Protein AF-A0A9Q5CSZ3-F1 (afdb_monomer_lite)

Radius of gyration: 29.14 Å; chains: 1; bounding box: 83×95×70 Å

Secondary structure (DSSP, 8-state):
----PPPPEEEEEES-SBPTT-S-BHHHHHHHHHHTTT-EEEEEETTS-----GGG-SEEEEES--TT-GGGGGGGG--SEEEEE-STHHHHHSGGG-PPPEEEEEEEEE-TTS-HHHHHHHHHHHHHTT--EEEEE----S-S-HHHHHHHHHHHHHHHHTTEEEEEEPPP--S--TTSSS-HHHHHHHHHHHHHHHHHHTT----EEEEEGGGGG-GGGHHHHTTBSEEEEE--TT-----SEEEE---SEEEEEEEHHHHHH-TT--SEEEEEEESSS-HHHHHHHHHHHHHTT--BPPGGGS-EEEESSSEEEEETTEEEETTEE---SS---HHHHHHHHHHHHHHS------HHHHHHHHHHHHHHHHHHHHHHHHHHHHHHHHHH--

Structure (mmCIF, N/CA/C/O backbone):
data_AF-A0A9Q5CSZ3-F1
#
_entry.id   AF-A0A9Q5CSZ3-F1
#
loop_
_atom_site.group_PDB
_atom_site.id
_atom_site.type_symbol
_atom_site.label_atom_id
_atom_site.label_alt_id
_atom_site.label_comp_id
_atom_site.label_asym_id
_atom_site.label_entity_id
_atom_site.label_seq_id
_atom_site.pdbx_PDB_ins_code
_atom_site.Cartn_x
_atom_site.Cartn_y
_atom_site.Cartn_z
_atom_site.occupancy
_atom_site.B_iso_or_equiv
_atom_site.auth_seq_id
_atom_site.auth_comp_id
_atom_site.auth_asym_id
_atom_site.auth_atom_id
_atom_site.pdbx_PDB_model_num
ATOM 1 N N . MET A 1 1 ? -22.416 0.449 -11.202 1.00 28.48 1 MET A N 1
ATOM 2 C CA . MET A 1 1 ? -22.279 1.864 -10.805 1.00 28.48 1 MET A CA 1
ATOM 3 C C . MET A 1 1 ? -22.873 2.005 -9.406 1.00 28.48 1 MET A C 1
ATOM 5 O O . MET A 1 1 ? -24.086 2.074 -9.280 1.00 28.48 1 MET A O 1
ATOM 9 N N . LYS A 1 2 ? -22.056 1.891 -8.348 1.00 26.39 2 LYS A N 1
ATOM 10 C CA . LYS A 1 2 ? -22.492 2.272 -6.995 1.00 26.39 2 LYS A CA 1
ATOM 11 C C . LYS A 1 2 ? -22.471 3.797 -6.967 1.00 26.39 2 LYS A C 1
ATOM 13 O O . LYS A 1 2 ? -21.432 4.376 -7.272 1.00 26.39 2 LYS A O 1
ATOM 18 N N . CYS A 1 3 ? -23.600 4.433 -6.674 1.00 25.81 3 CYS A N 1
ATOM 19 C CA . CYS A 1 3 ? -23.591 5.841 -6.302 1.00 25.81 3 CYS A CA 1
ATOM 20 C C . CYS A 1 3 ? -22.635 5.986 -5.111 1.00 25.81 3 CYS A C 1
ATOM 22 O O . CYS A 1 3 ? -22.779 5.252 -4.134 1.00 25.81 3 CYS A O 1
ATOM 24 N N . TYR A 1 4 ? -21.633 6.857 -5.229 1.00 35.22 4 TYR A N 1
ATOM 25 C CA . TYR A 1 4 ? -20.786 7.247 -4.106 1.00 35.22 4 TYR A CA 1
ATOM 26 C C . TYR A 1 4 ? -21.693 7.939 -3.084 1.00 35.22 4 TYR A C 1
ATOM 28 O O . TYR A 1 4 ? -22.022 9.111 -3.244 1.00 35.22 4 TYR A O 1
ATOM 36 N N . GLY A 1 5 ? -22.177 7.192 -2.091 1.00 46.56 5 GLY A N 1
ATOM 37 C CA . GLY A 1 5 ? -22.636 7.803 -0.851 1.00 46.56 5 GLY A CA 1
ATOM 38 C C . GLY A 1 5 ? -21.438 8.481 -0.194 1.00 46.56 5 GLY A C 1
ATOM 39 O O . GLY A 1 5 ? -20.310 8.010 -0.353 1.00 46.56 5 GLY A O 1
ATOM 40 N N . GLU A 1 6 ? -21.664 9.597 0.494 1.00 62.38 6 GLU A N 1
ATOM 41 C CA . GLU A 1 6 ? -20.639 10.162 1.369 1.00 62.38 6 GLU A CA 1
ATOM 42 C C . GLU A 1 6 ? -20.154 9.065 2.325 1.00 62.38 6 GLU A C 1
ATOM 44 O O . GLU A 1 6 ? -20.963 8.313 2.877 1.00 62.38 6 GLU A O 1
ATOM 49 N N . ASN A 1 7 ? -18.832 8.917 2.458 1.00 76.56 7 ASN A N 1
ATOM 50 C CA . ASN A 1 7 ? -18.265 7.937 3.378 1.00 76.56 7 ASN A CA 1
ATOM 51 C C . ASN A 1 7 ? -18.757 8.250 4.792 1.00 76.56 7 ASN A C 1
ATOM 53 O O . ASN A 1 7 ? -18.822 9.418 5.176 1.00 76.56 7 ASN A O 1
ATOM 57 N N . GLU A 1 8 ? -19.076 7.215 5.573 1.00 90.06 8 GLU A N 1
ATOM 58 C CA . GLU A 1 8 ? -19.448 7.418 6.971 1.00 90.06 8 GLU A CA 1
ATOM 59 C C . GLU A 1 8 ? -18.320 8.157 7.699 1.00 90.06 8 GLU A C 1
ATOM 61 O O . GLU A 1 8 ? -17.167 7.708 7.703 1.00 90.06 8 GLU A O 1
ATOM 66 N N . LYS A 1 9 ? -18.669 9.277 8.329 1.00 93.12 9 LYS A N 1
ATOM 67 C CA . LYS A 1 9 ? -17.754 10.093 9.121 1.00 93.12 9 LYS A CA 1
ATOM 68 C C . LYS A 1 9 ? -17.887 9.725 10.582 1.00 93.12 9 LYS A C 1
ATOM 70 O O . LYS A 1 9 ? -18.996 9.657 11.116 1.00 93.12 9 LYS A O 1
ATOM 75 N N . ILE A 1 10 ? -16.763 9.524 11.251 1.00 93.88 10 ILE A N 1
ATOM 76 C CA . ILE A 1 10 ? -16.740 9.233 12.683 1.00 93.88 10 ILE A CA 1
ATOM 77 C C . ILE A 1 10 ? -15.874 10.226 13.439 1.00 93.88 10 ILE A C 1
ATOM 79 O O . ILE A 1 10 ? -14.903 10.761 12.905 1.00 93.88 10 ILE A O 1
ATOM 83 N N . LEU A 1 11 ? -16.211 10.423 14.707 1.00 92.31 11 LEU A N 1
ATOM 84 C CA . LEU A 1 11 ? -15.412 11.203 15.641 1.00 92.31 11 LEU A CA 1
ATOM 85 C C . LEU A 1 11 ? -14.812 10.269 16.689 1.00 92.31 11 LEU A C 1
ATOM 87 O O . LEU A 1 11 ? -15.528 9.485 17.305 1.00 92.31 11 LEU A O 1
ATOM 91 N N . ILE A 1 12 ? -13.506 10.355 16.906 1.00 91.94 12 ILE A N 1
ATOM 92 C CA . ILE A 1 12 ? -12.801 9.695 17.999 1.00 91.94 12 ILE A CA 1
ATOM 93 C C . ILE A 1 12 ? -12.361 10.773 18.982 1.00 91.94 12 ILE A C 1
ATOM 95 O O . ILE A 1 12 ? -11.481 11.582 18.689 1.00 91.94 12 ILE A O 1
ATOM 99 N N . LEU A 1 13 ? -12.974 10.749 20.156 1.00 88.62 13 LEU A N 1
ATOM 100 C CA . LEU A 1 13 ? -12.605 11.554 21.305 1.00 88.62 13 LEU A CA 1
ATOM 101 C C . LEU A 1 13 ? -11.701 10.728 22.212 1.00 88.62 13 LEU A C 1
ATOM 103 O O . LEU A 1 13 ? -12.051 9.604 22.584 1.00 88.62 13 LEU A O 1
ATOM 107 N N . TYR A 1 14 ? -10.537 11.264 22.566 1.00 86.94 14 TYR A N 1
ATOM 108 C CA . TYR A 1 14 ? -9.587 10.555 23.420 1.00 86.94 14 TYR A CA 1
ATOM 109 C C . TYR A 1 14 ? -8.877 11.488 24.406 1.00 86.94 14 TYR A C 1
ATOM 111 O O . TYR A 1 14 ? -8.699 12.676 24.142 1.00 86.94 14 TYR A O 1
ATOM 119 N N . ASP A 1 15 ? -8.497 10.943 25.561 1.00 81.06 15 ASP A N 1
ATOM 120 C CA . ASP A 1 15 ? -7.612 11.613 26.528 1.00 81.06 15 ASP A CA 1
ATOM 121 C C . ASP A 1 15 ? -6.177 11.078 26.386 1.00 81.06 15 ASP A C 1
ATOM 123 O O . ASP A 1 15 ? -5.228 11.820 26.128 1.00 81.06 15 ASP A O 1
ATOM 127 N N . LYS A 1 16 ? -6.029 9.747 26.444 1.00 79.75 16 LYS A N 1
ATOM 128 C CA . LYS A 1 16 ? -4.750 9.040 26.274 1.00 79.75 16 LYS A CA 1
ATOM 129 C C . LYS A 1 16 ? -4.826 8.019 25.148 1.00 79.75 16 LYS A C 1
ATOM 131 O O . LYS A 1 16 ? -5.754 7.212 25.097 1.00 79.75 16 LYS A O 1
ATOM 136 N N . SER A 1 17 ? -3.828 8.026 24.263 1.00 74.81 17 SER A N 1
ATOM 137 C CA . SER A 1 17 ? -3.770 7.125 23.102 1.00 74.81 17 SER A CA 1
ATOM 138 C C . SER A 1 17 ? -3.448 5.673 23.477 1.00 74.81 17 SER A C 1
ATOM 140 O O . SER A 1 17 ? -3.957 4.750 22.838 1.00 74.81 17 SER A O 1
ATOM 142 N N . LYS A 1 18 ? -2.666 5.449 24.542 1.00 76.88 18 LYS A N 1
ATOM 143 C CA . LYS A 1 18 ? -2.341 4.117 25.081 1.00 76.88 18 LYS A CA 1
ATOM 144 C C . LYS A 1 18 ? -3.298 3.684 26.192 1.00 76.88 18 LYS A C 1
ATOM 146 O O . LYS A 1 18 ? -3.764 4.509 26.977 1.00 76.88 18 LYS A O 1
ATOM 151 N N . GLU A 1 19 ? -3.563 2.382 26.263 1.00 68.69 19 GLU A N 1
ATOM 152 C CA . GLU A 1 19 ? -4.252 1.763 27.402 1.00 68.69 19 GLU A CA 1
ATOM 153 C C . GLU A 1 19 ? -3.367 1.852 28.664 1.00 68.69 19 GLU A C 1
ATOM 155 O O . GLU A 1 19 ? -2.144 1.722 28.595 1.00 68.69 19 GLU A O 1
ATOM 160 N N . TYR A 1 20 ? -3.968 2.117 29.829 1.00 54.84 20 TYR A N 1
ATOM 161 C CA . TYR A 1 20 ? -3.212 2.288 31.073 1.00 54.84 20 TYR A CA 1
ATOM 162 C C . TYR A 1 20 ? -2.447 1.005 31.434 1.00 54.84 20 TYR A C 1
ATOM 164 O O . TYR A 1 20 ? -3.050 -0.054 31.597 1.00 54.84 20 TYR A O 1
ATOM 172 N N . GLY A 1 21 ? -1.119 1.104 31.565 1.00 53.00 21 GLY A N 1
ATOM 173 C CA . GLY A 1 21 ? -0.249 -0.039 31.865 1.00 53.00 21 GLY A CA 1
ATOM 174 C C . GLY A 1 21 ? -0.006 -0.995 30.689 1.00 53.00 21 GLY A C 1
ATOM 175 O O . GLY A 1 21 ? 0.504 -2.089 30.912 1.00 53.00 21 GLY A O 1
ATOM 176 N N . SER A 1 22 ? -0.360 -0.611 29.456 1.00 64.62 22 SER A N 1
ATOM 177 C CA . SER A 1 22 ? -0.121 -1.402 28.245 1.00 64.62 22 SER A CA 1
ATOM 178 C C . SER A 1 22 ? 0.718 -0.634 27.224 1.00 64.62 22 SER A C 1
ATOM 180 O O . SER A 1 22 ? 0.594 0.581 27.076 1.00 64.62 22 SER A O 1
ATOM 182 N N . GLU A 1 23 ? 1.533 -1.360 26.461 1.00 62.28 23 GLU A N 1
ATOM 183 C CA . GLU A 1 23 ? 2.231 -0.813 25.292 1.00 62.28 23 GLU A CA 1
ATOM 184 C C . GLU A 1 23 ? 1.277 -0.598 24.104 1.00 62.28 23 GLU A C 1
ATOM 186 O O . GLU A 1 23 ? 1.552 0.230 23.235 1.00 62.28 23 GLU A O 1
ATOM 191 N N . LYS A 1 24 ? 0.096 -1.241 24.113 1.00 71.2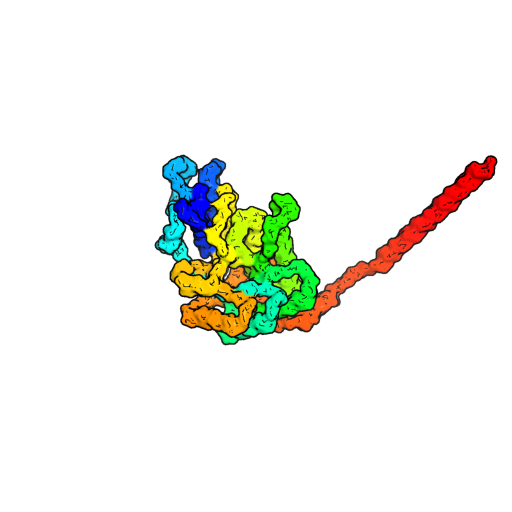5 24 LYS A N 1
ATOM 192 C CA . LYS A 1 24 ? -0.885 -1.164 23.025 1.00 71.25 24 LYS A CA 1
ATOM 193 C C . LYS A 1 24 ? -1.513 0.222 22.901 1.00 71.25 24 LYS A C 1
ATOM 195 O O . LYS A 1 24 ? -2.169 0.736 23.813 1.00 71.25 24 LYS A O 1
ATOM 200 N N . ASN A 1 25 ? -1.401 0.782 21.701 1.00 82.50 25 ASN A N 1
ATOM 201 C CA . ASN A 1 25 ? -2.072 2.016 21.324 1.00 82.50 25 ASN A CA 1
ATOM 202 C C . ASN A 1 25 ? -3.546 1.742 20.950 1.00 82.50 25 ASN A C 1
ATOM 204 O O . ASN A 1 25 ? -3.854 1.195 19.882 1.00 82.50 25 ASN A O 1
ATOM 208 N N . LEU A 1 26 ? -4.465 2.105 21.851 1.00 85.06 26 LEU A N 1
ATOM 209 C CA . LEU A 1 26 ? -5.907 1.919 21.680 1.00 85.06 26 LEU A CA 1
ATOM 210 C C . LEU A 1 26 ? -6.454 2.801 20.555 1.00 85.06 26 LEU A C 1
ATOM 212 O O . LEU A 1 26 ? -7.254 2.327 19.746 1.00 85.06 26 LEU A O 1
ATOM 216 N N . LEU A 1 27 ? -5.989 4.052 20.481 1.00 88.19 27 LEU A N 1
ATOM 217 C CA . LEU A 1 27 ? -6.361 4.983 19.417 1.00 88.19 27 LEU A CA 1
ATOM 218 C C . LEU A 1 27 ? -5.995 4.402 18.047 1.00 88.19 27 LEU A C 1
ATOM 220 O O . LEU A 1 27 ? -6.862 4.300 17.182 1.00 88.19 27 LEU A O 1
ATOM 224 N N . SER A 1 28 ? -4.761 3.921 17.881 1.00 87.69 28 SER A N 1
ATOM 225 C CA . SER A 1 28 ? -4.306 3.333 16.616 1.00 87.69 28 SER A CA 1
ATOM 226 C C . SER A 1 28 ? -5.077 2.070 16.249 1.00 87.69 28 SER A C 1
ATOM 228 O O . SER A 1 28 ? -5.458 1.868 15.096 1.00 87.69 28 SER A O 1
ATOM 230 N N . SER A 1 29 ? -5.374 1.228 17.240 1.00 86.06 29 SER A N 1
ATOM 231 C CA . SER A 1 29 ? -6.179 0.018 17.038 1.00 86.06 29 SER A CA 1
ATOM 232 C C . SER A 1 29 ? -7.589 0.347 16.536 1.00 86.06 29 SER A C 1
ATOM 234 O O . SER A 1 29 ? -8.082 -0.300 15.608 1.00 86.06 29 SER A O 1
ATOM 236 N N . LEU A 1 30 ? -8.230 1.374 17.107 1.00 88.88 30 LEU A N 1
ATOM 237 C CA . LEU A 1 30 ? -9.539 1.829 16.649 1.00 88.88 30 LEU A CA 1
ATOM 238 C C . LEU A 1 30 ? -9.450 2.450 15.250 1.00 88.88 30 LEU A C 1
ATOM 240 O O . LEU A 1 30 ? -10.223 2.048 14.384 1.00 88.88 30 LEU A O 1
ATOM 244 N N . VAL A 1 31 ? -8.506 3.366 15.011 1.00 91.12 31 VAL A N 1
ATOM 245 C CA . VAL A 1 31 ? -8.303 4.016 13.703 1.00 91.12 31 VAL A CA 1
ATOM 246 C C . VAL A 1 31 ? -8.186 2.969 12.600 1.00 91.12 31 VAL A C 1
ATOM 248 O O . VAL A 1 31 ? -8.959 3.002 11.645 1.00 91.12 31 VAL A O 1
ATOM 251 N N . LYS A 1 32 ? -7.327 1.960 12.773 1.00 88.06 32 LYS A N 1
ATOM 252 C CA . LYS A 1 32 ? -7.188 0.854 11.814 1.00 88.06 32 LYS A CA 1
ATOM 253 C C . LYS A 1 32 ? -8.491 0.121 11.546 1.00 88.06 32 LYS A C 1
ATOM 255 O O . LYS A 1 32 ? -8.824 -0.148 10.392 1.00 88.06 32 LYS A O 1
ATOM 260 N N . SER A 1 33 ? -9.231 -0.207 12.603 1.00 87.19 33 SER A N 1
ATOM 261 C CA . SER A 1 33 ? -10.504 -0.914 12.471 1.00 87.19 33 SER A CA 1
ATOM 262 C C . SER A 1 33 ? -11.518 -0.108 11.655 1.00 87.19 33 SER A C 1
ATOM 264 O O . SER A 1 33 ? -12.259 -0.687 10.861 1.00 87.19 33 SER A O 1
ATOM 266 N N . GLN A 1 34 ? -11.540 1.217 11.815 1.00 90.38 34 GLN A N 1
ATOM 267 C CA . GLN A 1 34 ? -12.479 2.090 11.108 1.00 90.38 34 GLN A CA 1
ATOM 268 C C . GLN A 1 34 ? -12.016 2.417 9.681 1.00 90.38 34 GLN A C 1
ATOM 270 O O . GLN A 1 34 ? -12.839 2.389 8.769 1.00 90.38 34 GLN A O 1
ATOM 275 N N . LEU A 1 35 ? -10.713 2.598 9.439 1.00 91.50 35 LEU A N 1
ATOM 276 C CA . LEU A 1 35 ? -10.171 2.734 8.078 1.00 91.50 35 LEU A CA 1
ATOM 277 C C . LEU A 1 35 ? -10.370 1.455 7.258 1.00 91.50 35 LEU A C 1
ATOM 279 O O . LEU A 1 35 ? -10.686 1.522 6.076 1.00 91.50 35 LEU A O 1
ATOM 283 N N . SER A 1 36 ? -10.293 0.284 7.896 1.00 88.25 36 SER A N 1
ATOM 284 C CA . SER A 1 36 ? -10.606 -1.004 7.258 1.00 88.25 36 SER A CA 1
ATOM 285 C C . SER A 1 36 ? -12.094 -1.165 6.902 1.00 88.25 36 SER A C 1
ATOM 287 O O . SER A 1 36 ? -12.453 -2.086 6.171 1.00 88.25 36 SER A O 1
ATOM 289 N N . LYS A 1 37 ? -12.960 -0.282 7.419 1.00 88.88 37 LYS A N 1
ATOM 290 C CA . LYS A 1 37 ? -14.381 -0.148 7.058 1.00 88.88 37 LYS A CA 1
ATOM 291 C C . LYS A 1 37 ? -14.630 0.999 6.074 1.00 88.88 37 LYS A C 1
ATOM 293 O O . LYS A 1 37 ? -15.784 1.354 5.865 1.00 88.88 37 LYS A O 1
ATOM 298 N N . GLU A 1 38 ? -13.571 1.572 5.500 1.00 92.25 38 GLU A N 1
ATOM 299 C CA . GLU A 1 38 ? -13.642 2.674 4.534 1.00 92.25 38 GLU A CA 1
ATOM 300 C C . GLU A 1 38 ? -14.308 3.939 5.124 1.00 92.25 38 GLU A C 1
ATOM 302 O O . GLU A 1 38 ? -14.970 4.695 4.417 1.00 92.25 38 GLU A O 1
ATOM 307 N N . LYS A 1 39 ? -14.139 4.175 6.436 1.00 92.44 39 LYS A N 1
ATOM 308 C CA . LYS A 1 39 ? -14.680 5.351 7.137 1.00 92.44 39 LYS A CA 1
ATOM 309 C C . LYS A 1 39 ? -13.704 6.525 7.143 1.00 92.44 39 LYS A C 1
ATOM 311 O O . LYS A 1 39 ? -12.492 6.330 7.220 1.00 92.44 39 LYS A O 1
ATOM 316 N N . GLU A 1 40 ? -14.246 7.737 7.122 1.00 94.94 40 GLU A N 1
ATOM 317 C CA . GLU A 1 40 ? -13.504 8.974 7.386 1.00 94.94 40 GLU A CA 1
ATOM 318 C C . GLU A 1 40 ? -13.454 9.224 8.897 1.00 94.94 40 GLU A C 1
ATOM 320 O O . GLU A 1 40 ? -14.446 9.013 9.601 1.00 94.94 40 GLU A O 1
ATOM 325 N N . ILE A 1 41 ? -12.298 9.643 9.412 1.00 95.12 41 ILE A N 1
ATOM 326 C CA . ILE A 1 41 ? -12.044 9.708 10.852 1.00 95.12 41 ILE A CA 1
ATOM 327 C C . ILE A 1 41 ? -11.574 11.097 11.247 1.00 95.12 41 ILE A C 1
ATOM 329 O O . ILE A 1 41 ? -10.488 11.522 10.858 1.00 95.12 41 ILE A O 1
ATOM 333 N N . ASN A 1 42 ? -12.328 11.732 12.135 1.00 93.88 42 ASN A N 1
ATOM 334 C CA . ASN A 1 42 ? -11.872 12.892 12.881 1.00 93.88 42 ASN A CA 1
ATOM 335 C C . ASN A 1 42 ? -11.429 12.457 14.272 1.00 93.88 42 ASN A C 1
ATOM 337 O O . ASN A 1 42 ? -12.172 11.808 14.997 1.00 93.88 42 ASN A O 1
ATOM 341 N N . ILE A 1 43 ? -10.216 12.827 14.654 1.00 92.12 43 ILE A N 1
ATOM 342 C CA . ILE A 1 43 ? -9.642 12.586 15.974 1.00 92.12 43 ILE A CA 1
ATOM 343 C C . ILE A 1 43 ? -9.580 13.929 16.693 1.00 92.12 43 ILE A C 1
ATOM 345 O O . ILE A 1 43 ? -9.188 14.938 16.097 1.00 92.12 43 ILE A O 1
ATOM 349 N N . SER A 1 44 ? -9.989 13.957 17.957 1.00 88.81 44 SER A N 1
ATOM 350 C CA . SER A 1 44 ? -9.903 15.150 18.792 1.00 88.81 44 SER A CA 1
ATOM 351 C C . SER A 1 44 ? -9.599 14.794 20.243 1.00 88.81 44 SER A C 1
ATOM 353 O O . SER A 1 44 ? -10.145 13.831 20.793 1.00 88.81 44 SER A O 1
ATOM 355 N N . LYS A 1 45 ? -8.710 15.569 20.860 1.00 86.38 45 LYS A N 1
ATOM 356 C CA . LYS A 1 45 ? -8.395 15.461 22.282 1.00 86.38 45 LYS A CA 1
ATOM 357 C C . LYS A 1 45 ? -9.464 16.192 23.096 1.00 86.38 45 LYS A C 1
ATOM 359 O O . LYS A 1 45 ? -9.798 17.333 22.800 1.00 86.38 45 LYS A O 1
ATOM 364 N N . ILE A 1 46 ? -9.991 15.545 24.133 1.00 76.50 46 ILE A N 1
ATOM 365 C CA . ILE A 1 46 ? -11.196 16.005 24.862 1.00 76.50 46 ILE A CA 1
ATOM 366 C C . ILE A 1 46 ? -11.011 17.337 25.609 1.00 76.50 46 ILE A C 1
ATOM 368 O O . ILE A 1 46 ? -11.984 18.040 25.858 1.00 76.50 46 ILE A O 1
ATOM 372 N N . ASN A 1 47 ? -9.774 17.709 25.943 1.00 66.81 47 ASN A N 1
ATOM 373 C CA . ASN A 1 47 ? -9.472 18.937 26.692 1.00 66.81 47 ASN A CA 1
ATOM 374 C C . ASN A 1 47 ? -9.333 20.183 25.798 1.00 66.81 47 ASN A C 1
ATOM 376 O O . ASN A 1 47 ? -8.795 21.195 26.241 1.00 66.81 47 ASN A O 1
ATOM 380 N N . ILE A 1 48 ? -9.752 20.102 24.535 1.00 58.38 48 ILE A N 1
ATOM 381 C CA . ILE A 1 48 ? -9.722 21.224 23.600 1.00 58.38 48 ILE A CA 1
ATOM 382 C C . ILE A 1 48 ? -11.147 21.750 23.473 1.00 58.38 48 ILE A C 1
ATOM 384 O O . ILE A 1 48 ? -12.024 21.024 23.011 1.00 58.38 48 ILE A O 1
ATOM 388 N N . ASP A 1 49 ? -11.354 23.009 23.862 1.00 54.31 49 ASP A N 1
ATOM 389 C CA . ASP A 1 49 ? -12.592 23.757 23.632 1.00 54.31 49 ASP A CA 1
ATOM 390 C C . ASP A 1 49 ? -12.883 23.810 22.127 1.00 54.31 49 ASP A C 1
ATOM 392 O O . ASP A 1 49 ? -12.400 24.684 21.406 1.00 54.31 49 ASP A O 1
ATOM 396 N N . ASN A 1 50 ? -13.626 22.835 21.616 1.00 51.62 50 ASN A N 1
ATOM 397 C CA . ASN A 1 50 ? -14.226 22.918 20.296 1.00 51.62 50 ASN A CA 1
ATOM 398 C C . ASN A 1 50 ? -15.391 21.935 20.194 1.00 51.62 50 ASN A C 1
ATOM 400 O O . ASN A 1 50 ? -15.176 20.755 19.888 1.00 51.62 50 ASN A O 1
ATOM 404 N N . PRO A 1 51 ? -16.635 22.418 20.330 1.00 53.22 51 PRO A N 1
ATOM 405 C CA . PRO A 1 51 ? -17.781 21.698 19.821 1.00 53.22 51 PRO A CA 1
ATOM 406 C C . PRO A 1 51 ? -17.687 21.779 18.297 1.00 53.22 51 PRO A C 1
ATOM 408 O O . PRO A 1 51 ? -18.175 22.714 17.658 1.00 53.22 51 PRO A O 1
ATOM 411 N N . LYS A 1 52 ? -17.000 20.816 17.674 1.00 61.03 52 LYS A N 1
ATOM 412 C CA . LYS A 1 52 ? -17.276 20.514 16.266 1.00 61.03 52 LYS A CA 1
ATOM 413 C C . LYS A 1 52 ? -18.763 20.189 16.200 1.00 61.03 52 LYS A C 1
ATOM 415 O O . LYS A 1 52 ? -19.244 19.487 17.079 1.00 61.03 52 LYS A O 1
ATOM 420 N N . ASP A 1 53 ? -19.465 20.663 15.175 1.00 74.31 53 ASP A N 1
ATOM 421 C CA . ASP A 1 53 ? -20.845 20.251 14.908 1.00 74.31 53 ASP A CA 1
ATOM 422 C C . ASP A 1 53 ? -20.913 18.712 14.902 1.00 74.31 53 ASP A C 1
ATOM 424 O O . ASP A 1 53 ? -20.437 18.068 13.961 1.00 74.31 53 ASP A O 1
ATOM 428 N N . VAL A 1 54 ? -21.368 18.118 16.011 1.00 81.50 54 VAL A N 1
ATOM 429 C CA . VAL A 1 54 ? -21.302 16.666 16.230 1.00 81.50 54 VAL A CA 1
ATOM 430 C C . VAL A 1 54 ? -22.320 15.933 15.362 1.00 81.50 54 VAL A C 1
ATOM 432 O O . VAL A 1 54 ? -22.141 14.751 15.066 1.00 81.50 54 VAL A O 1
ATOM 435 N N . GLU A 1 55 ? -23.327 16.653 14.865 1.00 84.25 55 GLU A N 1
ATOM 436 C CA . GLU A 1 55 ? -24.391 16.136 14.004 1.00 84.25 55 GLU A CA 1
ATOM 437 C C . GLU A 1 55 ? -23.883 15.677 12.633 1.00 84.25 55 GLU A C 1
ATOM 439 O O . GLU A 1 55 ? -24.536 14.879 11.951 1.00 84.25 55 GLU A O 1
ATOM 444 N N . GLN A 1 56 ? -22.689 16.114 12.222 1.00 87.06 56 GLN A N 1
ATOM 445 C CA . GLN A 1 56 ? -22.072 15.652 10.978 1.00 87.06 56 GLN A CA 1
ATOM 446 C C . GLN A 1 56 ? -21.552 14.206 11.061 1.00 87.06 56 GLN A C 1
ATOM 448 O O . GLN A 1 56 ? -21.314 13.583 10.028 1.00 87.06 56 GLN A O 1
ATOM 453 N N . TYR A 1 57 ? -21.355 13.657 12.265 1.00 90.44 57 TYR A N 1
ATOM 454 C CA . TYR A 1 57 ? -20.781 12.321 12.442 1.00 90.44 57 TYR A CA 1
ATOM 455 C C . TYR A 1 57 ? -21.869 11.255 12.532 1.00 90.44 57 TYR A C 1
ATOM 457 O O . TYR A 1 57 ? -22.895 11.428 13.191 1.00 90.44 57 TYR A O 1
ATOM 465 N N . ASN A 1 58 ? -21.640 10.107 11.903 1.00 91.94 58 ASN A N 1
ATOM 466 C CA . ASN A 1 58 ? -22.522 8.942 11.978 1.00 91.94 58 ASN A CA 1
ATOM 467 C C . ASN A 1 58 ? -22.345 8.163 13.289 1.00 91.94 58 ASN A C 1
ATOM 469 O O . ASN A 1 58 ? -23.279 7.509 13.754 1.00 91.94 58 ASN A O 1
ATOM 473 N N . GLU A 1 59 ? -21.139 8.198 13.855 1.00 91.56 59 GLU A N 1
ATOM 474 C CA . GLU A 1 59 ? -20.774 7.455 15.056 1.00 91.56 59 GLU A CA 1
ATOM 475 C C . GLU A 1 59 ? -19.666 8.189 15.822 1.00 91.56 59 GLU A C 1
ATOM 477 O O . GLU A 1 59 ? -18.716 8.703 15.223 1.00 91.56 59 GLU A O 1
ATOM 482 N N . ILE A 1 60 ? -19.770 8.203 17.150 1.00 90.56 60 ILE A N 1
ATOM 483 C CA . ILE A 1 60 ? -18.765 8.786 18.043 1.00 90.56 60 ILE A CA 1
ATOM 484 C C . ILE A 1 60 ? -18.138 7.673 18.880 1.00 90.56 60 ILE A C 1
ATOM 486 O O . ILE A 1 60 ? -18.827 6.826 19.457 1.00 90.56 60 ILE A O 1
ATOM 490 N N . PHE A 1 61 ? -16.814 7.672 18.952 1.00 89.56 61 PHE A N 1
ATOM 491 C CA . PHE A 1 61 ? -16.020 6.801 19.800 1.00 89.56 61 PHE A CA 1
ATOM 492 C C . PHE A 1 61 ? -15.359 7.606 20.899 1.00 89.56 61 PHE A C 1
ATOM 494 O O . PHE A 1 61 ? -14.796 8.668 20.656 1.00 89.56 61 PHE A O 1
ATOM 501 N N . ILE A 1 62 ? -15.398 7.057 22.102 1.00 86.88 62 ILE A N 1
ATOM 502 C CA . ILE A 1 62 ? -14.853 7.675 23.295 1.00 86.88 62 ILE A CA 1
ATOM 503 C C . ILE A 1 62 ? -13.820 6.731 23.909 1.00 86.88 62 ILE A C 1
ATOM 505 O O . ILE A 1 62 ? -14.157 5.603 24.286 1.00 86.88 62 ILE A O 1
ATOM 509 N N . LEU A 1 63 ? -12.572 7.198 24.004 1.00 86.50 63 LEU A N 1
ATOM 510 C CA . LEU A 1 63 ? -11.416 6.419 24.447 1.00 86.50 63 LEU A CA 1
ATOM 511 C C . LEU A 1 63 ? -10.802 6.963 25.741 1.00 86.50 63 LEU A C 1
ATOM 513 O O . LEU A 1 63 ? -10.478 8.146 25.835 1.00 86.50 63 LEU A O 1
ATOM 517 N N . ASN A 1 64 ? -10.539 6.059 26.692 1.00 72.12 64 ASN A N 1
ATOM 518 C CA . ASN A 1 64 ? -9.667 6.284 27.857 1.00 72.12 64 ASN A CA 1
ATOM 519 C C . ASN A 1 64 ? -9.955 7.546 28.692 1.00 72.12 64 ASN A C 1
ATOM 521 O O . ASN A 1 64 ? -9.031 8.137 29.242 1.00 72.12 64 ASN A O 1
ATOM 525 N N . ILE A 1 65 ? -11.217 7.954 28.816 1.00 65.75 65 ILE A N 1
ATOM 526 C CA . ILE A 1 65 ? -11.583 9.100 29.656 1.00 65.75 65 ILE A CA 1
ATOM 527 C C . ILE A 1 65 ? -11.610 8.687 31.136 1.00 65.75 65 ILE A C 1
ATOM 529 O O . ILE A 1 65 ? -12.197 7.655 31.479 1.00 65.75 65 ILE A O 1
ATOM 533 N N . GLY A 1 66 ? -10.998 9.498 32.008 1.00 58.91 66 GLY A N 1
ATOM 534 C CA . GLY A 1 66 ? -11.225 9.449 33.458 1.00 58.91 66 GLY A CA 1
ATOM 535 C C . GLY A 1 66 ? -12.669 9.810 33.844 1.00 58.91 66 GLY A C 1
ATOM 536 O O . GLY A 1 66 ? -13.413 10.374 33.049 1.00 58.91 66 GLY A O 1
ATOM 537 N N . GLU A 1 67 ? -13.090 9.480 35.066 1.00 49.94 67 GLU A N 1
ATOM 538 C CA . GLU A 1 67 ? -14.495 9.616 35.502 1.00 49.94 67 GLU A CA 1
ATOM 539 C C . GLU A 1 67 ? -15.000 11.075 35.617 1.00 49.94 67 GLU A C 1
ATOM 541 O O . GLU A 1 67 ? -16.203 11.285 35.739 1.00 49.94 67 GLU A O 1
ATOM 546 N N . GLU A 1 68 ? -14.124 12.084 35.514 1.00 50.00 68 GLU A N 1
ATOM 547 C CA . GLU A 1 68 ? -14.422 13.487 35.864 1.00 50.00 68 GLU A CA 1
ATOM 548 C C . GLU A 1 68 ? -14.367 14.502 34.696 1.00 50.00 68 GLU A C 1
ATOM 550 O O . GLU A 1 68 ? -14.148 15.689 34.925 1.00 50.00 68 GLU A O 1
ATOM 555 N N . ASN A 1 69 ? -14.569 14.102 33.434 1.00 55.62 69 ASN A N 1
ATOM 556 C CA . ASN A 1 69 ? -14.527 15.071 32.322 1.00 55.62 69 ASN A CA 1
ATOM 557 C C . ASN A 1 69 ? -15.895 15.707 32.012 1.00 55.62 69 ASN A C 1
ATOM 559 O O . ASN A 1 69 ? -16.769 15.090 31.400 1.00 55.62 69 ASN A O 1
ATOM 563 N N . HIS A 1 70 ? -16.039 16.986 32.379 1.00 52.75 70 HIS A N 1
ATOM 564 C CA . HIS A 1 70 ? -17.203 17.838 32.095 1.00 52.75 70 HIS A CA 1
ATOM 565 C C . HIS A 1 70 ? -17.402 18.166 30.600 1.00 52.75 70 HIS A C 1
ATOM 567 O O . HIS A 1 70 ? -18.504 18.525 30.199 1.00 52.75 70 HIS A O 1
ATOM 573 N N . SER A 1 71 ? -16.393 17.969 29.747 1.00 57.84 71 SER A N 1
ATOM 574 C CA . SER A 1 71 ? -16.428 18.303 28.309 1.00 57.84 71 SER A CA 1
ATOM 575 C C . SER A 1 71 ? -17.324 17.398 27.440 1.00 57.84 71 SER A C 1
ATOM 577 O O . SER A 1 71 ? -17.306 17.501 26.220 1.00 57.84 71 SER A O 1
ATOM 579 N N . ILE A 1 72 ? -18.084 16.471 28.036 1.00 65.25 72 ILE A N 1
ATOM 580 C CA . ILE A 1 72 ? -18.926 15.490 27.319 1.00 65.25 72 ILE A CA 1
ATOM 581 C C . ILE A 1 72 ? -20.415 15.862 27.392 1.00 65.25 72 ILE A C 1
ATOM 583 O O . ILE A 1 72 ? -21.251 15.219 26.760 1.00 65.25 72 ILE A O 1
ATOM 587 N N . GLU A 1 73 ? -20.789 16.904 28.142 1.00 63.22 73 GLU A N 1
ATOM 588 C CA . GLU A 1 73 ? -22.198 17.295 28.281 1.00 63.22 73 GLU A CA 1
ATOM 589 C C . GLU A 1 73 ? -22.869 17.635 26.945 1.00 63.22 73 GLU A C 1
ATOM 591 O O . GLU A 1 73 ? -24.062 17.385 26.788 1.00 63.22 73 GLU A O 1
ATOM 596 N N . GLU A 1 74 ? -22.104 18.108 25.965 1.00 64.25 74 GLU A N 1
ATOM 597 C CA . GLU A 1 74 ? -22.570 18.408 24.608 1.00 64.25 74 GLU A CA 1
ATOM 598 C C . GLU A 1 74 ? -22.948 17.149 23.813 1.00 64.25 74 GLU A C 1
ATOM 600 O O . GLU A 1 74 ? -23.792 17.209 22.925 1.00 64.25 74 GLU A O 1
ATOM 605 N N . LEU A 1 75 ? -22.426 15.969 24.174 1.00 73.06 75 LEU A N 1
ATOM 606 C CA . LEU A 1 75 ? -22.872 14.706 23.575 1.00 73.06 75 LEU A CA 1
ATOM 607 C C . LEU A 1 75 ? -24.263 14.279 24.058 1.00 73.06 75 LEU A C 1
ATOM 609 O O . LEU A 1 75 ? -24.830 13.348 23.489 1.00 73.06 75 LEU A O 1
ATOM 613 N N . LYS A 1 76 ? -24.843 14.937 25.076 1.00 70.31 76 LYS A N 1
ATOM 614 C CA . LYS A 1 76 ? -26.216 14.646 25.527 1.00 70.31 76 LYS A CA 1
ATOM 615 C C . LYS A 1 76 ? -27.253 14.939 24.438 1.00 70.31 76 LYS A C 1
ATOM 617 O O . LYS A 1 76 ? -28.315 14.325 24.469 1.00 70.31 76 LYS A O 1
ATOM 622 N N . SER A 1 77 ? -26.974 15.866 23.514 1.00 72.12 77 SER A N 1
ATOM 623 C CA . SER A 1 77 ? -27.878 16.186 22.401 1.00 72.12 77 SER A CA 1
ATOM 624 C C . SER A 1 77 ? -27.689 15.295 21.175 1.00 72.12 77 SER A C 1
ATOM 626 O O . SER A 1 77 ? -28.538 15.329 20.293 1.00 72.12 77 SER A O 1
ATOM 628 N N . TYR A 1 78 ? -26.617 14.498 21.117 1.00 82.31 78 TYR A N 1
ATOM 629 C CA . TYR A 1 78 ? -26.335 13.633 19.977 1.00 82.31 78 TYR A CA 1
ATOM 630 C C . TYR A 1 78 ? -27.266 12.416 19.978 1.00 82.31 78 TYR A C 1
ATOM 632 O O . TYR A 1 78 ? -27.249 11.601 20.903 1.00 82.31 78 TYR A O 1
ATOM 640 N N . ASP A 1 79 ? -28.073 12.282 18.930 1.00 82.75 79 ASP A N 1
ATOM 641 C CA . ASP A 1 79 ? -29.131 11.269 18.840 1.00 82.75 79 ASP A CA 1
ATOM 642 C C . ASP A 1 79 ? -28.685 9.945 18.189 1.00 82.75 79 ASP A C 1
ATOM 644 O O . ASP A 1 79 ? -29.448 8.972 18.157 1.00 82.75 79 ASP A O 1
ATOM 648 N N . ARG A 1 80 ? -27.440 9.881 17.693 1.00 87.38 80 ARG A N 1
ATOM 649 C CA . ARG A 1 80 ? -26.882 8.695 17.026 1.00 87.38 80 ARG A CA 1
ATOM 650 C C . ARG A 1 80 ? -25.961 7.892 17.944 1.00 87.38 80 ARG A C 1
ATOM 652 O O . ARG A 1 80 ? -25.986 7.970 19.170 1.00 87.38 80 ARG A O 1
ATOM 659 N N . LYS A 1 81 ? -25.165 7.011 17.339 1.00 88.31 81 LYS A N 1
ATOM 660 C CA . LYS A 1 81 ? -24.438 5.961 18.047 1.00 88.31 81 LYS A CA 1
ATOM 661 C C . LYS A 1 81 ? -23.177 6.488 18.738 1.00 88.31 81 LYS A C 1
ATOM 663 O O . LYS A 1 81 ? -22.255 6.958 18.076 1.00 88.31 81 LYS A O 1
ATOM 668 N N . ILE A 1 82 ? -23.094 6.290 20.054 1.00 86.88 82 ILE A N 1
ATOM 669 C CA . ILE A 1 82 ? -21.897 6.555 20.866 1.00 86.88 82 ILE A CA 1
ATOM 670 C C . ILE A 1 82 ? -21.331 5.233 21.393 1.00 86.88 82 ILE A C 1
ATOM 672 O O . ILE A 1 82 ? -22.057 4.412 21.957 1.00 86.88 82 ILE A O 1
ATOM 676 N N . ASN A 1 83 ? -20.023 5.023 21.243 1.00 87.00 83 ASN A N 1
ATOM 677 C CA . ASN A 1 83 ? -19.325 3.844 21.748 1.00 87.00 83 ASN A CA 1
ATOM 678 C C . ASN A 1 83 ? -18.216 4.244 22.714 1.00 87.00 83 ASN A C 1
ATOM 680 O O . ASN A 1 83 ? -17.249 4.901 22.337 1.00 87.00 83 ASN A O 1
ATOM 684 N N . TRP A 1 84 ? -18.309 3.736 23.934 1.00 85.25 84 TRP A N 1
ATOM 685 C CA . TRP A 1 84 ? -17.251 3.832 24.930 1.00 85.25 84 TRP A CA 1
ATOM 686 C C . TRP A 1 84 ? -16.338 2.615 24.812 1.00 85.25 84 TRP A C 1
ATOM 688 O O . TRP A 1 84 ? -16.829 1.480 24.762 1.00 85.25 84 TRP A O 1
ATOM 698 N N . ILE A 1 85 ? -15.029 2.850 24.725 1.00 82.00 85 ILE A N 1
ATOM 699 C CA . ILE A 1 85 ? -14.017 1.800 24.592 1.00 82.00 85 ILE A CA 1
ATOM 700 C C . ILE A 1 85 ? -12.884 2.104 25.567 1.00 82.00 85 ILE A C 1
ATOM 702 O O . ILE A 1 85 ? -12.196 3.118 25.448 1.00 82.00 85 ILE A O 1
ATOM 706 N N . LYS A 1 86 ? -12.694 1.212 26.541 1.00 76.56 86 LYS A N 1
ATOM 707 C CA . LYS A 1 86 ? -11.649 1.356 27.567 1.00 76.56 86 LYS A CA 1
ATOM 708 C C . LYS A 1 86 ? -10.444 0.457 27.309 1.00 76.56 86 LYS A C 1
ATOM 710 O O . LYS A 1 86 ? -9.366 0.725 27.826 1.00 76.56 86 LYS A O 1
ATOM 715 N N . LYS A 1 87 ? -10.626 -0.620 26.539 1.00 74.00 87 LYS A N 1
ATOM 716 C CA . LYS A 1 87 ? -9.588 -1.622 26.279 1.00 74.00 87 LYS A CA 1
ATOM 717 C C . LYS A 1 87 ? -9.552 -2.051 24.827 1.00 74.00 87 LYS A C 1
ATOM 719 O O . LYS A 1 87 ? -10.582 -2.128 24.155 1.00 74.00 87 LYS A O 1
ATOM 724 N N . SER A 1 88 ? -8.361 -2.417 24.368 1.00 68.50 88 SER A N 1
ATOM 725 C CA . SER A 1 88 ? -8.145 -2.894 22.996 1.00 68.50 88 SER A CA 1
ATOM 726 C C . SER A 1 88 ? -8.870 -4.214 22.695 1.00 68.50 88 SER A C 1
ATOM 728 O O . SER A 1 88 ? -9.331 -4.419 21.574 1.00 68.50 88 SER A O 1
ATOM 730 N N . SER A 1 89 ? -9.052 -5.088 23.689 1.00 67.81 89 SER A N 1
ATOM 731 C CA . SER A 1 89 ? -9.788 -6.353 23.533 1.00 67.81 89 SER A CA 1
ATOM 732 C C . SER A 1 89 ? -11.266 -6.160 23.177 1.00 67.81 89 SER A C 1
ATOM 734 O O . SER A 1 89 ? -11.824 -6.956 22.424 1.00 67.81 89 SER A O 1
ATOM 736 N N . GLU A 1 90 ? -11.896 -5.072 23.629 1.00 72.00 90 GLU A N 1
ATOM 737 C CA . GLU A 1 90 ? -13.301 -4.772 23.320 1.00 72.00 90 GLU A CA 1
ATOM 738 C C . GLU A 1 90 ? -13.538 -4.523 21.822 1.00 72.00 90 GLU A C 1
ATOM 740 O O . GLU A 1 90 ? -14.648 -4.743 21.330 1.00 72.00 90 GLU A O 1
ATOM 745 N N . LEU A 1 91 ? -12.502 -4.086 21.093 1.00 68.56 91 LEU A N 1
ATOM 746 C CA . LEU A 1 91 ? -12.534 -3.941 19.636 1.00 68.56 91 LEU A CA 1
ATOM 747 C C . LEU A 1 91 ? -12.543 -5.298 18.927 1.00 68.56 91 LEU A C 1
ATOM 749 O O . LEU A 1 91 ? -13.152 -5.425 17.871 1.00 68.56 91 LEU A O 1
ATOM 753 N N . LEU A 1 92 ? -11.872 -6.304 19.490 1.00 61.41 92 LEU A N 1
ATOM 754 C CA . LEU A 1 92 ? -11.733 -7.625 18.873 1.00 61.41 92 LEU A CA 1
ATOM 755 C C . LEU A 1 92 ? -12.972 -8.501 19.104 1.00 61.41 92 LEU A C 1
ATOM 757 O O . LEU A 1 92 ? -13.347 -9.281 18.229 1.00 61.41 92 LEU A O 1
ATOM 761 N N . ASP A 1 93 ? -13.628 -8.350 20.257 1.00 57.72 93 ASP A N 1
ATOM 762 C CA . ASP A 1 93 ? -14.700 -9.256 20.686 1.00 57.72 93 ASP A CA 1
ATOM 763 C C . ASP A 1 93 ? -16.115 -8.760 20.310 1.00 57.72 93 ASP A C 1
ATOM 765 O O . ASP A 1 93 ? -17.067 -9.545 20.234 1.00 57.72 93 ASP A O 1
ATOM 769 N N . LYS A 1 94 ? -16.295 -7.464 20.014 1.00 63.03 94 LYS A N 1
ATOM 770 C CA . LYS A 1 94 ? -17.593 -6.924 19.574 1.00 63.03 94 LYS A CA 1
ATOM 771 C C . LYS A 1 94 ? -17.878 -7.318 18.117 1.00 63.03 94 LYS A C 1
ATOM 773 O O . LYS A 1 94 ? -17.201 -6.871 17.194 1.00 63.03 94 LYS A O 1
ATOM 778 N N . LYS A 1 95 ? -18.977 -8.055 17.880 1.00 56.56 95 LYS A N 1
ATOM 779 C CA . LYS A 1 95 ? -19.439 -8.482 16.533 1.00 56.56 95 LYS A CA 1
ATOM 780 C C . LYS A 1 95 ? -19.467 -7.359 15.481 1.00 56.56 95 LYS A C 1
ATOM 782 O O . LYS A 1 95 ? -19.218 -7.635 14.316 1.00 56.56 95 LYS A O 1
ATOM 787 N N . GLY A 1 96 ? -19.719 -6.107 15.878 1.00 60.75 96 GLY A N 1
ATOM 788 C CA . GLY A 1 96 ? -19.720 -4.939 14.980 1.00 60.75 96 GLY A CA 1
ATOM 789 C C . GLY A 1 96 ? -18.345 -4.510 14.437 1.00 60.75 96 GLY A C 1
ATOM 790 O O . GLY A 1 96 ? -18.270 -3.589 13.622 1.00 60.75 96 GLY A O 1
ATOM 791 N N . PHE A 1 97 ? -17.258 -5.142 14.880 1.00 64.88 97 PHE A N 1
ATOM 792 C CA . PHE A 1 97 ? -15.886 -4.860 14.447 1.00 64.88 97 PHE A CA 1
ATOM 793 C C . PHE A 1 97 ? -15.228 -6.031 13.715 1.00 64.88 97 PHE A C 1
ATOM 795 O O . PHE A 1 97 ? -14.148 -5.856 13.156 1.00 64.88 97 PHE A O 1
ATOM 802 N N . LYS A 1 98 ? -15.887 -7.197 13.646 1.00 67.75 98 LYS A N 1
ATOM 803 C CA . LYS A 1 98 ? -15.380 -8.345 12.894 1.00 67.75 98 LYS A CA 1
ATOM 804 C C . LYS A 1 98 ? -15.567 -8.102 11.398 1.00 67.75 98 LYS A C 1
ATOM 806 O O . LYS A 1 98 ? -16.686 -8.128 10.891 1.00 67.75 98 LYS A O 1
ATOM 811 N N . LEU A 1 99 ? -14.464 -7.856 10.701 1.00 72.56 99 LEU A N 1
ATOM 812 C CA . LEU A 1 99 ? -14.453 -7.638 9.259 1.00 72.56 99 LEU A CA 1
ATOM 813 C C . LEU A 1 99 ? -14.288 -8.952 8.503 1.00 72.56 99 LEU A C 1
ATOM 815 O O . LEU A 1 99 ? -13.662 -9.892 8.995 1.00 72.56 99 LEU A O 1
ATOM 819 N N . LYS A 1 100 ? -14.824 -8.998 7.280 1.00 81.44 100 LYS A N 1
ATOM 820 C CA . LYS A 1 100 ? -14.500 -10.068 6.336 1.00 81.44 100 LYS A CA 1
ATOM 821 C C . LYS A 1 100 ? -12.997 -10.027 6.061 1.00 81.44 100 LYS A C 1
ATOM 823 O O . LYS A 1 100 ? -12.465 -8.969 5.734 1.00 81.44 100 LYS A O 1
ATOM 828 N N . THR A 1 101 ? -12.337 -11.171 6.199 1.00 87.62 101 THR A N 1
ATOM 829 C CA . THR A 1 101 ? -10.911 -11.289 5.907 1.00 87.62 101 THR A CA 1
ATOM 830 C C . THR A 1 101 ? -10.697 -11.375 4.401 1.00 87.62 101 THR A C 1
ATOM 832 O O . THR A 1 101 ? -11.316 -12.188 3.709 1.00 87.62 101 THR A O 1
ATOM 835 N N . GLU A 1 102 ? -9.826 -10.512 3.904 1.00 92.44 102 GLU A N 1
ATOM 836 C CA . GLU A 1 102 ? -9.364 -10.467 2.525 1.00 92.44 102 GLU A CA 1
ATOM 837 C C . GLU A 1 102 ? -7.847 -10.565 2.538 1.00 92.44 102 GLU A C 1
ATOM 839 O O . GLU A 1 102 ? -7.187 -9.712 3.127 1.00 92.44 102 GLU A O 1
ATOM 844 N N . THR A 1 103 ? -7.295 -11.596 1.906 1.00 94.62 103 THR A N 1
ATOM 845 C CA . THR A 1 103 ? -5.865 -11.889 2.012 1.00 94.62 103 THR A CA 1
ATOM 846 C C . THR A 1 103 ? -5.212 -11.819 0.647 1.00 94.62 103 THR A C 1
ATOM 848 O O . THR A 1 103 ? -5.692 -12.421 -0.308 1.00 94.62 103 THR A O 1
ATOM 851 N N . TYR A 1 104 ? -4.107 -11.092 0.561 1.00 96.62 104 TYR A N 1
ATOM 852 C CA . TYR A 1 104 ? -3.334 -10.874 -0.654 1.00 96.62 104 TYR A CA 1
ATOM 853 C C . TYR A 1 104 ? -1.914 -11.415 -0.467 1.00 96.62 104 TYR A C 1
ATOM 855 O O . TYR A 1 104 ? -1.390 -11.416 0.647 1.00 96.62 104 TYR A O 1
ATOM 863 N N . LEU A 1 105 ? -1.276 -11.851 -1.555 1.00 97.69 105 LEU A N 1
ATOM 864 C CA . LEU A 1 105 ? 0.150 -12.177 -1.544 1.00 97.69 105 LEU A CA 1
ATOM 865 C C . LEU A 1 105 ? 0.970 -10.926 -1.874 1.00 97.69 105 LEU A C 1
ATOM 867 O O . LEU A 1 105 ? 0.640 -10.213 -2.828 1.00 97.69 105 LEU A O 1
ATOM 871 N N . TYR A 1 106 ? 2.032 -10.677 -1.112 1.00 97.62 106 TYR A N 1
ATOM 872 C CA . TYR A 1 106 ? 2.875 -9.495 -1.253 1.00 97.62 106 TYR A CA 1
ATOM 873 C C . TYR A 1 106 ? 4.358 -9.872 -1.219 1.00 97.62 106 TYR A C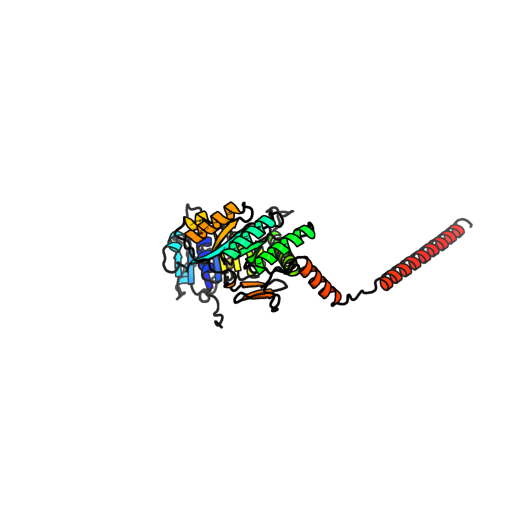 1
ATOM 875 O O . TYR A 1 106 ? 4.842 -10.407 -0.222 1.00 97.62 106 TYR A O 1
ATOM 883 N N . LEU A 1 107 ? 5.074 -9.572 -2.301 1.00 96.88 107 LEU A N 1
ATOM 884 C CA . LEU A 1 107 ? 6.526 -9.695 -2.373 1.00 96.88 107 LEU A CA 1
ATOM 885 C C . LEU A 1 107 ? 7.163 -8.449 -1.774 1.00 96.88 107 LEU A C 1
ATOM 887 O O . LEU A 1 107 ? 6.995 -7.345 -2.302 1.00 96.88 107 LEU A O 1
ATOM 891 N N . ASP A 1 108 ? 7.848 -8.637 -0.653 1.00 93.00 108 ASP A N 1
ATOM 892 C CA . ASP A 1 108 ? 8.451 -7.555 0.112 1.00 93.00 108 ASP A CA 1
ATOM 893 C C . ASP A 1 108 ? 9.937 -7.385 -0.224 1.00 93.00 108 ASP A C 1
ATOM 895 O O . ASP A 1 108 ? 10.613 -8.327 -0.648 1.00 93.00 108 ASP A O 1
ATOM 899 N N . ASN A 1 109 ? 10.440 -6.170 0.004 1.00 85.81 109 ASN A N 1
ATOM 900 C CA . ASN A 1 109 ? 11.856 -5.827 -0.119 1.00 85.81 109 ASN A CA 1
ATOM 901 C C . ASN A 1 109 ? 12.478 -6.068 -1.515 1.00 85.81 109 ASN A C 1
ATOM 903 O O . ASN A 1 109 ? 13.624 -6.513 -1.616 1.00 85.81 109 ASN A O 1
ATOM 907 N N . VAL A 1 110 ? 11.752 -5.742 -2.596 1.00 91.12 110 VAL A N 1
ATOM 908 C CA . VAL A 1 110 ? 12.297 -5.812 -3.964 1.00 91.12 110 VAL A CA 1
ATOM 909 C C . VAL A 1 110 ? 12.992 -4.502 -4.337 1.00 91.12 110 VAL A C 1
ATOM 911 O O . VAL A 1 110 ? 12.437 -3.401 -4.285 1.00 91.12 110 VAL A O 1
ATOM 914 N N . THR A 1 111 ? 14.254 -4.628 -4.715 1.00 88.38 111 THR A N 1
ATOM 915 C CA . THR A 1 111 ? 15.221 -3.560 -4.945 1.00 88.38 111 THR A CA 1
ATOM 916 C C . THR A 1 111 ? 16.045 -3.862 -6.202 1.00 88.38 111 THR A C 1
ATOM 918 O O . THR A 1 111 ? 16.200 -5.026 -6.580 1.00 88.38 111 THR A O 1
ATOM 921 N N . PRO A 1 112 ? 16.666 -2.842 -6.818 1.00 85.62 112 PRO A N 1
ATOM 922 C CA . PRO A 1 112 ? 17.608 -3.053 -7.919 1.00 85.62 112 PRO A CA 1
ATOM 923 C C . PRO A 1 112 ? 18.820 -3.936 -7.573 1.00 85.62 112 PRO A C 1
ATOM 925 O O . PRO A 1 112 ? 19.501 -4.404 -8.481 1.00 85.62 112 PRO A O 1
ATOM 928 N N . PHE A 1 113 ? 19.104 -4.143 -6.281 1.00 83.19 113 PHE A N 1
ATOM 929 C CA . PHE A 1 113 ? 20.254 -4.909 -5.795 1.00 83.19 113 PHE A CA 1
ATOM 930 C C . PHE A 1 113 ? 19.952 -6.395 -5.570 1.00 83.19 113 PHE A C 1
ATOM 932 O O . PHE A 1 113 ? 20.874 -7.156 -5.280 1.00 83.19 113 PHE A O 1
ATOM 939 N N . ASN A 1 114 ? 18.690 -6.821 -5.683 1.00 84.38 114 ASN A N 1
ATOM 940 C CA . ASN A 1 114 ? 18.360 -8.242 -5.636 1.00 84.38 114 ASN A CA 1
ATOM 941 C C . ASN A 1 114 ? 18.986 -8.984 -6.822 1.00 84.38 114 ASN A C 1
ATOM 943 O O . ASN A 1 114 ? 19.217 -8.409 -7.890 1.00 84.38 114 ASN A O 1
ATOM 947 N N . ASP A 1 115 ? 19.200 -10.290 -6.658 1.00 89.00 115 ASP A N 1
ATOM 948 C CA . ASP A 1 115 ? 19.468 -11.150 -7.804 1.00 89.00 115 ASP A CA 1
ATOM 949 C C . ASP A 1 115 ? 18.210 -11.204 -8.678 1.00 89.00 115 ASP A C 1
ATOM 951 O O . ASP A 1 115 ? 17.229 -11.881 -8.366 1.00 89.00 115 ASP A O 1
ATOM 955 N N . LEU A 1 116 ? 18.233 -10.453 -9.780 1.00 90.50 116 LEU A N 1
ATOM 956 C CA . LEU A 1 116 ? 17.097 -10.368 -10.688 1.00 90.50 116 LEU A CA 1
ATOM 957 C C . LEU A 1 116 ? 16.755 -11.728 -11.303 1.00 90.50 116 LEU A C 1
ATOM 959 O O . LEU A 1 116 ? 15.587 -11.965 -11.575 1.00 90.50 116 LEU A O 1
ATOM 963 N N . ASN A 1 117 ? 17.715 -12.643 -11.478 1.00 92.69 117 ASN A N 1
ATOM 964 C CA . ASN A 1 117 ? 17.402 -13.985 -11.975 1.00 92.69 117 ASN A CA 1
ATOM 965 C C . ASN A 1 117 ? 16.610 -14.784 -10.935 1.00 92.69 117 ASN A C 1
ATOM 967 O O . ASN A 1 117 ? 15.672 -15.494 -11.296 1.00 92.69 117 ASN A O 1
ATOM 971 N N . ASN A 1 118 ? 16.956 -14.634 -9.652 1.00 94.38 118 ASN A N 1
ATOM 972 C CA . ASN A 1 118 ? 16.191 -15.223 -8.557 1.00 94.38 118 ASN A CA 1
ATOM 973 C C . ASN A 1 118 ? 14.763 -14.658 -8.537 1.00 94.38 118 ASN A C 1
ATOM 975 O O . ASN A 1 118 ? 13.816 -15.437 -8.567 1.00 94.38 118 ASN A O 1
ATOM 979 N N . LEU A 1 119 ? 14.607 -13.330 -8.625 1.00 95.38 119 LEU A N 1
ATOM 980 C CA . LEU A 1 119 ? 13.296 -12.670 -8.707 1.00 95.38 119 LEU A CA 1
ATOM 981 C C . LEU A 1 119 ? 12.458 -13.171 -9.898 1.00 95.38 119 LEU A C 1
ATOM 983 O O . LEU A 1 119 ? 11.265 -13.421 -9.749 1.00 95.38 119 LEU A O 1
ATOM 987 N N . ILE A 1 120 ? 13.056 -13.350 -11.081 1.00 96.50 120 ILE A N 1
ATOM 988 C CA . ILE A 1 120 ? 12.350 -13.941 -12.231 1.00 96.50 120 ILE A CA 1
ATOM 989 C C . ILE A 1 120 ? 11.887 -15.368 -11.910 1.00 96.50 120 ILE A C 1
ATOM 991 O O . ILE A 1 120 ? 10.731 -15.695 -12.172 1.00 96.50 120 ILE A O 1
ATOM 995 N N . GLY A 1 121 ? 12.733 -16.187 -11.277 1.00 97.31 121 GLY A N 1
ATOM 996 C CA . GLY A 1 121 ? 12.360 -17.533 -10.834 1.00 97.31 121 GLY A CA 1
ATOM 997 C C . GLY A 1 121 ? 11.216 -17.551 -9.811 1.00 97.31 121 GLY A C 1
ATOM 998 O O . GLY A 1 121 ? 10.358 -18.434 -9.862 1.00 97.31 121 GLY A O 1
ATOM 999 N N . GLU A 1 122 ? 11.166 -16.572 -8.906 1.00 97.44 122 GLU A N 1
ATOM 1000 C CA . GLU A 1 122 ? 10.056 -16.383 -7.962 1.00 97.44 122 GLU A CA 1
ATOM 1001 C C . GLU A 1 122 ? 8.755 -16.032 -8.699 1.00 97.44 122 GLU A C 1
ATOM 1003 O O . GLU A 1 122 ? 7.707 -16.631 -8.442 1.00 97.44 122 GLU A O 1
ATOM 1008 N N . ILE A 1 123 ? 8.822 -15.106 -9.662 1.00 97.81 123 ILE A N 1
ATOM 1009 C CA . ILE A 1 123 ? 7.679 -14.692 -10.490 1.00 97.81 123 ILE A CA 1
ATOM 1010 C C . ILE A 1 123 ? 7.160 -15.862 -11.332 1.00 97.81 123 ILE A C 1
ATOM 1012 O O . ILE A 1 123 ? 5.945 -16.065 -11.399 1.00 97.81 123 ILE A O 1
ATOM 1016 N N . ASP A 1 124 ? 8.052 -16.641 -11.945 1.00 98.19 124 ASP A N 1
ATOM 1017 C CA . ASP A 1 124 ? 7.694 -17.837 -12.711 1.00 98.19 124 ASP A CA 1
ATOM 1018 C C . ASP A 1 124 ? 6.986 -18.862 -11.825 1.00 98.19 124 ASP A C 1
ATOM 1020 O O . ASP A 1 124 ? 5.942 -19.391 -12.204 1.00 98.19 124 ASP A O 1
ATOM 1024 N N . TYR A 1 125 ? 7.469 -19.065 -10.596 1.00 98.06 125 TYR A N 1
ATOM 1025 C CA . TYR A 1 125 ? 6.801 -19.960 -9.656 1.00 98.06 125 TYR A CA 1
ATOM 1026 C C . TYR A 1 125 ? 5.378 -19.498 -9.316 1.00 98.06 125 TYR A C 1
ATOM 1028 O O . TYR A 1 125 ? 4.439 -20.296 -9.333 1.00 98.06 125 TYR A O 1
ATOM 1036 N N . LEU A 1 126 ? 5.184 -18.204 -9.040 1.00 97.88 126 LEU A N 1
ATOM 1037 C CA . LEU A 1 126 ? 3.851 -17.654 -8.776 1.00 97.88 126 LEU A CA 1
ATOM 1038 C C . LEU A 1 126 ? 2.932 -17.765 -9.995 1.00 97.88 126 LEU A C 1
ATOM 1040 O O . LEU A 1 126 ? 1.757 -18.115 -9.848 1.00 97.88 126 LEU A O 1
ATOM 1044 N N . LYS A 1 127 ? 3.463 -17.507 -11.192 1.00 97.44 127 LYS A N 1
ATOM 1045 C CA . LYS A 1 127 ? 2.753 -17.655 -12.465 1.00 97.44 127 LYS A CA 1
ATOM 1046 C C . LYS A 1 127 ? 2.284 -19.092 -12.677 1.00 97.44 127 LYS A C 1
ATOM 1048 O O . LYS A 1 127 ? 1.107 -19.284 -12.984 1.00 97.44 127 LYS A O 1
ATOM 1053 N N . ASP A 1 128 ? 3.155 -20.074 -12.471 1.00 97.69 128 ASP A N 1
ATOM 1054 C CA . ASP A 1 128 ? 2.841 -21.499 -12.630 1.00 97.69 128 ASP A CA 1
ATOM 1055 C C . ASP A 1 128 ? 1.755 -21.958 -11.649 1.00 97.69 128 ASP A C 1
ATOM 1057 O O . ASP A 1 128 ? 0.910 -22.791 -11.981 1.00 97.69 128 ASP A O 1
ATOM 1061 N N . LYS A 1 129 ? 1.718 -21.365 -10.450 1.00 96.44 129 LYS A N 1
ATOM 1062 C CA . LYS A 1 129 ? 0.651 -21.577 -9.459 1.00 96.44 129 LYS A CA 1
ATOM 1063 C C . LYS A 1 129 ? -0.612 -20.749 -9.726 1.00 96.44 129 LYS A C 1
ATOM 1065 O O . LYS A 1 129 ? -1.583 -20.869 -8.983 1.00 96.44 129 LYS A O 1
ATOM 1070 N N . GLY A 1 130 ? -0.620 -19.895 -10.751 1.00 96.12 130 GLY A N 1
ATOM 1071 C CA . GLY A 1 130 ? -1.738 -19.005 -11.074 1.00 96.12 130 GLY A CA 1
ATOM 1072 C C . GLY A 1 130 ? -1.963 -17.880 -10.056 1.00 96.12 130 GLY A C 1
ATOM 1073 O O . GLY A 1 130 ? -3.044 -17.286 -10.028 1.00 96.12 130 GLY A O 1
ATOM 1074 N N . ILE A 1 131 ? -0.971 -17.569 -9.219 1.00 97.19 131 ILE A N 1
ATOM 1075 C CA . ILE A 1 131 ? -1.085 -16.583 -8.144 1.00 97.19 131 ILE A CA 1
ATOM 1076 C C . ILE A 1 131 ? -0.838 -15.179 -8.701 1.00 97.19 131 ILE A C 1
ATOM 1078 O O . ILE A 1 131 ? 0.186 -14.895 -9.318 1.00 97.19 131 ILE A O 1
ATOM 1082 N N . LYS A 1 132 ? -1.786 -14.273 -8.453 1.00 97.00 132 LYS A N 1
ATOM 1083 C CA . LYS A 1 132 ? -1.651 -12.839 -8.743 1.00 97.00 132 LYS A CA 1
ATOM 1084 C C . LYS A 1 132 ? -1.286 -12.114 -7.456 1.00 97.00 132 LYS A C 1
ATOM 1086 O O . LYS A 1 132 ? -1.964 -12.288 -6.446 1.00 97.00 132 LYS A O 1
ATOM 1091 N N . PHE A 1 133 ? -0.232 -11.313 -7.497 1.00 97.88 133 PHE A N 1
ATOM 1092 C CA . PHE A 1 133 ? 0.441 -10.803 -6.304 1.00 97.88 133 PHE A CA 1
ATOM 1093 C C . PHE A 1 133 ? 0.689 -9.298 -6.394 1.00 97.88 133 PHE A C 1
ATOM 1095 O O . PHE A 1 133 ? 0.563 -8.688 -7.461 1.00 97.88 133 PHE A O 1
ATOM 1102 N N . PHE A 1 134 ? 1.024 -8.700 -5.259 1.00 98.19 134 PHE A N 1
ATOM 1103 C CA . PHE A 1 134 ? 1.616 -7.371 -5.180 1.00 98.19 134 PHE A CA 1
ATOM 1104 C C . PHE A 1 134 ? 3.129 -7.492 -5.027 1.00 98.19 134 PHE A C 1
ATOM 1106 O O . PHE A 1 134 ? 3.609 -8.442 -4.416 1.00 98.19 134 PHE A O 1
ATOM 1113 N N . ILE A 1 135 ? 3.875 -6.544 -5.582 1.00 97.50 135 ILE A N 1
ATOM 1114 C CA . ILE A 1 135 ? 5.335 -6.498 -5.489 1.00 97.50 135 ILE A CA 1
ATOM 1115 C C . ILE A 1 135 ? 5.773 -5.094 -5.092 1.00 97.50 135 ILE A C 1
ATOM 1117 O O . ILE A 1 135 ? 5.459 -4.120 -5.776 1.00 97.50 135 ILE A O 1
ATOM 1121 N N . GLU A 1 136 ? 6.462 -4.983 -3.963 1.00 94.38 136 GLU A N 1
ATOM 1122 C CA . GLU A 1 136 ? 7.001 -3.719 -3.476 1.00 94.38 136 GLU A CA 1
ATOM 1123 C C . GLU A 1 136 ? 8.225 -3.311 -4.280 1.00 94.38 136 GLU A C 1
ATOM 1125 O O . GLU A 1 136 ? 9.217 -4.021 -4.251 1.00 94.38 136 GLU A O 1
ATOM 1130 N N . ALA A 1 137 ? 8.210 -2.146 -4.920 1.00 90.81 137 ALA A N 1
ATOM 1131 C CA . ALA A 1 137 ? 9.391 -1.617 -5.586 1.00 90.81 137 ALA A CA 1
ATOM 1132 C C . ALA A 1 137 ? 10.012 -0.479 -4.764 1.00 90.81 137 ALA A C 1
ATOM 1134 O O . ALA A 1 137 ? 9.359 0.533 -4.474 1.00 90.81 137 ALA A O 1
ATOM 1135 N N . ALA A 1 138 ? 11.281 -0.650 -4.384 1.00 85.44 138 ALA A N 1
ATOM 1136 C CA . ALA A 1 138 ? 12.059 0.385 -3.714 1.00 85.44 138 ALA A CA 1
ATOM 1137 C C . ALA A 1 138 ? 12.261 1.599 -4.632 1.00 85.44 138 ALA A C 1
ATOM 1139 O O . ALA A 1 138 ? 12.699 1.428 -5.768 1.00 85.44 138 ALA A O 1
ATOM 1140 N N . PRO A 1 139 ? 11.996 2.822 -4.150 1.00 79.62 139 PRO A N 1
ATOM 1141 C CA . PRO A 1 139 ? 11.994 3.998 -4.999 1.00 79.62 139 PRO A CA 1
ATOM 1142 C C . PRO A 1 139 ? 13.397 4.300 -5.536 1.00 79.62 139 PRO A C 1
ATOM 1144 O O . PRO A 1 139 ? 14.380 4.283 -4.796 1.00 79.62 139 PRO A O 1
ATOM 1147 N N . VAL A 1 140 ? 13.473 4.611 -6.829 1.00 72.62 140 VAL A N 1
ATOM 1148 C CA . VAL A 1 140 ? 14.721 4.960 -7.517 1.00 72.62 140 VAL A CA 1
ATOM 1149 C C . VAL A 1 140 ? 14.697 6.451 -7.843 1.00 72.62 140 VAL A C 1
ATOM 1151 O O . VAL A 1 140 ? 13.849 6.903 -8.614 1.00 72.62 140 VAL A O 1
ATOM 1154 N N . PHE A 1 141 ? 15.602 7.214 -7.221 1.00 65.69 141 PHE A N 1
ATOM 1155 C CA . PHE A 1 141 ? 15.595 8.685 -7.259 1.00 65.69 141 PHE A CA 1
ATOM 1156 C C . PHE A 1 141 ? 16.557 9.281 -8.288 1.00 65.69 141 PHE A C 1
ATOM 1158 O O . PHE A 1 141 ? 16.255 10.306 -8.873 1.00 65.69 141 PHE A O 1
ATOM 1165 N N . VAL A 1 142 ? 17.711 8.659 -8.541 1.00 50.12 142 VAL A N 1
ATOM 1166 C CA . VAL A 1 142 ? 18.752 9.219 -9.420 1.00 50.12 142 VAL A CA 1
ATOM 1167 C C . VAL A 1 142 ? 19.308 8.116 -10.317 1.00 50.12 142 VAL A C 1
ATOM 1169 O O . VAL A 1 142 ? 19.274 6.950 -9.939 1.00 50.12 142 VAL A O 1
ATOM 1172 N N . ASN A 1 143 ? 19.797 8.509 -11.501 1.00 52.44 143 ASN A N 1
ATOM 1173 C CA . ASN A 1 143 ? 20.515 7.736 -12.528 1.00 52.44 143 ASN A CA 1
ATOM 1174 C C . ASN A 1 143 ? 21.766 6.973 -12.021 1.00 52.44 143 ASN A C 1
ATOM 1176 O O . ASN A 1 143 ? 22.836 7.062 -12.622 1.00 52.44 143 ASN A O 1
ATOM 1180 N N . GLU A 1 144 ? 21.677 6.234 -10.925 1.00 46.31 144 GLU A N 1
ATOM 1181 C CA . GLU A 1 144 ? 22.721 5.311 -10.501 1.00 46.31 144 GLU A CA 1
ATOM 1182 C C . GLU A 1 144 ? 22.588 4.052 -11.366 1.00 46.31 144 GLU A C 1
ATOM 1184 O O . GLU A 1 144 ? 21.670 3.248 -11.221 1.00 46.31 144 GLU A O 1
ATOM 1189 N N . ASP A 1 145 ? 23.455 4.011 -12.381 1.00 54.44 145 ASP A N 1
ATOM 1190 C CA . ASP A 1 145 ? 23.471 3.113 -13.532 1.00 54.44 145 ASP A CA 1
ATOM 1191 C C . ASP A 1 145 ? 22.129 3.000 -14.268 1.00 54.44 145 ASP A C 1
ATOM 1193 O O . ASP A 1 145 ? 21.312 2.124 -13.987 1.00 54.44 145 ASP A O 1
ATOM 1197 N N . LEU A 1 146 ? 21.955 3.794 -15.338 1.00 63.56 146 LEU A N 1
ATOM 1198 C CA . LEU A 1 146 ? 20.895 3.601 -16.352 1.00 63.56 146 LEU A CA 1
ATOM 1199 C C . LEU A 1 146 ? 20.683 2.112 -16.701 1.00 63.56 146 LEU A C 1
ATOM 1201 O O . LEU A 1 146 ? 19.560 1.674 -16.934 1.00 63.56 146 LEU A O 1
ATOM 1205 N N . LYS A 1 147 ? 21.762 1.316 -16.671 1.00 75.62 147 LYS A N 1
ATOM 1206 C CA . LYS A 1 147 ? 21.730 -0.138 -16.860 1.00 75.62 147 LYS A CA 1
ATOM 1207 C C . LYS A 1 147 ? 21.083 -0.907 -15.702 1.00 75.62 147 LYS A C 1
ATOM 1209 O O . LYS A 1 147 ? 20.285 -1.799 -15.968 1.00 75.62 147 LYS A O 1
ATOM 1214 N N . ALA A 1 148 ? 21.415 -0.614 -14.445 1.00 77.50 148 ALA A N 1
ATOM 1215 C CA . ALA A 1 148 ? 20.823 -1.292 -13.289 1.00 77.50 148 ALA A CA 1
ATOM 1216 C C . ALA A 1 148 ? 19.329 -0.964 -13.168 1.00 77.50 148 ALA A C 1
ATOM 1218 O O . ALA A 1 148 ? 18.511 -1.876 -13.041 1.00 77.50 148 ALA A O 1
ATOM 1219 N N . MET A 1 149 ? 18.963 0.312 -13.329 1.00 81.06 149 MET A N 1
ATOM 1220 C CA . MET A 1 149 ? 17.560 0.731 -13.375 1.00 81.06 149 MET A CA 1
ATOM 1221 C C . MET A 1 149 ? 16.817 0.105 -14.558 1.00 81.06 149 MET A C 1
ATOM 1223 O O . MET A 1 149 ? 15.702 -0.381 -14.380 1.00 81.06 149 MET A O 1
ATOM 1227 N N . GLY A 1 150 ? 17.427 0.059 -15.747 1.00 86.75 150 GLY A N 1
ATOM 1228 C CA . GLY A 1 150 ? 16.843 -0.589 -16.924 1.00 86.75 150 GLY A CA 1
ATOM 1229 C C . GLY A 1 150 ? 16.548 -2.073 -16.691 1.00 86.75 150 GLY A C 1
ATOM 1230 O O . GLY A 1 150 ? 15.427 -2.516 -16.944 1.00 86.75 150 GLY A O 1
ATOM 1231 N N . ARG A 1 151 ? 17.509 -2.818 -16.127 1.00 89.50 151 ARG A N 1
ATOM 1232 C CA . ARG A 1 151 ? 17.354 -4.245 -15.786 1.00 89.50 151 ARG A CA 1
ATOM 1233 C C . ARG A 1 151 ? 16.302 -4.476 -14.704 1.00 89.50 151 ARG A C 1
ATOM 1235 O O . ARG A 1 151 ? 15.461 -5.358 -14.844 1.00 89.50 151 ARG A O 1
ATOM 1242 N N . PHE A 1 152 ? 16.322 -3.677 -13.639 1.00 92.06 152 PHE A N 1
ATOM 1243 C CA . PHE A 1 152 ? 15.312 -3.765 -12.585 1.00 92.06 152 PHE A CA 1
ATOM 1244 C C . PHE A 1 152 ? 13.917 -3.449 -13.130 1.00 92.06 152 PHE A C 1
ATOM 1246 O O . PHE A 1 152 ? 12.949 -4.151 -12.845 1.00 92.06 152 PHE A O 1
ATOM 1253 N N . SER A 1 153 ? 13.825 -2.434 -13.986 1.00 92.75 153 SER A N 1
ATOM 1254 C CA . SER A 1 153 ? 12.578 -2.044 -14.629 1.00 92.75 153 SER A CA 1
ATOM 1255 C C . SER A 1 153 ? 12.037 -3.130 -15.557 1.00 92.75 153 SER A C 1
ATOM 1257 O O . SER A 1 153 ? 10.836 -3.388 -15.581 1.00 92.75 153 SER A O 1
ATOM 1259 N N . GLU A 1 154 ? 12.913 -3.804 -16.298 1.00 94.88 154 GLU A N 1
ATOM 1260 C CA . GLU A 1 154 ? 12.551 -4.966 -17.105 1.00 94.88 154 GLU A CA 1
ATOM 1261 C C . GLU A 1 154 ? 11.996 -6.109 -16.245 1.00 94.88 154 GLU A C 1
ATOM 1263 O O . GLU A 1 154 ? 10.946 -6.656 -16.582 1.00 94.88 154 GLU A O 1
ATOM 1268 N N . ALA A 1 155 ? 12.618 -6.407 -15.100 1.00 95.88 155 ALA A N 1
ATOM 1269 C CA . ALA A 1 155 ? 12.101 -7.404 -14.162 1.00 95.88 155 ALA A CA 1
ATOM 1270 C C . ALA A 1 155 ? 10.719 -7.017 -13.601 1.00 95.88 155 ALA A C 1
ATOM 1272 O O . ALA A 1 155 ? 9.830 -7.863 -13.501 1.00 95.88 155 ALA A O 1
ATOM 1273 N N . LEU A 1 156 ? 10.483 -5.735 -13.301 1.00 96.81 156 LEU A N 1
ATOM 1274 C CA . LEU A 1 156 ? 9.167 -5.258 -12.863 1.00 96.81 156 LEU A CA 1
ATOM 1275 C C . LEU A 1 156 ? 8.112 -5.326 -13.979 1.00 96.81 156 LEU A C 1
ATOM 1277 O O . LEU A 1 156 ? 6.982 -5.728 -13.704 1.00 96.81 156 LEU A O 1
ATOM 1281 N N . ARG A 1 157 ? 8.459 -5.018 -15.238 1.00 97.06 157 ARG A N 1
ATOM 1282 C CA . ARG A 1 157 ? 7.562 -5.254 -16.390 1.00 97.06 157 ARG A CA 1
ATOM 1283 C C . ARG A 1 157 ? 7.260 -6.741 -16.567 1.00 97.06 157 ARG A C 1
ATOM 1285 O O . ARG A 1 157 ? 6.116 -7.110 -16.826 1.00 97.06 157 ARG A O 1
ATOM 1292 N N . TYR A 1 158 ? 8.252 -7.612 -16.367 1.00 97.88 158 TYR A N 1
ATOM 1293 C CA . TYR A 1 158 ? 8.035 -9.059 -16.348 1.00 97.88 158 TYR A CA 1
ATOM 1294 C C . TYR A 1 158 ? 7.054 -9.462 -15.242 1.00 97.88 158 TYR A C 1
ATOM 1296 O O . TYR A 1 158 ? 6.115 -10.216 -15.501 1.00 97.88 158 TYR A O 1
ATOM 1304 N N . ALA A 1 159 ? 7.196 -8.908 -14.035 1.00 97.50 159 ALA A N 1
ATOM 1305 C CA . ALA A 1 159 ? 6.242 -9.127 -12.952 1.00 97.50 159 ALA A CA 1
ATOM 1306 C C . ALA A 1 159 ? 4.827 -8.673 -13.350 1.00 97.50 159 ALA A C 1
ATOM 1308 O O . ALA A 1 159 ? 3.886 -9.455 -13.216 1.00 97.50 159 ALA A O 1
ATOM 1309 N N . GLN A 1 160 ? 4.664 -7.457 -13.891 1.00 97.12 160 GLN A N 1
ATOM 1310 C CA . GLN A 1 160 ? 3.354 -6.930 -14.302 1.00 97.12 160 GLN A CA 1
ATOM 1311 C C . GLN A 1 160 ? 2.686 -7.791 -15.379 1.00 97.12 160 GLN A C 1
ATOM 1313 O O . GLN A 1 160 ? 1.512 -8.139 -15.231 1.00 97.12 160 GLN A O 1
ATOM 1318 N N . ALA A 1 161 ? 3.449 -8.225 -16.384 1.00 96.94 161 ALA A N 1
ATOM 1319 C CA . ALA A 1 161 ? 2.984 -9.130 -17.434 1.00 96.94 161 ALA A CA 1
ATOM 1320 C C . ALA A 1 161 ? 2.519 -10.498 -16.915 1.00 96.94 161 ALA A C 1
ATOM 1322 O O . ALA A 1 161 ? 1.639 -11.129 -17.501 1.00 96.94 161 ALA A O 1
ATOM 1323 N N . ASN A 1 162 ? 3.087 -10.966 -15.803 1.00 97.19 162 ASN A N 1
ATOM 1324 C CA . ASN A 1 162 ? 2.783 -12.279 -15.239 1.00 97.19 162 ASN A CA 1
ATOM 1325 C C . ASN A 1 162 ? 1.822 -12.218 -14.037 1.00 97.19 162 ASN A C 1
ATOM 1327 O O . ASN A 1 162 ? 1.495 -13.247 -13.444 1.00 97.19 162 ASN A O 1
ATOM 1331 N N . GLY A 1 163 ? 1.232 -11.051 -13.749 1.00 94.94 163 GLY A N 1
ATOM 1332 C CA . GLY A 1 163 ? 0.184 -10.901 -12.735 1.00 94.94 163 GLY A CA 1
ATOM 1333 C C . GLY A 1 163 ? 0.596 -10.223 -11.435 1.00 94.94 163 GLY A C 1
ATOM 1334 O O . GLY A 1 163 ? -0.198 -10.198 -10.491 1.00 94.94 163 GLY A O 1
ATOM 1335 N N . GLY A 1 164 ? 1.805 -9.676 -11.392 1.00 96.94 164 GLY A N 1
ATOM 1336 C CA . GLY A 1 164 ? 2.258 -8.763 -10.359 1.00 96.94 164 GLY A CA 1
ATOM 1337 C C . GLY A 1 164 ? 1.610 -7.384 -10.500 1.00 96.94 164 GLY A C 1
ATOM 1338 O O . GLY A 1 164 ? 1.308 -6.902 -11.593 1.00 96.94 164 GLY A O 1
ATOM 1339 N N . LYS A 1 165 ? 1.402 -6.714 -9.373 1.00 97.19 165 LYS A N 1
ATOM 1340 C CA . LYS A 1 165 ? 0.981 -5.314 -9.310 1.00 97.19 165 LYS A CA 1
ATOM 1341 C C . LYS A 1 165 ? 1.983 -4.552 -8.451 1.00 97.19 165 LYS A C 1
ATOM 1343 O O . LYS A 1 165 ? 2.187 -4.896 -7.290 1.00 97.19 165 LYS A O 1
ATOM 1348 N N . VAL A 1 166 ? 2.634 -3.553 -9.039 1.00 97.25 166 VAL A N 1
ATOM 1349 C CA . VAL A 1 166 ? 3.723 -2.825 -8.380 1.00 97.25 166 VAL A CA 1
ATOM 1350 C C . VAL A 1 166 ? 3.160 -1.889 -7.313 1.00 97.25 166 VAL A C 1
ATOM 1352 O O . VAL A 1 166 ? 2.209 -1.149 -7.567 1.00 97.25 166 VAL A O 1
ATOM 1355 N N . ILE A 1 167 ? 3.757 -1.916 -6.127 1.00 97.31 167 ILE A N 1
ATOM 1356 C CA . ILE A 1 167 ? 3.464 -1.028 -5.003 1.00 97.31 167 ILE A CA 1
ATOM 1357 C C . ILE A 1 167 ? 4.667 -0.120 -4.789 1.00 97.31 167 ILE A C 1
ATOM 1359 O O . ILE A 1 167 ? 5.803 -0.586 -4.701 1.00 97.31 167 ILE A O 1
ATOM 1363 N N . LEU A 1 168 ? 4.419 1.184 -4.722 1.00 94.75 168 LEU A N 1
ATOM 1364 C CA . LEU A 1 168 ? 5.465 2.176 -4.537 1.00 94.75 168 LEU A CA 1
ATOM 1365 C C . LEU A 1 168 ? 5.859 2.236 -3.059 1.00 94.75 168 LEU A C 1
ATOM 1367 O O . LEU A 1 168 ? 5.042 2.604 -2.212 1.00 94.75 168 LEU A O 1
ATOM 1371 N N . LYS A 1 169 ? 7.104 1.887 -2.738 1.00 91.44 169 LYS A N 1
ATOM 1372 C CA . LYS A 1 169 ? 7.608 1.965 -1.364 1.00 91.44 169 LYS A CA 1
ATOM 1373 C C . LYS A 1 169 ? 7.909 3.410 -0.973 1.00 91.44 169 LYS A C 1
ATOM 1375 O O . LYS A 1 169 ? 8.528 4.151 -1.739 1.00 91.44 169 LYS A O 1
ATOM 1380 N N . PHE A 1 170 ? 7.518 3.806 0.238 1.00 87.62 170 PHE A N 1
ATOM 1381 C CA . PHE A 1 170 ? 7.977 5.068 0.814 1.00 87.62 170 PHE A CA 1
ATOM 1382 C C . PHE A 1 170 ? 9.519 5.103 0.910 1.00 87.62 170 PHE A C 1
ATOM 1384 O O . PHE A 1 170 ? 10.130 4.100 1.288 1.00 87.62 170 PHE A O 1
ATOM 1391 N N . PRO A 1 171 ? 10.177 6.240 0.604 1.00 82.00 171 PRO A N 1
ATOM 1392 C CA . PRO A 1 171 ? 11.614 6.394 0.818 1.00 82.00 171 PRO A CA 1
ATOM 1393 C C . PRO A 1 171 ? 12.011 6.086 2.261 1.00 82.00 171 PRO A C 1
ATOM 1395 O O . PRO A 1 171 ? 11.328 6.502 3.197 1.00 82.00 171 PRO A O 1
ATOM 1398 N N . ILE A 1 172 ? 13.178 5.462 2.441 1.00 70.44 172 ILE A N 1
ATOM 1399 C CA . ILE A 1 172 ? 13.817 5.383 3.757 1.00 70.44 172 ILE A CA 1
ATOM 1400 C C . ILE A 1 172 ? 14.213 6.802 4.177 1.00 70.44 172 ILE A C 1
ATOM 1402 O O . ILE A 1 172 ? 14.905 7.520 3.449 1.00 70.44 172 ILE A O 1
ATOM 1406 N N . ILE A 1 173 ? 13.757 7.209 5.359 1.00 62.53 173 ILE A N 1
ATOM 1407 C CA . ILE A 1 173 ? 14.032 8.523 5.931 1.00 62.53 173 ILE A CA 1
ATOM 1408 C C . ILE A 1 173 ? 15.036 8.328 7.054 1.00 62.53 173 ILE A C 1
ATOM 1410 O O . ILE A 1 173 ? 14.698 7.813 8.116 1.00 62.53 173 ILE A O 1
ATOM 1414 N N . ASN A 1 174 ? 16.264 8.793 6.851 1.00 54.78 174 ASN A N 1
ATOM 1415 C CA . ASN A 1 174 ? 17.163 8.995 7.976 1.00 54.78 174 ASN A CA 1
ATOM 1416 C C . ASN A 1 174 ? 16.646 10.223 8.734 1.00 54.78 174 ASN A C 1
ATOM 1418 O O . ASN A 1 174 ? 16.660 11.337 8.214 1.00 54.78 174 ASN A O 1
ATOM 1422 N N . SER A 1 175 ? 16.146 10.008 9.950 1.00 42.59 175 SER A N 1
ATOM 1423 C CA . SER A 1 175 ? 15.426 10.961 10.813 1.00 42.59 175 SER A CA 1
ATOM 1424 C C . SER A 1 175 ? 16.232 12.185 11.279 1.00 42.59 175 SER A C 1
ATOM 1426 O O . SER A 1 175 ? 15.797 12.923 12.159 1.00 42.59 175 SER A O 1
ATOM 1428 N N . LYS A 1 176 ? 17.387 12.460 10.673 1.00 42.28 176 LYS A N 1
ATOM 1429 C CA . LYS A 1 176 ? 18.182 13.660 10.925 1.00 42.28 176 LYS A CA 1
ATOM 1430 C C . LYS A 1 176 ? 18.131 14.542 9.686 1.00 42.28 176 LYS A C 1
ATOM 1432 O O . LYS A 1 176 ? 18.992 14.471 8.815 1.00 42.28 176 LYS A O 1
ATOM 1437 N N . GLY A 1 177 ? 17.089 15.369 9.604 1.00 41.81 177 GLY A N 1
ATOM 1438 C CA . GLY A 1 177 ? 17.118 16.532 8.721 1.00 41.81 177 GLY A CA 1
ATOM 1439 C C . GLY A 1 177 ? 18.363 17.362 9.036 1.00 41.81 177 GLY A C 1
ATOM 1440 O O . GLY A 1 177 ? 18.740 17.483 10.201 1.00 41.81 177 GLY A O 1
ATOM 1441 N N . VAL A 1 178 ? 19.003 17.921 8.008 1.00 38.22 178 VAL A N 1
ATOM 1442 C CA . VAL A 1 178 ? 20.323 18.572 8.112 1.00 38.22 178 VAL A CA 1
ATOM 1443 C C . VAL A 1 178 ? 20.359 19.706 9.151 1.00 38.22 178 VAL A C 1
ATOM 1445 O O . VAL A 1 178 ? 21.437 20.024 9.624 1.00 38.22 178 VAL A O 1
ATOM 1448 N N . ASN A 1 179 ? 19.217 20.253 9.592 1.00 37.78 179 ASN A N 1
ATOM 1449 C CA . ASN A 1 179 ? 19.169 21.350 10.570 1.00 37.78 179 ASN A CA 1
ATOM 1450 C C . ASN A 1 179 ? 18.026 21.261 11.607 1.00 37.78 179 ASN A C 1
ATOM 1452 O O . ASN A 1 179 ? 17.584 22.290 12.107 1.00 37.78 179 ASN A O 1
ATOM 1456 N N . GLY A 1 180 ? 17.490 20.074 11.919 1.00 42.56 180 GLY A N 1
ATOM 1457 C CA . GLY A 1 180 ? 16.468 19.937 12.979 1.00 42.56 180 GLY A CA 1
ATOM 1458 C C . GLY A 1 180 ? 15.121 20.644 12.723 1.00 42.56 180 GLY A C 1
ATOM 1459 O O . GLY A 1 180 ? 14.288 20.704 13.621 1.00 42.56 180 GLY A O 1
ATOM 1460 N N . THR A 1 181 ? 14.874 21.155 11.512 1.00 41.12 181 THR A N 1
ATOM 1461 C CA . THR A 1 181 ? 13.599 21.763 11.106 1.00 41.12 181 THR A CA 1
ATOM 1462 C C . THR A 1 181 ? 12.804 20.808 10.209 1.00 41.12 181 THR A C 1
ATOM 1464 O O . THR A 1 181 ? 13.364 20.157 9.320 1.00 41.12 181 THR A O 1
ATOM 1467 N N . GLY A 1 182 ? 11.495 20.696 10.472 1.00 51.28 182 GLY A N 1
ATOM 1468 C CA . GLY A 1 182 ? 10.534 19.746 9.890 1.00 51.28 182 GLY A CA 1
ATOM 1469 C C . GLY A 1 182 ? 10.344 19.845 8.373 1.00 51.28 182 GLY A C 1
ATOM 1470 O O . GLY A 1 182 ? 9.310 20.277 7.882 1.00 51.28 182 GLY A O 1
ATOM 1471 N N . THR A 1 183 ? 11.352 19.411 7.623 1.00 53.34 183 THR A N 1
ATOM 1472 C CA . THR A 1 183 ? 11.397 19.403 6.150 1.00 53.34 183 THR A CA 1
ATOM 1473 C C . THR A 1 183 ? 11.226 18.003 5.558 1.00 53.34 183 THR A C 1
ATOM 1475 O O . THR A 1 183 ? 11.203 17.848 4.337 1.00 53.34 183 THR A O 1
ATOM 1478 N N . GLY A 1 184 ? 11.066 16.984 6.411 1.00 69.19 184 GLY A N 1
ATOM 1479 C CA . GLY A 1 184 ? 10.950 15.587 6.004 1.00 69.19 184 GLY A CA 1
ATOM 1480 C C . GLY A 1 184 ? 9.807 15.361 5.017 1.00 69.19 184 GLY A C 1
ATOM 1481 O O . GLY A 1 184 ? 10.060 14.861 3.927 1.00 69.19 184 GLY A O 1
ATOM 1482 N N . GLY A 1 185 ? 8.577 15.759 5.359 1.00 79.88 185 GLY A N 1
ATOM 1483 C CA . GLY A 1 185 ? 7.384 15.452 4.565 1.00 79.88 185 GLY A CA 1
ATOM 1484 C C . GLY A 1 185 ? 7.427 15.960 3.129 1.00 79.88 185 GLY A C 1
ATOM 1485 O O . GLY A 1 185 ? 7.155 15.198 2.203 1.00 79.88 185 GLY A O 1
ATOM 1486 N N . LYS A 1 186 ? 7.874 17.205 2.917 1.00 84.56 186 LYS A N 1
ATOM 1487 C CA . LYS A 1 186 ? 8.051 17.755 1.564 1.00 84.56 186 LYS A CA 1
ATOM 1488 C C . LYS A 1 186 ? 9.094 16.969 0.767 1.00 84.56 186 LYS A C 1
ATOM 1490 O O . LYS A 1 186 ? 8.809 16.555 -0.349 1.00 84.56 186 LYS A O 1
ATOM 1495 N N . ILE A 1 187 ? 10.268 16.715 1.352 1.00 84.62 187 ILE A N 1
ATOM 1496 C CA . ILE A 1 187 ? 11.347 15.958 0.694 1.00 84.62 187 ILE A CA 1
ATOM 1497 C C . ILE A 1 187 ? 10.878 14.541 0.345 1.00 84.62 187 ILE A C 1
ATOM 1499 O O . ILE A 1 187 ? 11.140 14.055 -0.750 1.00 84.62 187 ILE A O 1
ATOM 1503 N N . ILE A 1 188 ? 10.176 13.882 1.266 1.00 86.12 188 ILE A N 1
ATOM 1504 C CA . ILE A 1 188 ? 9.586 12.554 1.063 1.00 86.12 188 ILE A CA 1
ATOM 1505 C C . ILE A 1 188 ? 8.587 12.586 -0.087 1.00 86.12 188 ILE A C 1
ATOM 1507 O O . ILE A 1 188 ? 8.643 11.731 -0.968 1.00 86.12 188 ILE A O 1
ATOM 1511 N N . GLY A 1 189 ? 7.699 13.579 -0.091 1.00 88.62 189 GLY A N 1
ATOM 1512 C CA . GLY A 1 189 ? 6.705 13.755 -1.135 1.00 88.62 189 GLY A CA 1
ATOM 1513 C C . GLY A 1 189 ? 7.323 13.986 -2.508 1.00 88.62 189 GLY A C 1
ATOM 1514 O O . GLY A 1 189 ? 6.913 13.343 -3.470 1.00 88.62 189 GLY A O 1
ATOM 1515 N N . ASP A 1 190 ? 8.330 14.850 -2.598 1.00 88.31 190 ASP A N 1
ATOM 1516 C CA . ASP A 1 190 ? 9.033 15.138 -3.851 1.00 88.31 190 ASP A CA 1
ATOM 1517 C C . ASP A 1 190 ? 9.771 13.892 -4.366 1.00 88.31 190 ASP A C 1
ATOM 1519 O O . ASP A 1 190 ? 9.633 13.533 -5.535 1.00 88.31 190 ASP A O 1
ATOM 1523 N N . LYS A 1 191 ? 10.437 13.149 -3.474 1.00 88.75 191 LYS A N 1
ATOM 1524 C CA . LYS A 1 191 ? 11.070 11.859 -3.787 1.00 88.75 191 LYS A CA 1
ATOM 1525 C C . LYS A 1 191 ? 10.073 10.812 -4.282 1.00 88.75 191 LYS A C 1
ATOM 1527 O O . LYS A 1 191 ? 10.347 10.098 -5.242 1.00 88.75 191 LYS A O 1
ATOM 1532 N N . LEU A 1 192 ? 8.909 10.701 -3.644 1.00 91.00 192 LEU A N 1
ATOM 1533 C CA . LEU A 1 192 ? 7.887 9.734 -4.041 1.00 91.00 192 LEU A CA 1
ATOM 1534 C C . LEU A 1 192 ? 7.303 10.068 -5.423 1.00 91.00 192 LEU A C 1
ATOM 1536 O O . LEU A 1 192 ? 7.122 9.170 -6.245 1.00 91.00 192 LEU A O 1
ATOM 1540 N N . LYS A 1 193 ? 7.074 11.359 -5.705 1.00 92.56 193 LYS A N 1
ATOM 1541 C CA . LYS A 1 193 ? 6.658 11.847 -7.031 1.00 92.56 193 LYS A CA 1
ATOM 1542 C C . LYS A 1 193 ? 7.717 11.573 -8.097 1.00 92.56 193 LYS A C 1
ATOM 1544 O O . LYS A 1 193 ? 7.375 11.134 -9.192 1.00 92.56 193 LYS A O 1
ATOM 1549 N N . GLU A 1 194 ? 8.990 11.798 -7.779 1.00 90.75 194 GLU A N 1
ATOM 1550 C CA . GLU A 1 194 ? 10.114 11.491 -8.667 1.00 90.75 194 GLU A CA 1
ATOM 1551 C C . GLU A 1 194 ? 10.190 9.991 -8.974 1.00 90.75 194 GLU A C 1
ATOM 1553 O O . GLU A 1 194 ? 10.240 9.610 -10.140 1.00 90.75 194 GLU A O 1
ATOM 1558 N N . ALA A 1 195 ? 10.089 9.131 -7.958 1.00 90.75 195 ALA A N 1
ATOM 1559 C CA . ALA A 1 195 ? 10.060 7.684 -8.151 1.00 90.75 195 ALA A CA 1
ATOM 1560 C C . ALA A 1 195 ? 8.861 7.241 -9.009 1.00 90.75 195 ALA A C 1
ATOM 1562 O O . ALA A 1 195 ? 9.023 6.444 -9.932 1.00 90.75 195 ALA A O 1
ATOM 1563 N N . PHE A 1 196 ? 7.669 7.794 -8.765 1.00 94.25 196 PHE A N 1
ATOM 1564 C CA . PHE A 1 196 ? 6.480 7.539 -9.584 1.00 94.25 196 PHE A CA 1
ATOM 1565 C C . PHE A 1 196 ? 6.691 7.941 -11.053 1.00 94.25 196 PHE A C 1
ATOM 1567 O O . PHE A 1 196 ? 6.371 7.176 -11.968 1.00 94.25 196 PHE A O 1
ATOM 1574 N N . LYS A 1 197 ? 7.275 9.120 -11.295 1.00 92.50 197 LYS A N 1
ATOM 1575 C CA . LYS A 1 197 ? 7.631 9.592 -12.640 1.00 92.50 197 LYS A CA 1
ATOM 1576 C C . LYS A 1 197 ? 8.668 8.683 -13.301 1.00 92.50 197 LYS A C 1
ATOM 1578 O O . LYS A 1 197 ? 8.517 8.319 -14.462 1.00 92.50 197 LYS A O 1
ATOM 1583 N N . ASN A 1 198 ? 9.691 8.268 -12.561 1.00 90.44 198 ASN A N 1
ATOM 1584 C CA . ASN A 1 198 ? 10.718 7.366 -13.069 1.00 90.44 198 ASN A CA 1
ATOM 1585 C C . ASN A 1 198 ? 10.108 6.023 -13.481 1.00 90.44 198 ASN A C 1
ATOM 1587 O O . ASN A 1 198 ? 10.331 5.584 -14.605 1.00 90.44 198 ASN A O 1
ATOM 1591 N N . TYR A 1 199 ? 9.266 5.409 -12.649 1.00 93.44 199 TYR A N 1
ATOM 1592 C CA . TYR A 1 199 ? 8.594 4.162 -13.021 1.00 93.44 199 TYR A CA 1
ATOM 1593 C C . TYR A 1 199 ? 7.709 4.308 -14.255 1.00 93.44 199 TYR A C 1
ATOM 1595 O O . TYR A 1 199 ? 7.824 3.504 -15.178 1.00 93.44 199 TYR A O 1
ATOM 1603 N N . THR A 1 200 ? 6.884 5.351 -14.315 1.00 93.94 200 THR A N 1
ATOM 1604 C CA . THR A 1 200 ? 5.993 5.566 -15.465 1.00 93.94 200 THR A CA 1
ATOM 1605 C C . THR A 1 200 ? 6.761 5.800 -16.767 1.00 93.94 200 THR A C 1
ATOM 1607 O O . THR A 1 200 ? 6.352 5.273 -17.803 1.00 93.94 200 THR A O 1
ATOM 1610 N N . ASN A 1 201 ? 7.919 6.470 -16.718 1.00 91.25 201 ASN A N 1
ATOM 1611 C CA . ASN A 1 201 ? 8.819 6.596 -17.869 1.00 91.25 201 ASN A CA 1
ATOM 1612 C C . ASN A 1 201 ? 9.315 5.230 -18.369 1.00 91.25 201 ASN A C 1
ATOM 1614 O O . ASN A 1 201 ? 9.353 5.014 -19.574 1.00 91.25 201 ASN A O 1
ATOM 1618 N N . TYR A 1 202 ? 9.612 4.293 -17.462 1.00 92.12 202 TYR A N 1
ATOM 1619 C CA . TYR A 1 202 ? 10.003 2.911 -17.783 1.00 92.12 202 TYR A CA 1
ATOM 1620 C C . TYR A 1 202 ? 8.818 1.959 -18.028 1.00 92.12 202 TYR A C 1
ATOM 1622 O O . TYR A 1 202 ? 8.996 0.735 -18.034 1.00 92.12 202 TYR A O 1
ATOM 1630 N N . TRP A 1 203 ? 7.617 2.505 -18.238 1.00 95.19 203 TRP A N 1
ATOM 1631 C CA . TRP A 1 203 ? 6.364 1.761 -18.409 1.00 95.19 203 TRP A CA 1
ATOM 1632 C C . TRP A 1 203 ? 6.083 0.806 -17.253 1.00 95.19 203 TRP A C 1
ATOM 1634 O O . TRP A 1 203 ? 5.638 -0.319 -17.444 1.00 95.19 203 TRP A O 1
ATOM 1644 N N . ILE A 1 204 ? 6.368 1.245 -16.037 1.00 96.19 204 ILE A N 1
ATOM 1645 C CA . ILE A 1 204 ? 5.982 0.553 -14.818 1.00 96.19 204 ILE A CA 1
ATOM 1646 C C . ILE A 1 204 ? 4.905 1.387 -14.163 1.00 96.19 204 ILE A C 1
ATOM 1648 O O . ILE A 1 204 ? 5.061 2.595 -13.979 1.00 96.19 204 ILE A O 1
ATOM 1652 N N . TYR A 1 205 ? 3.805 0.734 -13.812 1.00 97.00 205 TYR A N 1
ATOM 1653 C CA 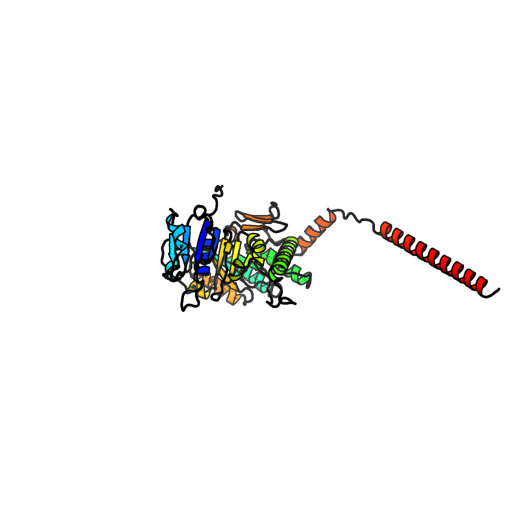. TYR A 1 205 ? 2.609 1.427 -13.350 1.00 97.00 205 TYR A CA 1
ATOM 1654 C C . TYR A 1 205 ? 2.255 1.005 -11.920 1.00 97.00 205 TYR A C 1
ATOM 1656 O O . TYR A 1 205 ? 1.541 0.010 -11.752 1.00 97.00 205 TYR A O 1
ATOM 1664 N N . PRO A 1 206 ? 2.766 1.711 -10.889 1.00 96.75 206 PRO A N 1
ATOM 1665 C CA . PRO A 1 206 ? 2.415 1.441 -9.501 1.00 96.75 206 PRO A CA 1
ATOM 1666 C C . PRO A 1 206 ? 0.931 1.690 -9.222 1.00 96.75 206 PRO A C 1
ATOM 1668 O O . PRO A 1 206 ? 0.353 2.655 -9.717 1.00 96.75 206 PRO A O 1
ATOM 1671 N N . VAL A 1 207 ? 0.322 0.836 -8.401 1.00 96.38 207 VAL A N 1
ATOM 1672 C CA . VAL A 1 207 ? -1.131 0.847 -8.141 1.00 96.38 207 VAL A CA 1
ATOM 1673 C C . VAL A 1 207 ? -1.498 1.076 -6.675 1.00 96.38 207 VAL A C 1
ATOM 1675 O O . VAL A 1 207 ? -2.676 1.121 -6.342 1.00 96.38 207 VAL A O 1
ATOM 1678 N N . GLY A 1 208 ? -0.514 1.211 -5.794 1.00 96.00 208 GLY A N 1
ATOM 1679 C CA . GLY A 1 208 ? -0.701 1.586 -4.397 1.00 96.00 208 GLY A CA 1
ATOM 1680 C C . GLY A 1 208 ? 0.613 2.050 -3.782 1.00 96.00 208 GLY A C 1
ATOM 1681 O O . GLY A 1 208 ? 1.665 1.988 -4.425 1.00 96.00 208 GLY A O 1
ATOM 1682 N N . ILE A 1 209 ? 0.548 2.510 -2.537 1.00 95.75 209 ILE A N 1
ATOM 1683 C CA . ILE A 1 209 ? 1.709 3.013 -1.799 1.00 95.75 209 ILE A CA 1
ATOM 1684 C C . ILE A 1 209 ? 1.896 2.176 -0.538 1.00 95.75 209 ILE A C 1
ATOM 1686 O O . ILE A 1 209 ? 0.925 1.802 0.118 1.00 95.75 209 ILE A O 1
ATOM 1690 N N . ASN A 1 210 ? 3.143 1.887 -0.190 1.00 94.38 210 ASN A N 1
ATOM 1691 C CA . ASN A 1 210 ? 3.492 1.316 1.101 1.00 94.38 210 ASN A CA 1
ATOM 1692 C C . ASN A 1 210 ? 3.998 2.401 2.049 1.00 94.38 210 ASN A C 1
ATOM 1694 O O . ASN A 1 210 ? 4.855 3.189 1.654 1.00 94.38 210 ASN A O 1
ATOM 1698 N N . ALA A 1 211 ? 3.506 2.407 3.286 1.00 90.88 211 ALA A N 1
ATOM 1699 C CA . ALA A 1 211 ? 3.916 3.337 4.330 1.00 90.88 211 ALA A CA 1
ATOM 1700 C C . ALA A 1 211 ? 4.022 2.642 5.698 1.00 90.88 211 ALA A C 1
ATOM 1702 O O . ALA A 1 211 ? 3.430 1.591 5.934 1.00 90.88 211 ALA A O 1
ATOM 1703 N N . ASN A 1 212 ? 4.745 3.253 6.634 1.00 89.44 212 ASN A N 1
ATOM 1704 C CA . ASN A 1 212 ? 4.651 2.862 8.040 1.00 89.44 212 ASN A CA 1
ATOM 1705 C C . ASN A 1 212 ? 3.336 3.389 8.626 1.00 89.44 212 ASN A C 1
ATOM 1707 O O . ASN A 1 212 ? 2.926 4.501 8.288 1.00 89.44 212 ASN A O 1
ATOM 1711 N N . GLU A 1 213 ? 2.693 2.625 9.516 1.00 87.81 213 GLU A N 1
ATOM 1712 C CA . GLU A 1 213 ? 1.411 3.022 10.125 1.00 87.81 213 GLU A CA 1
ATOM 1713 C C . GLU A 1 213 ? 1.484 4.411 10.778 1.00 87.81 213 GLU A C 1
ATOM 1715 O O . GLU A 1 213 ? 0.567 5.205 10.624 1.00 87.81 213 GLU A O 1
ATOM 1720 N N . GLU A 1 214 ? 2.598 4.761 11.421 1.00 86.88 214 GLU A N 1
ATOM 1721 C CA . GLU A 1 214 ? 2.793 6.069 12.063 1.00 86.88 214 GLU A CA 1
ATOM 1722 C C . GLU A 1 214 ? 2.672 7.272 11.105 1.00 86.88 214 GLU A C 1
ATOM 1724 O O . GLU A 1 214 ? 2.356 8.381 11.537 1.00 86.88 214 GLU A O 1
ATOM 1729 N N . PHE A 1 215 ? 2.892 7.079 9.798 1.00 89.19 215 PHE A N 1
ATOM 1730 C CA . PHE A 1 215 ? 2.835 8.166 8.817 1.00 89.19 215 PHE A CA 1
ATOM 1731 C C . PHE A 1 215 ? 1.416 8.691 8.609 1.00 89.19 215 PHE A C 1
ATOM 1733 O O . PHE A 1 215 ? 1.269 9.850 8.227 1.00 89.19 215 PHE A O 1
ATOM 1740 N N . ILE A 1 216 ? 0.383 7.896 8.908 1.00 91.69 216 ILE A N 1
ATOM 1741 C CA . ILE A 1 216 ? -1.014 8.328 8.760 1.00 91.69 216 ILE A CA 1
ATOM 1742 C C . ILE A 1 216 ? -1.408 9.419 9.759 1.00 91.69 216 ILE A C 1
ATOM 1744 O O . ILE A 1 216 ? -2.449 10.031 9.575 1.00 91.69 216 ILE A O 1
ATOM 1748 N N . TYR A 1 217 ? -0.598 9.659 10.795 1.00 90.06 217 TYR A N 1
ATOM 1749 C CA . TYR A 1 217 ? -0.821 10.695 11.811 1.00 90.06 217 TYR A CA 1
ATOM 1750 C C . TYR A 1 217 ? 0.048 11.940 11.595 1.00 90.06 217 TYR A C 1
ATOM 1752 O O . TYR A 1 217 ? 0.080 12.836 12.438 1.00 90.06 217 TYR A O 1
ATOM 1760 N N . ARG A 1 218 ? 0.804 11.999 10.492 1.00 87.50 218 ARG A N 1
ATOM 1761 C CA . ARG A 1 218 ? 1.731 13.093 10.204 1.00 87.50 218 ARG A CA 1
ATOM 1762 C C . ARG A 1 218 ? 1.120 14.096 9.242 1.00 87.50 218 ARG A C 1
ATOM 1764 O O . ARG A 1 218 ? 0.912 13.803 8.067 1.00 87.50 218 ARG A O 1
ATOM 1771 N N . GLU A 1 219 ? 0.907 15.317 9.722 1.00 87.94 219 GLU A N 1
ATOM 1772 C CA . GLU A 1 219 ? 0.348 16.405 8.909 1.00 87.94 219 GLU A CA 1
ATOM 1773 C C . GLU A 1 219 ? 1.202 16.702 7.665 1.00 87.94 219 GLU A C 1
ATOM 1775 O O . GLU A 1 219 ? 0.677 16.878 6.569 1.00 87.94 219 GLU A O 1
ATOM 1780 N N . ASP A 1 220 ? 2.532 16.649 7.788 1.00 87.62 220 ASP A N 1
ATOM 1781 C CA . ASP A 1 220 ? 3.451 16.920 6.676 1.00 87.62 220 ASP A CA 1
ATOM 1782 C C . ASP A 1 220 ? 3.450 15.843 5.571 1.00 87.62 220 ASP A C 1
ATOM 1784 O O . ASP A 1 220 ? 4.002 16.076 4.493 1.00 87.62 220 ASP A O 1
ATOM 1788 N N . LEU A 1 221 ? 2.820 14.687 5.811 1.00 90.25 221 LEU A N 1
ATOM 1789 C CA . LEU A 1 221 ? 2.660 13.591 4.846 1.00 90.25 221 LEU A CA 1
ATOM 1790 C C . LEU A 1 221 ? 1.232 13.443 4.314 1.00 90.25 221 LEU A C 1
ATOM 1792 O O . LEU A 1 221 ? 1.026 12.701 3.350 1.00 90.25 221 LEU A O 1
ATOM 1796 N N . LYS A 1 222 ? 0.261 14.167 4.882 1.00 91.38 222 LYS A N 1
ATOM 1797 C CA . LYS A 1 222 ? -1.168 14.020 4.580 1.00 91.38 222 LYS A CA 1
ATOM 1798 C C . LYS A 1 222 ? -1.466 14.106 3.083 1.00 91.38 222 LYS A C 1
ATOM 1800 O O . LYS A 1 222 ? -1.998 13.166 2.505 1.00 91.38 222 LYS A O 1
ATOM 1805 N N . ASN A 1 223 ? -0.997 15.166 2.423 1.00 91.00 223 ASN A N 1
ATOM 1806 C CA . ASN A 1 223 ? -1.196 15.369 0.980 1.00 91.00 223 ASN A CA 1
ATOM 1807 C C . ASN A 1 223 ? -0.640 14.226 0.114 1.00 91.00 223 ASN A C 1
ATOM 1809 O O . ASN A 1 223 ? -1.141 13.971 -0.978 1.00 91.00 223 ASN A O 1
ATOM 1813 N N . ILE A 1 224 ? 0.419 13.556 0.573 1.00 92.50 224 ILE A N 1
ATOM 1814 C CA . ILE A 1 224 ? 1.030 12.440 -0.150 1.00 92.50 224 ILE A CA 1
ATOM 1815 C C . ILE A 1 224 ? 0.239 11.156 0.072 1.00 92.50 224 ILE A C 1
ATOM 1817 O O . ILE A 1 224 ? 0.009 10.422 -0.884 1.00 92.50 224 ILE A O 1
ATOM 1821 N N . LEU A 1 225 ? -0.216 10.884 1.293 1.00 93.88 225 LEU A N 1
ATOM 1822 C CA . LEU A 1 225 ? -1.031 9.701 1.573 1.00 93.88 225 LEU A CA 1
ATOM 1823 C C . LEU A 1 225 ? -2.414 9.790 0.911 1.00 93.88 225 LEU A C 1
ATOM 1825 O O . LEU A 1 225 ? -2.886 8.806 0.353 1.00 93.88 225 LEU A O 1
ATOM 1829 N N . GLU A 1 226 ? -3.004 10.984 0.849 1.00 93.94 226 GLU A N 1
ATOM 1830 C CA . GLU A 1 226 ? -4.283 11.226 0.165 1.00 93.94 226 GLU A CA 1
ATOM 1831 C C . GLU A 1 226 ? -4.196 11.156 -1.372 1.00 93.94 226 GLU A C 1
ATOM 1833 O O . GLU A 1 226 ? -5.222 11.164 -2.058 1.00 93.94 226 GLU A O 1
ATOM 1838 N N . SER A 1 227 ? -2.987 11.053 -1.937 1.00 95.25 227 SER A N 1
ATOM 1839 C CA . SER A 1 227 ? -2.792 10.852 -3.380 1.00 95.25 227 SER A CA 1
ATOM 1840 C C . SER A 1 227 ? -3.228 9.463 -3.862 1.00 95.25 227 SER A C 1
ATOM 1842 O O . SER A 1 227 ? -3.317 9.234 -5.065 1.00 95.25 227 SER A O 1
ATOM 1844 N N . THR A 1 228 ? -3.516 8.533 -2.949 1.00 96.62 228 THR A N 1
ATOM 1845 C CA . THR A 1 228 ? -3.917 7.153 -3.239 1.00 96.62 228 THR A CA 1
ATOM 1846 C C . THR A 1 228 ? -5.140 6.764 -2.413 1.00 96.62 228 THR A C 1
ATOM 1848 O O . THR A 1 228 ? -5.335 7.260 -1.308 1.00 96.62 228 THR A O 1
ATOM 1851 N N . ASN A 1 229 ? -5.948 5.826 -2.908 1.00 96.06 229 ASN A N 1
ATOM 1852 C CA . ASN A 1 229 ? -6.952 5.138 -2.082 1.00 96.06 229 ASN A CA 1
ATOM 1853 C C . ASN A 1 229 ? -6.461 3.794 -1.523 1.00 96.06 229 ASN A C 1
ATOM 1855 O O . ASN A 1 229 ? -7.242 3.072 -0.900 1.00 96.06 229 ASN A O 1
ATOM 1859 N N . THR A 1 230 ? -5.212 3.426 -1.810 1.00 96.44 230 THR A N 1
ATOM 1860 C CA . THR A 1 230 ? -4.643 2.105 -1.539 1.00 96.44 230 THR A CA 1
ATOM 1861 C C . THR A 1 230 ? -3.317 2.233 -0.803 1.00 96.44 230 THR A C 1
ATOM 1863 O O . THR A 1 230 ? -2.317 2.675 -1.382 1.00 96.44 230 THR A O 1
ATOM 1866 N N . LEU A 1 231 ? -3.324 1.816 0.464 1.00 96.56 231 LEU A N 1
ATOM 1867 C CA . LEU A 1 231 ? -2.176 1.803 1.362 1.00 96.56 231 LEU A CA 1
ATOM 1868 C C . LEU A 1 231 ? -1.879 0.386 1.858 1.00 96.56 231 LEU A C 1
ATOM 1870 O O . LEU A 1 231 ? -2.763 -0.306 2.362 1.00 96.56 231 LEU A O 1
ATOM 1874 N N . PHE A 1 232 ? -0.609 -0.001 1.764 1.00 96.38 232 PHE A N 1
ATOM 1875 C CA . PHE A 1 232 ? -0.042 -1.181 2.413 1.00 96.38 232 PHE A CA 1
ATOM 1876 C C . PHE A 1 232 ? 0.787 -0.730 3.612 1.00 96.38 232 PHE A C 1
ATOM 1878 O O . PHE A 1 232 ? 1.691 0.089 3.456 1.00 96.38 232 PHE A O 1
ATOM 1885 N N . LEU A 1 233 ? 0.494 -1.245 4.803 1.00 93.44 233 LEU A N 1
ATOM 1886 C CA . LEU A 1 233 ? 1.099 -0.736 6.030 1.00 93.44 233 LEU A CA 1
ATOM 1887 C C . LEU A 1 233 ? 2.084 -1.701 6.670 1.00 93.44 233 LEU A C 1
ATOM 1889 O O . LEU A 1 233 ? 1.744 -2.856 6.931 1.00 93.44 233 LEU A O 1
ATOM 1893 N N . ASN A 1 234 ? 3.273 -1.188 6.995 1.00 89.25 234 ASN A N 1
ATOM 1894 C CA . ASN A 1 234 ? 4.156 -1.814 7.976 1.00 89.25 234 ASN A CA 1
ATOM 1895 C C . ASN A 1 234 ? 3.613 -1.524 9.373 1.00 89.25 234 ASN A C 1
ATOM 1897 O O . ASN A 1 234 ? 3.456 -0.357 9.754 1.00 89.25 234 ASN A O 1
ATOM 1901 N N . TYR A 1 235 ? 3.323 -2.589 10.116 1.00 79.69 235 TYR A N 1
ATOM 1902 C CA . TYR A 1 235 ? 2.830 -2.467 11.476 1.00 79.69 235 TYR A CA 1
ATOM 1903 C C . TYR A 1 235 ? 3.954 -2.063 12.436 1.00 79.69 235 TYR A C 1
ATOM 1905 O O . TYR A 1 235 ? 5.063 -2.585 12.349 1.00 79.69 235 TYR A O 1
ATOM 1913 N N . ASN A 1 236 ? 3.645 -1.147 13.353 1.00 72.44 236 ASN A N 1
ATOM 1914 C CA . ASN A 1 236 ? 4.488 -0.801 14.489 1.00 72.44 236 ASN A CA 1
ATOM 1915 C C . ASN A 1 236 ? 3.614 -0.831 15.755 1.00 72.44 236 ASN A C 1
ATOM 1917 O O . ASN A 1 236 ? 2.593 -0.142 15.821 1.00 72.44 236 ASN A O 1
ATOM 1921 N N . GLU A 1 237 ? 3.974 -1.658 16.738 1.00 64.50 237 GLU A N 1
ATOM 1922 C CA . GLU A 1 237 ? 3.237 -1.758 18.008 1.00 64.50 237 GLU A CA 1
ATOM 1923 C C . GLU A 1 237 ? 3.450 -0.518 18.892 1.00 64.50 237 GLU A C 1
ATOM 1925 O O . GLU A 1 237 ? 2.538 -0.110 19.615 1.00 64.50 237 GLU A O 1
ATOM 1930 N N . ASP A 1 238 ? 4.593 0.156 18.733 1.00 68.56 238 ASP A N 1
ATOM 1931 C CA . ASP A 1 238 ? 5.092 1.198 19.635 1.00 68.56 238 ASP A CA 1
ATOM 1932 C C . ASP A 1 238 ? 4.809 2.631 19.170 1.00 68.56 238 ASP A C 1
ATOM 1934 O O . ASP A 1 238 ? 5.503 3.580 19.547 1.00 68.56 238 ASP A O 1
ATOM 1938 N N . ILE A 1 239 ? 3.767 2.835 18.364 1.00 75.81 239 ILE A N 1
ATOM 1939 C CA . ILE A 1 239 ? 3.438 4.174 17.862 1.00 75.81 239 ILE A CA 1
ATOM 1940 C C . ILE A 1 239 ? 3.001 5.057 19.032 1.00 75.81 239 ILE A C 1
ATOM 1942 O O . ILE A 1 239 ? 2.011 4.783 19.720 1.00 75.81 239 ILE A O 1
ATOM 1946 N N . ASN A 1 240 ? 3.721 6.159 19.235 1.00 75.56 240 ASN A N 1
ATOM 1947 C CA . ASN A 1 240 ? 3.299 7.222 20.132 1.00 75.56 240 ASN A CA 1
ATOM 1948 C C . ASN A 1 240 ? 2.479 8.251 19.347 1.00 75.56 240 ASN A C 1
ATOM 1950 O O . ASN A 1 240 ? 3.008 8.912 18.457 1.00 75.56 240 ASN A O 1
ATOM 1954 N N . ILE A 1 241 ? 1.190 8.365 19.668 1.00 82.00 241 ILE A N 1
ATOM 1955 C CA . ILE A 1 241 ? 0.273 9.311 19.025 1.00 82.00 241 ILE A CA 1
ATOM 1956 C C . ILE A 1 241 ? -0.118 10.356 20.064 1.00 82.00 241 ILE A C 1
ATOM 1958 O O . ILE A 1 241 ? -0.736 10.008 21.073 1.00 82.00 241 ILE A O 1
ATOM 1962 N N . ASP A 1 242 ? 0.222 11.612 19.790 1.00 80.94 242 ASP A N 1
ATOM 1963 C CA . ASP A 1 242 ? -0.237 12.785 20.534 1.00 80.94 242 ASP A CA 1
ATOM 1964 C C . ASP A 1 242 ? -0.636 13.859 19.517 1.00 80.94 242 ASP A C 1
ATOM 1966 O O . ASP A 1 242 ? 0.207 14.540 18.936 1.00 80.94 242 ASP A O 1
ATOM 1970 N N . ILE A 1 243 ? -1.932 13.902 19.214 1.00 85.81 243 ILE A N 1
ATOM 1971 C CA . ILE A 1 243 ? -2.534 14.784 18.210 1.00 85.81 243 ILE A CA 1
ATOM 1972 C C . ILE A 1 243 ? -3.750 15.496 18.797 1.00 85.81 243 ILE A C 1
ATOM 1974 O O . ILE A 1 243 ? -4.667 14.868 19.323 1.00 85.81 243 ILE A O 1
ATOM 1978 N N . ASP A 1 244 ? -3.775 16.814 18.681 1.00 86.31 244 ASP A N 1
ATOM 1979 C CA . ASP A 1 244 ? -4.853 17.634 19.229 1.00 86.31 244 ASP A CA 1
ATOM 1980 C C . ASP A 1 244 ? -6.138 17.490 18.414 1.00 86.31 244 ASP A C 1
ATOM 1982 O O . ASP A 1 244 ? -7.189 17.107 18.925 1.00 86.31 244 ASP A O 1
ATOM 1986 N N . ASN A 1 245 ? -6.040 17.761 17.115 1.00 87.88 245 ASN A N 1
ATOM 1987 C CA . ASN A 1 245 ? -7.108 17.591 16.146 1.00 87.88 245 ASN A CA 1
ATOM 1988 C C . ASN A 1 245 ? -6.507 17.072 14.847 1.00 87.88 245 ASN A C 1
ATOM 1990 O O . ASN A 1 245 ? -5.554 17.656 14.335 1.00 87.88 245 ASN A O 1
ATOM 1994 N N . TYR A 1 246 ? -7.069 15.996 14.309 1.00 91.56 246 TYR A N 1
ATOM 1995 C CA . TYR A 1 246 ? -6.576 15.401 13.074 1.00 91.56 246 TYR A CA 1
ATOM 1996 C C . TYR A 1 246 ? -7.718 14.781 12.280 1.00 91.56 246 TYR A C 1
ATOM 1998 O O . TYR A 1 246 ? -8.679 14.279 12.857 1.00 91.56 246 TYR A O 1
ATOM 2006 N N . GLU A 1 247 ? -7.609 14.811 10.961 1.00 92.88 247 GLU A N 1
ATOM 2007 C CA . GLU A 1 247 ? -8.581 14.211 10.048 1.00 92.88 247 GLU A CA 1
ATOM 2008 C C . GLU A 1 247 ? -7.850 13.241 9.130 1.00 92.88 247 GLU A C 1
ATOM 2010 O O . GLU A 1 247 ? -6.853 13.610 8.500 1.00 92.88 247 GLU A O 1
ATOM 2015 N N . ILE A 1 248 ? -8.383 12.026 9.043 1.00 94.62 248 ILE A N 1
ATOM 2016 C CA . ILE A 1 248 ? -7.915 10.961 8.167 1.00 94.62 248 ILE A CA 1
ATOM 2017 C C . ILE A 1 248 ? -9.036 10.643 7.181 1.00 94.62 248 ILE A C 1
ATOM 2019 O O . ILE A 1 248 ? -10.117 10.198 7.577 1.00 94.62 248 ILE A O 1
ATOM 2023 N N . LYS A 1 249 ? -8.765 10.829 5.886 1.00 93.44 249 LYS A N 1
ATOM 2024 C CA . LYS A 1 249 ? -9.694 10.421 4.830 1.00 93.44 249 LYS A CA 1
ATOM 2025 C C . LYS A 1 249 ? -9.871 8.907 4.796 1.00 93.44 249 LYS A C 1
ATOM 2027 O O . LYS A 1 249 ? -8.973 8.142 5.144 1.00 93.44 249 LYS A O 1
ATOM 2032 N N . ALA A 1 250 ? -11.033 8.485 4.314 1.00 93.38 250 ALA A N 1
ATOM 2033 C CA . ALA A 1 250 ? -11.290 7.085 4.032 1.00 93.38 250 ALA A CA 1
ATOM 2034 C C . ALA A 1 250 ? -10.353 6.555 2.934 1.00 93.38 250 ALA A C 1
ATOM 2036 O O . ALA A 1 250 ? -10.125 7.213 1.917 1.00 93.38 250 ALA A O 1
ATOM 2037 N N . TYR A 1 251 ? -9.889 5.320 3.109 1.00 94.19 251 TYR A N 1
ATOM 2038 C CA . TYR A 1 251 ? -9.178 4.563 2.083 1.00 94.19 251 TYR A CA 1
ATOM 2039 C C . TYR A 1 251 ? -10.053 3.406 1.627 1.00 94.19 251 TYR A C 1
ATOM 2041 O O . TYR A 1 251 ? -10.569 2.662 2.455 1.00 94.19 251 TYR A O 1
ATOM 2049 N N . THR A 1 252 ? -10.168 3.206 0.313 1.00 94.00 252 THR A N 1
ATOM 2050 C CA . THR A 1 252 ? -10.824 2.008 -0.230 1.00 94.00 252 THR A CA 1
ATOM 2051 C C . THR A 1 252 ? -10.048 0.758 0.172 1.00 94.00 252 THR A C 1
ATOM 2053 O O . THR A 1 252 ? -10.631 -0.254 0.540 1.00 94.00 252 THR A O 1
ATOM 2056 N N . ASN A 1 253 ? -8.717 0.803 0.117 1.00 94.88 253 ASN A N 1
ATOM 2057 C CA . ASN A 1 253 ? -7.865 -0.341 0.411 1.00 94.88 253 ASN A CA 1
ATOM 2058 C C . ASN A 1 253 ? -6.844 0.031 1.482 1.00 94.88 253 ASN A C 1
ATOM 2060 O O . ASN A 1 253 ? -5.742 0.485 1.188 1.00 94.88 253 ASN A O 1
ATOM 2064 N N . PHE A 1 254 ? -7.229 -0.183 2.735 1.00 94.50 254 PHE A N 1
ATOM 2065 C CA . PHE A 1 254 ? -6.342 -0.096 3.884 1.00 94.50 254 PHE A CA 1
ATOM 2066 C C . PHE A 1 254 ? -5.875 -1.507 4.256 1.00 94.50 254 PHE A C 1
ATOM 2068 O O . PHE A 1 254 ? -6.667 -2.297 4.770 1.00 94.50 254 PHE A O 1
ATOM 2075 N N . ILE A 1 255 ? -4.634 -1.857 3.908 1.00 95.25 255 ILE A N 1
ATOM 2076 C CA . ILE A 1 255 ? -4.144 -3.242 3.927 1.00 95.25 255 ILE A CA 1
ATOM 2077 C C . ILE A 1 255 ? -2.991 -3.371 4.918 1.00 95.25 255 ILE A C 1
ATOM 2079 O O . ILE A 1 255 ? -1.947 -2.737 4.761 1.00 95.25 255 ILE A O 1
ATOM 2083 N N . GLN A 1 256 ? -3.147 -4.239 5.913 1.00 93.06 256 GLN A N 1
ATOM 2084 C CA . GLN A 1 256 ? -2.080 -4.535 6.865 1.00 93.06 256 GLN A CA 1
ATOM 2085 C C . GLN A 1 256 ? -1.117 -5.568 6.275 1.00 93.06 256 GLN A C 1
ATOM 2087 O O . GLN A 1 256 ? -1.545 -6.646 5.859 1.00 93.06 256 GLN A O 1
ATOM 2092 N N . LYS A 1 257 ? 0.186 -5.271 6.245 1.00 94.06 257 LYS A N 1
ATOM 2093 C CA . LYS A 1 257 ? 1.189 -6.294 5.937 1.00 94.06 257 LYS A CA 1
ATOM 2094 C C . LYS A 1 257 ? 1.429 -7.160 7.172 1.00 94.06 257 LYS A C 1
ATOM 2096 O O . LYS A 1 257 ? 1.626 -6.634 8.265 1.00 94.06 257 LYS A O 1
ATOM 2101 N N . VAL A 1 258 ? 1.434 -8.474 6.985 1.00 92.25 258 VAL A N 1
ATOM 2102 C CA . VAL A 1 258 ? 1.583 -9.469 8.054 1.00 92.25 258 VAL A CA 1
ATOM 2103 C C . VAL A 1 258 ? 2.655 -10.470 7.644 1.00 92.25 258 VAL A C 1
ATOM 2105 O O . VAL A 1 258 ? 2.691 -10.906 6.491 1.00 92.25 258 VAL A O 1
ATOM 2108 N N . ASP A 1 259 ? 3.546 -10.819 8.565 1.00 92.00 259 ASP A N 1
ATOM 2109 C CA . ASP A 1 259 ? 4.536 -11.868 8.338 1.00 92.00 259 ASP A CA 1
ATOM 2110 C C . ASP A 1 259 ? 3.868 -13.240 8.208 1.00 92.00 259 ASP A C 1
ATOM 2112 O O . ASP A 1 259 ? 2.856 -13.521 8.850 1.00 92.00 259 ASP A O 1
ATOM 2116 N N . LEU A 1 260 ? 4.435 -14.117 7.375 1.00 91.06 260 LEU A N 1
ATOM 2117 C CA . LEU A 1 260 ? 3.857 -15.436 7.101 1.00 91.06 260 LEU A CA 1
ATOM 2118 C C . LEU A 1 260 ? 3.613 -16.250 8.379 1.00 91.06 260 LEU A C 1
ATOM 2120 O O . LEU A 1 260 ? 2.546 -16.839 8.548 1.00 91.06 260 LEU A O 1
ATOM 2124 N N . ASN A 1 261 ? 4.597 -16.279 9.279 1.00 89.44 261 ASN A N 1
ATOM 2125 C CA . ASN A 1 261 ? 4.501 -17.050 10.517 1.00 89.44 261 ASN A CA 1
ATOM 2126 C C . ASN A 1 261 ? 3.415 -16.490 11.440 1.00 89.44 261 ASN A C 1
ATOM 2128 O O . ASN A 1 261 ? 2.623 -17.259 11.983 1.00 89.44 261 ASN A O 1
ATOM 2132 N N . ASP A 1 262 ? 3.327 -15.166 11.562 1.00 88.38 262 ASP A N 1
ATOM 2133 C CA . ASP A 1 262 ? 2.293 -14.511 12.364 1.00 88.38 262 ASP A CA 1
ATOM 2134 C C . ASP A 1 262 ? 0.908 -14.754 11.773 1.00 88.38 262 ASP A C 1
ATOM 2136 O O . ASP A 1 262 ? -0.035 -15.038 12.508 1.00 88.38 262 ASP A O 1
ATOM 2140 N N . TYR A 1 263 ? 0.793 -14.728 10.442 1.00 88.25 263 TYR A N 1
ATOM 2141 C CA . TYR A 1 263 ? -0.461 -15.020 9.761 1.00 88.25 263 TYR A CA 1
ATOM 2142 C C . TYR A 1 263 ? -0.941 -16.449 10.031 1.00 88.25 263 TYR A C 1
ATOM 2144 O O . TYR A 1 263 ? -2.115 -16.671 10.321 1.00 88.25 263 TYR A O 1
ATOM 2152 N N . ILE A 1 264 ? -0.036 -17.425 9.950 1.00 86.19 264 ILE A N 1
ATOM 2153 C CA . ILE A 1 264 ? -0.367 -18.840 10.156 1.00 86.19 264 ILE A CA 1
ATOM 2154 C C . ILE A 1 264 ? -0.712 -19.138 11.622 1.00 86.19 264 ILE A C 1
ATOM 2156 O O . ILE A 1 264 ? -1.563 -19.990 11.881 1.00 86.19 264 ILE A O 1
ATOM 2160 N N . ASN A 1 265 ? -0.055 -18.468 12.571 1.00 84.50 265 ASN A N 1
ATOM 2161 C CA . ASN A 1 265 ? -0.185 -18.764 13.998 1.00 84.50 265 ASN A CA 1
ATOM 2162 C C . ASN A 1 265 ? -1.297 -17.964 14.702 1.00 84.50 265 ASN A C 1
ATOM 2164 O O . ASN A 1 265 ? -1.651 -18.296 15.833 1.00 84.50 265 ASN A O 1
ATOM 2168 N N . ASN A 1 266 ? -1.841 -16.914 14.078 1.00 75.00 266 ASN A N 1
ATOM 2169 C CA . ASN A 1 266 ? -2.792 -16.008 14.719 1.00 75.00 266 ASN A CA 1
ATOM 2170 C C . ASN A 1 266 ? -4.227 -16.186 14.195 1.00 75.00 266 ASN A C 1
ATOM 2172 O O . ASN A 1 266 ? -4.566 -15.794 13.081 1.00 75.00 266 ASN A O 1
ATOM 2176 N N . GLU A 1 267 ? -5.116 -16.695 15.049 1.00 58.88 267 GLU A N 1
ATOM 2177 C CA . GLU A 1 267 ? -6.529 -16.933 14.715 1.00 58.88 267 GLU A CA 1
ATOM 2178 C C . GLU A 1 267 ? -7.385 -15.649 14.601 1.00 58.88 267 GLU A C 1
ATOM 2180 O O . GLU A 1 267 ? -8.562 -15.722 14.240 1.00 58.88 267 GLU A O 1
ATOM 2185 N N . LYS A 1 268 ? -6.841 -14.460 14.915 1.00 65.44 268 LYS A N 1
ATOM 2186 C CA . LYS A 1 268 ? -7.612 -13.203 15.049 1.00 65.44 268 LYS A CA 1
ATOM 2187 C C . LYS A 1 268 ? -7.370 -12.162 13.948 1.00 65.44 268 LYS A C 1
ATOM 2189 O O . LYS A 1 268 ? -7.611 -10.974 14.162 1.00 65.44 268 LYS A O 1
ATOM 2194 N N . ILE A 1 269 ? -6.934 -12.577 12.763 1.00 74.38 269 ILE A N 1
ATOM 2195 C CA . ILE A 1 269 ? -6.704 -11.655 11.642 1.00 74.38 269 ILE A CA 1
ATOM 2196 C C . ILE A 1 269 ? -8.029 -11.322 10.943 1.00 74.38 269 ILE A C 1
ATOM 2198 O O . ILE A 1 269 ? -8.769 -12.206 10.507 1.00 74.38 269 ILE A O 1
ATOM 2202 N N . SER A 1 270 ? -8.339 -10.030 10.833 1.00 80.50 270 SER A N 1
ATOM 2203 C CA . SER A 1 270 ? -9.554 -9.528 10.181 1.00 80.50 270 SER A CA 1
ATOM 2204 C C . SER A 1 270 ? -9.235 -8.370 9.236 1.00 80.50 270 SER A C 1
ATOM 2206 O O . SER A 1 270 ? -8.152 -7.792 9.302 1.00 80.50 270 SER A O 1
ATOM 2208 N N . GLY A 1 271 ? -10.163 -8.044 8.334 1.00 87.44 271 GLY A N 1
ATOM 2209 C CA . GLY A 1 271 ? -9.977 -6.974 7.350 1.00 87.44 271 GLY A CA 1
ATOM 2210 C C . GLY A 1 271 ? -9.069 -7.373 6.184 1.00 87.44 271 GLY A C 1
ATOM 2211 O O . GLY A 1 271 ? -8.908 -8.560 5.882 1.00 87.44 271 GLY A O 1
ATOM 2212 N N . LYS A 1 272 ? -8.497 -6.374 5.503 1.00 92.94 272 LYS A N 1
ATOM 2213 C CA . LYS A 1 272 ? -7.614 -6.581 4.349 1.00 92.94 272 LYS A CA 1
ATOM 2214 C C . LYS A 1 272 ? -6.171 -6.762 4.819 1.00 92.94 272 LYS A C 1
ATOM 2216 O O . LYS A 1 272 ? -5.620 -5.899 5.497 1.00 92.94 272 LYS A O 1
ATOM 2221 N N . ASN A 1 273 ? -5.556 -7.874 4.433 1.00 93.75 273 ASN A N 1
ATOM 2222 C CA . ASN A 1 273 ? -4.233 -8.288 4.882 1.00 93.75 273 ASN A CA 1
ATOM 2223 C C . ASN A 1 273 ? -3.363 -8.712 3.698 1.00 93.75 273 ASN A C 1
ATOM 2225 O O . ASN A 1 273 ? -3.848 -9.304 2.736 1.00 93.75 273 ASN A O 1
ATOM 2229 N N . ALA A 1 274 ? -2.068 -8.445 3.782 1.00 95.94 274 ALA A N 1
ATOM 2230 C CA . ALA A 1 274 ? -1.072 -8.837 2.798 1.00 95.94 274 ALA A CA 1
ATOM 2231 C C . ALA A 1 274 ? -0.015 -9.716 3.472 1.00 95.94 274 ALA A C 1
ATOM 2233 O O . ALA A 1 274 ? 0.728 -9.236 4.327 1.00 95.94 274 ALA A O 1
ATOM 2234 N N . ILE A 1 275 ? 0.052 -10.994 3.093 1.00 95.62 275 ILE A N 1
ATOM 2235 C CA . ILE A 1 275 ? 1.090 -11.907 3.579 1.00 95.62 275 ILE A CA 1
ATOM 2236 C C . ILE A 1 275 ? 2.400 -11.532 2.893 1.00 95.62 275 ILE A C 1
ATOM 2238 O O . ILE A 1 275 ? 2.508 -11.632 1.666 1.00 95.62 275 ILE A O 1
ATOM 2242 N N . LYS A 1 276 ? 3.375 -11.102 3.693 1.00 94.88 276 LYS A N 1
ATOM 2243 C CA . LYS A 1 276 ? 4.720 -10.761 3.235 1.00 94.88 276 LYS A CA 1
ATOM 2244 C C . LYS A 1 276 ? 5.527 -12.023 2.978 1.00 94.88 276 LYS A C 1
ATOM 2246 O O . LYS A 1 276 ? 5.693 -12.841 3.883 1.00 94.88 276 LYS A O 1
ATOM 2251 N N . ILE A 1 277 ? 6.067 -12.131 1.771 1.00 94.94 277 ILE A N 1
ATOM 2252 C CA . ILE A 1 277 ? 7.126 -13.074 1.423 1.00 94.94 277 ILE A CA 1
ATOM 2253 C C . ILE A 1 277 ? 8.334 -12.257 0.969 1.00 94.94 277 ILE A C 1
ATOM 2255 O O . ILE A 1 277 ? 8.216 -11.423 0.070 1.00 94.94 277 ILE A O 1
ATOM 2259 N N . GLU A 1 278 ? 9.481 -12.469 1.603 1.00 91.38 278 GLU A N 1
ATOM 2260 C CA . GLU A 1 278 ? 10.728 -11.805 1.227 1.00 91.38 278 GLU A CA 1
ATOM 2261 C C . GLU A 1 278 ? 11.233 -12.306 -0.133 1.00 91.38 278 GLU A C 1
ATOM 2263 O O . GLU A 1 278 ? 11.307 -13.511 -0.362 1.00 91.38 278 GLU A O 1
ATOM 2268 N N . SER A 1 279 ? 11.604 -11.386 -1.026 1.00 85.81 279 SER A N 1
ATOM 2269 C CA . SER A 1 279 ? 12.141 -11.699 -2.368 1.00 85.81 279 SER A CA 1
ATOM 2270 C C . SER A 1 279 ? 13.682 -11.726 -2.421 1.00 85.81 279 SER A C 1
ATOM 2272 O O . SER A 1 279 ? 14.309 -12.062 -3.423 1.00 85.81 279 SER A O 1
ATOM 2274 N N . ASN A 1 280 ? 14.344 -11.354 -1.324 1.00 81.69 280 ASN A N 1
ATOM 2275 C CA . ASN A 1 280 ? 15.795 -11.485 -1.158 1.00 81.69 280 ASN A CA 1
ATOM 2276 C C . ASN A 1 280 ? 16.214 -12.841 -0.563 1.00 81.69 280 ASN A C 1
ATOM 2278 O O . ASN A 1 280 ? 17.400 -13.021 -0.281 1.00 81.69 280 ASN A O 1
ATOM 2282 N N . CYS A 1 281 ? 15.275 -13.770 -0.357 1.00 85.25 281 CYS A N 1
ATOM 2283 C CA . CYS A 1 281 ? 15.585 -15.132 0.066 1.00 85.25 281 CYS A CA 1
ATOM 2284 C C . CYS A 1 281 ? 15.990 -16.006 -1.134 1.00 85.25 281 CYS A C 1
ATOM 2286 O O . CYS A 1 281 ? 15.885 -15.607 -2.293 1.00 85.25 281 CYS A O 1
ATOM 2288 N N . ASN A 1 282 ? 16.507 -17.206 -0.870 1.00 91.94 282 ASN A N 1
ATOM 2289 C CA . ASN A 1 282 ? 16.806 -18.141 -1.955 1.00 91.94 282 ASN A CA 1
ATOM 2290 C C . ASN A 1 282 ? 15.502 -18.728 -2.541 1.00 91.94 282 ASN A C 1
ATOM 2292 O O . ASN A 1 282 ? 14.513 -18.902 -1.829 1.00 91.94 282 ASN A O 1
ATOM 2296 N N . LEU A 1 283 ? 15.504 -19.086 -3.831 1.00 94.94 283 LEU A N 1
ATOM 2297 C CA . LEU A 1 283 ? 14.307 -19.577 -4.530 1.00 94.94 283 LEU A CA 1
ATOM 2298 C C . LEU A 1 283 ? 13.644 -20.808 -3.880 1.00 94.94 283 LEU A C 1
ATOM 2300 O O . LEU A 1 283 ? 12.432 -20.983 -3.987 1.00 94.94 283 LEU A O 1
ATOM 2304 N N . GLU A 1 284 ? 14.408 -21.693 -3.242 1.00 96.06 284 GLU A N 1
ATOM 2305 C CA . GLU A 1 284 ? 13.845 -22.878 -2.582 1.00 96.06 284 GLU A CA 1
ATOM 2306 C C . GLU A 1 284 ? 13.067 -22.494 -1.317 1.00 96.06 284 GLU A C 1
ATOM 2308 O O . GLU A 1 284 ? 11.938 -22.942 -1.112 1.00 96.06 284 GLU A O 1
ATOM 2313 N N . GLU A 1 285 ? 13.627 -21.601 -0.506 1.00 95.50 285 GLU A N 1
ATOM 2314 C CA . GLU A 1 285 ? 12.962 -21.007 0.649 1.00 95.50 285 GLU A CA 1
ATOM 2315 C C . GLU A 1 285 ? 11.698 -20.247 0.237 1.00 95.50 285 GLU A C 1
ATOM 2317 O O . GLU A 1 285 ? 10.640 -20.445 0.843 1.00 95.50 285 GLU A O 1
ATOM 2322 N N . PHE A 1 286 ? 11.773 -19.461 -0.839 1.00 96.25 286 PHE A N 1
ATOM 2323 C CA . PHE A 1 286 ? 10.616 -18.790 -1.420 1.00 96.25 286 PHE A CA 1
ATOM 2324 C C . PHE A 1 286 ? 9.496 -19.783 -1.758 1.00 96.25 286 PHE A C 1
ATOM 2326 O O . PHE A 1 286 ? 8.363 -19.636 -1.291 1.00 96.25 286 PHE A O 1
ATOM 2333 N N . LYS A 1 287 ? 9.814 -20.837 -2.523 1.00 96.62 287 LYS A N 1
ATOM 2334 C CA . LYS A 1 287 ? 8.855 -21.883 -2.919 1.00 96.62 287 LYS A CA 1
ATOM 2335 C C . LYS A 1 287 ? 8.222 -22.555 -1.706 1.00 96.62 287 LYS A C 1
ATOM 2337 O O . LYS A 1 287 ? 6.999 -22.664 -1.647 1.00 96.62 287 LYS A O 1
ATOM 2342 N N . ASN A 1 288 ? 9.033 -22.909 -0.711 1.00 95.62 288 ASN A N 1
ATOM 2343 C CA . ASN A 1 288 ? 8.559 -23.495 0.540 1.00 95.62 288 ASN A CA 1
ATOM 2344 C C . ASN A 1 288 ? 7.588 -22.563 1.279 1.00 95.62 288 ASN A C 1
ATOM 2346 O O . ASN A 1 288 ? 6.585 -23.019 1.827 1.00 95.62 288 ASN A O 1
ATOM 2350 N N . ASN A 1 289 ? 7.852 -21.257 1.293 1.00 95.12 289 ASN A N 1
ATOM 2351 C CA . ASN A 1 289 ? 6.966 -20.281 1.920 1.00 95.12 289 ASN A CA 1
ATOM 2352 C C . ASN A 1 289 ? 5.642 -20.120 1.155 1.00 95.12 289 ASN A C 1
ATOM 2354 O O . ASN A 1 289 ? 4.584 -20.073 1.784 1.00 95.12 289 ASN A O 1
ATOM 2358 N N . ILE A 1 290 ? 5.663 -20.133 -0.180 1.00 95.44 290 ILE A N 1
ATOM 2359 C CA . ILE A 1 290 ? 4.439 -20.149 -0.998 1.00 95.44 290 ILE A CA 1
ATOM 2360 C C . ILE A 1 290 ? 3.640 -21.439 -0.783 1.00 95.44 290 ILE A C 1
ATOM 2362 O O . ILE A 1 290 ? 2.425 -21.385 -0.591 1.00 95.44 290 ILE A O 1
ATOM 2366 N N . ASP A 1 291 ? 4.297 -22.595 -0.737 1.00 94.25 291 ASP A N 1
ATOM 2367 C CA . ASP A 1 291 ? 3.622 -23.874 -0.511 1.00 94.25 291 ASP A CA 1
ATOM 2368 C C . ASP A 1 291 ? 3.006 -23.959 0.895 1.00 94.25 291 ASP A C 1
ATOM 2370 O O . ASP A 1 291 ? 1.914 -24.509 1.060 1.00 94.25 291 ASP A O 1
ATOM 2374 N N . LYS A 1 292 ? 3.620 -23.331 1.910 1.00 93.19 292 LYS A N 1
ATOM 2375 C CA . LYS A 1 292 ? 2.994 -23.153 3.233 1.00 93.19 292 LYS A CA 1
ATOM 2376 C C . LYS A 1 292 ? 1.705 -22.333 3.149 1.00 93.19 292 LYS A C 1
ATOM 2378 O O . LYS A 1 292 ? 0.717 -22.729 3.763 1.00 93.19 292 LYS A O 1
ATOM 2383 N N . VAL A 1 293 ? 1.684 -21.240 2.380 1.00 91.94 293 VAL A N 1
ATOM 2384 C CA . VAL A 1 293 ? 0.462 -20.435 2.177 1.00 91.94 293 VAL A CA 1
ATOM 2385 C C . VAL A 1 293 ? -0.637 -21.279 1.526 1.00 91.94 293 VAL A C 1
ATOM 2387 O O . VAL A 1 293 ? -1.771 -21.295 2.005 1.00 91.94 293 VAL A O 1
ATOM 2390 N N . LEU A 1 294 ? -0.294 -22.023 0.471 1.00 90.31 294 LEU A N 1
ATOM 2391 C CA . LEU A 1 294 ? -1.246 -22.855 -0.271 1.00 90.31 294 LEU A CA 1
ATOM 2392 C C . LEU A 1 294 ? -1.762 -24.048 0.550 1.00 90.31 294 LEU A C 1
ATOM 2394 O O . LEU A 1 294 ? -2.951 -24.353 0.504 1.00 90.31 294 LEU A O 1
ATOM 2398 N N . SER A 1 295 ? -0.900 -24.698 1.337 1.00 88.50 295 SER A N 1
ATOM 2399 C CA . SER A 1 295 ? -1.271 -25.863 2.162 1.00 88.50 295 SER A CA 1
ATOM 2400 C C . SER A 1 295 ? -2.236 -25.537 3.305 1.00 88.50 295 SER A C 1
ATOM 2402 O O . SER A 1 295 ? -2.913 -26.428 3.810 1.00 88.50 295 SER A O 1
ATOM 2404 N N . LYS A 1 296 ? -2.323 -24.267 3.711 1.00 83.81 296 LYS A N 1
ATOM 2405 C CA . LYS A 1 296 ? -3.254 -23.783 4.740 1.00 83.81 296 LYS A CA 1
ATOM 2406 C C . LYS A 1 296 ? -4.635 -23.415 4.187 1.00 83.81 296 LYS A C 1
ATOM 2408 O O . LYS A 1 296 ? -5.425 -22.830 4.921 1.00 83.81 296 LYS A O 1
ATOM 2413 N N . GLU A 1 297 ? -4.907 -23.716 2.913 1.00 79.88 297 GLU A N 1
ATOM 2414 C CA . GLU A 1 297 ? -6.153 -23.361 2.214 1.00 79.88 297 GLU A CA 1
ATOM 2415 C C . GLU A 1 297 ? -6.489 -21.860 2.321 1.00 79.88 297 GLU A C 1
ATOM 2417 O O . GLU A 1 297 ? -7.651 -21.446 2.319 1.00 79.88 297 GLU A O 1
ATOM 2422 N N . ILE A 1 298 ? -5.458 -21.011 2.418 1.00 85.75 298 ILE A N 1
ATOM 2423 C CA . ILE A 1 298 ? -5.634 -19.562 2.499 1.00 85.75 298 ILE A CA 1
ATOM 2424 C C . ILE A 1 298 ? -6.166 -19.077 1.151 1.00 85.75 298 ILE A C 1
ATOM 2426 O O . ILE A 1 298 ? -5.483 -19.140 0.129 1.00 85.75 298 ILE A O 1
ATOM 2430 N N . ASN A 1 299 ? -7.392 -18.555 1.152 1.00 88.38 299 ASN A N 1
ATOM 2431 C CA . ASN A 1 299 ? -8.005 -17.993 -0.045 1.00 88.38 299 ASN A CA 1
ATOM 2432 C C . ASN A 1 299 ? -7.372 -16.637 -0.395 1.00 88.38 299 ASN A C 1
ATOM 2434 O O . ASN A 1 299 ? -7.787 -15.593 0.116 1.00 88.38 299 ASN A O 1
ATOM 2438 N N . LEU A 1 300 ? -6.373 -16.665 -1.276 1.00 94.44 300 LEU A N 1
ATOM 2439 C CA . LEU A 1 300 ? -5.724 -15.468 -1.796 1.00 94.44 300 LEU A CA 1
ATOM 2440 C C . LEU A 1 300 ? -6.619 -14.765 -2.820 1.00 94.44 300 LEU A C 1
ATOM 2442 O O . LEU A 1 300 ? -7.002 -15.332 -3.846 1.00 94.44 300 LEU A O 1
ATOM 2446 N N . ILE A 1 301 ? -6.914 -13.493 -2.572 1.00 95.50 301 ILE A N 1
ATOM 2447 C CA . ILE A 1 301 ? -7.597 -12.633 -3.529 1.00 95.50 301 ILE A CA 1
ATOM 2448 C C . ILE A 1 301 ? -6.580 -12.179 -4.585 1.00 95.50 301 ILE A C 1
ATOM 2450 O O . ILE A 1 301 ? -5.551 -11.596 -4.238 1.00 95.50 301 ILE A O 1
ATOM 2454 N N . PRO A 1 302 ? -6.861 -12.394 -5.883 1.00 95.25 302 PRO A N 1
ATOM 2455 C CA . PRO A 1 302 ? -5.995 -11.920 -6.952 1.00 95.25 302 PRO A CA 1
ATOM 2456 C C . PRO A 1 302 ? -5.818 -10.396 -6.928 1.00 95.25 302 PRO A C 1
ATOM 2458 O O . PRO A 1 302 ? -6.806 -9.657 -6.906 1.00 95.25 302 PRO A O 1
ATOM 2461 N N . SER A 1 303 ? -4.572 -9.921 -7.014 1.00 94.06 303 SER A N 1
ATOM 2462 C CA . SER A 1 303 ? -4.232 -8.485 -6.978 1.00 94.06 303 SER A CA 1
ATOM 2463 C C . SER A 1 303 ? -4.938 -7.642 -8.051 1.00 94.06 303 SER A C 1
ATOM 2465 O O . SER A 1 303 ? -5.198 -6.458 -7.851 1.00 94.06 303 SER A O 1
ATOM 2467 N N . ASN A 1 304 ? -5.318 -8.241 -9.182 1.00 91.12 304 ASN A N 1
ATOM 2468 C CA . ASN A 1 304 ? -6.022 -7.557 -10.267 1.00 91.12 304 ASN A CA 1
ATOM 2469 C C . ASN A 1 304 ? -7.499 -7.233 -9.960 1.00 91.12 304 ASN A C 1
ATOM 2471 O O . ASN A 1 304 ? -8.061 -6.365 -10.623 1.00 91.12 304 ASN A O 1
ATOM 2475 N N . LYS A 1 305 ? -8.126 -7.867 -8.960 1.00 91.94 305 LYS A N 1
ATOM 2476 C CA . LYS A 1 305 ? -9.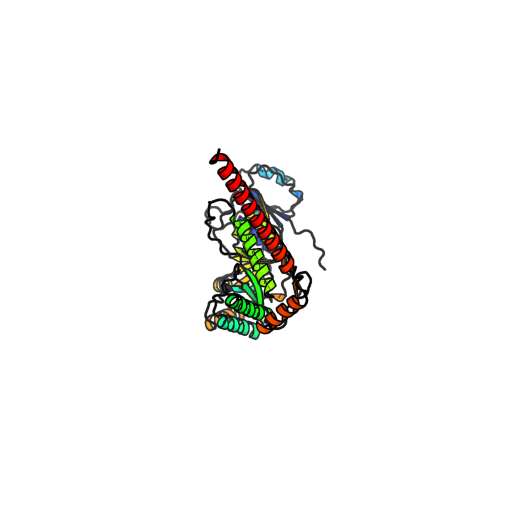525 -7.586 -8.579 1.00 91.94 305 LYS A CA 1
ATOM 2477 C C . LYS A 1 305 ? -9.696 -6.295 -7.778 1.00 91.94 305 LYS A C 1
ATOM 2479 O O . LYS A 1 305 ? -10.823 -5.850 -7.585 1.00 91.94 305 LYS A O 1
ATOM 2484 N N . MET A 1 306 ? -8.605 -5.717 -7.286 1.00 92.81 306 MET A N 1
ATOM 2485 C CA . MET A 1 306 ? -8.649 -4.548 -6.418 1.00 92.81 306 MET A CA 1
ATOM 2486 C C . MET A 1 306 ? -8.744 -3.262 -7.237 1.00 92.81 306 MET A C 1
ATOM 2488 O O . MET A 1 306 ? -7.852 -2.978 -8.027 1.00 92.81 306 MET A O 1
ATOM 2492 N N . SER A 1 307 ? -9.785 -2.457 -7.031 1.00 94.88 307 SER A N 1
ATOM 2493 C CA . SER A 1 307 ? -9.844 -1.124 -7.639 1.00 94.88 307 SER A CA 1
ATOM 2494 C C . SER A 1 307 ? -8.915 -0.173 -6.891 1.00 94.88 307 SER A C 1
ATOM 2496 O O . SER A 1 307 ? -9.078 0.009 -5.683 1.00 94.88 307 SER A O 1
ATOM 2498 N N . THR A 1 308 ? -7.983 0.472 -7.585 1.00 96.88 308 THR A N 1
ATOM 2499 C CA . THR A 1 308 ? -7.003 1.373 -6.964 1.00 96.88 308 THR A CA 1
ATOM 2500 C C . THR A 1 308 ? -6.742 2.618 -7.807 1.00 96.88 308 THR A C 1
ATOM 2502 O O . THR A 1 308 ? -7.000 2.627 -9.014 1.00 96.88 308 THR A O 1
ATOM 2505 N N . TYR A 1 309 ? -6.197 3.663 -7.187 1.00 96.38 309 TYR A N 1
ATOM 2506 C CA . TYR A 1 309 ? -5.570 4.765 -7.905 1.00 96.38 309 TYR A CA 1
ATOM 2507 C C . TYR A 1 309 ? -4.377 5.345 -7.146 1.00 96.38 309 TYR A C 1
ATOM 2509 O O . TYR A 1 309 ? -4.330 5.296 -5.920 1.00 96.38 309 TYR A O 1
ATOM 2517 N N . ILE A 1 310 ? -3.465 5.962 -7.894 1.00 97.50 310 ILE A N 1
ATOM 2518 C CA . ILE A 1 310 ? -2.489 6.938 -7.401 1.00 97.50 310 ILE A CA 1
ATOM 2519 C C . ILE A 1 310 ? -2.576 8.163 -8.309 1.00 97.50 310 ILE A C 1
ATOM 2521 O O . ILE A 1 310 ? -2.588 8.025 -9.534 1.00 97.50 310 ILE A O 1
ATOM 2525 N N . LYS A 1 311 ? -2.613 9.358 -7.726 1.00 96.62 311 LYS A N 1
ATOM 2526 C CA . LYS A 1 311 ? -2.697 10.623 -8.449 1.00 96.62 311 LYS A CA 1
ATOM 2527 C C . LYS A 1 311 ? -1.705 11.645 -7.905 1.00 96.62 311 LYS A C 1
ATOM 2529 O O . LYS A 1 311 ? -1.922 12.244 -6.855 1.00 96.62 311 LYS A O 1
ATOM 2534 N N . PHE A 1 312 ? -0.657 11.890 -8.683 1.00 94.38 312 PHE A N 1
ATOM 2535 C CA . PHE A 1 312 ? 0.211 13.056 -8.534 1.00 94.38 312 PHE A CA 1
ATOM 2536 C C . PHE A 1 312 ? -0.091 14.041 -9.674 1.00 94.38 312 PHE A C 1
ATOM 2538 O O . PHE A 1 312 ? -1.243 14.422 -9.865 1.00 94.38 312 PHE A O 1
ATOM 2545 N N . GLU A 1 313 ? 0.920 14.435 -10.454 1.00 93.56 313 GLU A N 1
ATOM 2546 C CA . GLU A 1 313 ? 0.733 15.180 -11.710 1.00 93.56 313 GLU A CA 1
ATOM 2547 C C . GLU A 1 313 ? 0.058 14.320 -12.787 1.00 93.56 313 GLU A C 1
ATOM 2549 O O . GLU A 1 313 ? -0.733 14.814 -13.583 1.00 93.56 313 GLU A O 1
ATOM 2554 N N . SER A 1 314 ? 0.361 13.020 -12.787 1.00 95.50 314 SER A N 1
ATOM 2555 C CA . SER A 1 314 ? -0.308 12.002 -13.595 1.00 95.50 314 SER A CA 1
ATOM 2556 C C . SER A 1 314 ? -1.056 11.019 -12.701 1.00 95.50 314 SER A C 1
ATOM 2558 O O . SER A 1 314 ? -0.770 10.893 -11.505 1.00 95.50 314 SER A O 1
ATOM 2560 N N . GLU A 1 315 ? -2.017 10.323 -13.291 1.00 97.44 315 GLU A N 1
ATOM 2561 C CA . GLU A 1 315 ? -2.895 9.385 -12.606 1.00 97.44 315 GLU A CA 1
ATOM 2562 C C . GLU A 1 315 ? -2.685 7.966 -13.138 1.00 97.44 315 GLU A C 1
ATOM 2564 O O . GLU A 1 315 ? -2.694 7.741 -14.349 1.00 97.44 315 GLU A O 1
ATOM 2569 N N . ILE A 1 316 ? -2.541 7.008 -12.224 1.00 98.25 316 ILE A N 1
ATOM 2570 C CA . ILE A 1 316 ? -2.671 5.581 -12.517 1.00 98.25 316 ILE A CA 1
ATOM 2571 C C . ILE A 1 316 ? -3.926 5.072 -11.827 1.00 98.25 316 ILE A C 1
ATOM 2573 O O . ILE A 1 316 ? -4.117 5.315 -10.637 1.00 98.25 316 ILE A O 1
ATOM 2577 N N . LYS A 1 317 ? -4.753 4.329 -12.558 1.00 97.19 317 LYS A N 1
ATOM 2578 C CA . LYS A 1 317 ? -5.917 3.610 -12.035 1.00 97.19 317 LYS A CA 1
ATOM 2579 C C . LYS A 1 317 ? -5.801 2.131 -12.363 1.00 97.19 317 LYS A C 1
ATOM 2581 O O . LYS A 1 317 ? -5.430 1.781 -13.479 1.00 97.19 317 LYS A O 1
ATOM 2586 N N . ASN A 1 318 ? -6.155 1.270 -11.419 1.00 95.56 318 ASN A N 1
ATOM 2587 C CA . ASN A 1 318 ? -6.455 -0.129 -11.698 1.00 95.56 318 ASN A CA 1
ATOM 2588 C C . ASN A 1 318 ? -7.952 -0.337 -11.487 1.00 95.56 318 ASN A C 1
ATOM 2590 O O . ASN A 1 318 ? -8.439 -0.123 -10.381 1.00 95.56 318 ASN A O 1
ATOM 2594 N N . ASP A 1 319 ? -8.670 -0.754 -12.524 1.00 92.94 319 ASP A N 1
ATOM 2595 C CA . ASP A 1 319 ? -10.093 -1.080 -12.442 1.00 92.94 319 ASP A CA 1
ATOM 2596 C C . ASP A 1 319 ? -10.384 -2.350 -13.244 1.00 92.94 319 ASP A C 1
ATOM 2598 O O . ASP A 1 319 ? -9.926 -2.508 -14.375 1.00 92.94 319 ASP A O 1
ATOM 2602 N N . ASN A 1 320 ? -11.114 -3.286 -12.634 1.00 86.06 320 ASN A N 1
ATOM 2603 C CA . ASN A 1 320 ? -11.452 -4.589 -13.218 1.00 86.06 320 ASN A CA 1
ATOM 2604 C C . ASN A 1 320 ? -10.251 -5.317 -13.862 1.00 86.06 320 ASN A C 1
ATOM 2606 O O . ASN A 1 320 ? -10.359 -5.939 -14.919 1.00 86.06 320 ASN A O 1
ATOM 2610 N N . GLY A 1 321 ? -9.084 -5.226 -13.223 1.00 87.19 321 GLY A N 1
ATOM 2611 C CA . GLY A 1 321 ? -7.834 -5.845 -13.666 1.00 87.19 321 GLY A CA 1
ATOM 2612 C C . GLY A 1 321 ? -7.072 -5.102 -14.758 1.00 87.19 321 GLY A C 1
ATOM 2613 O O . GLY A 1 321 ? -5.920 -5.465 -15.017 1.00 87.19 321 GLY A O 1
ATOM 2614 N N . ARG A 1 322 ? -7.659 -4.051 -15.335 1.00 94.50 322 ARG A N 1
ATOM 2615 C CA . ARG A 1 322 ? -7.035 -3.183 -16.333 1.00 94.50 322 ARG A CA 1
ATOM 2616 C C . ARG A 1 322 ? -6.346 -2.002 -15.665 1.00 94.50 322 ARG A C 1
ATOM 2618 O O . ARG A 1 322 ? -6.856 -1.450 -14.693 1.00 94.50 322 ARG A O 1
ATOM 2625 N N . VAL A 1 323 ? -5.175 -1.635 -16.179 1.00 96.50 323 VAL A N 1
ATOM 2626 C CA . VAL A 1 323 ? -4.391 -0.493 -15.701 1.00 96.50 323 VAL A CA 1
ATOM 2627 C C . VAL A 1 323 ? -4.517 0.640 -16.703 1.00 96.50 323 VAL A C 1
ATOM 2629 O O . VAL A 1 323 ? -4.305 0.441 -17.897 1.00 96.50 323 VAL A O 1
ATOM 2632 N N . PHE A 1 324 ? -4.822 1.831 -16.207 1.00 97.56 324 PHE A N 1
ATOM 2633 C CA . PHE A 1 324 ? -4.938 3.046 -16.993 1.00 97.56 324 PHE A CA 1
ATOM 2634 C C . PHE A 1 324 ? -3.933 4.076 -16.490 1.00 97.56 324 PHE A C 1
ATOM 2636 O O . PHE A 1 324 ? -3.864 4.321 -15.288 1.00 97.56 324 PHE A O 1
ATOM 2643 N N . PHE A 1 325 ? -3.194 4.700 -17.401 1.00 97.50 325 PHE A N 1
ATOM 2644 C CA . PHE A 1 325 ? -2.327 5.841 -17.133 1.00 97.50 325 PHE A CA 1
ATOM 2645 C C . PHE A 1 325 ? -2.896 7.059 -17.857 1.00 97.50 325 PHE A C 1
ATOM 2647 O O . PHE A 1 325 ? -3.047 7.037 -19.076 1.00 97.50 325 PHE A O 1
ATOM 2654 N N . ASN A 1 326 ? -3.281 8.097 -17.113 1.00 96.50 326 ASN A N 1
ATOM 2655 C CA . ASN A 1 326 ? -3.974 9.277 -17.646 1.00 96.50 326 ASN A CA 1
ATOM 2656 C C . ASN A 1 326 ? -5.157 8.903 -18.569 1.00 96.50 326 ASN A C 1
ATOM 2658 O O . ASN A 1 326 ? -5.300 9.428 -19.671 1.00 96.50 326 ASN A O 1
ATOM 2662 N N . ASN A 1 327 ? -5.997 7.965 -18.111 1.00 94.88 327 ASN A N 1
ATOM 2663 C CA . ASN A 1 327 ? -7.144 7.382 -18.828 1.00 94.88 327 ASN A CA 1
ATOM 2664 C C . ASN A 1 327 ? -6.819 6.567 -20.096 1.00 94.88 327 ASN A C 1
ATOM 2666 O O . ASN A 1 327 ? -7.744 6.085 -20.749 1.00 94.88 327 ASN A O 1
ATOM 2670 N N . GLN A 1 328 ? -5.548 6.364 -20.444 1.00 95.81 328 GLN A N 1
ATOM 2671 C CA . GLN A 1 328 ? -5.146 5.446 -21.511 1.00 95.81 328 GLN A CA 1
ATOM 2672 C C . 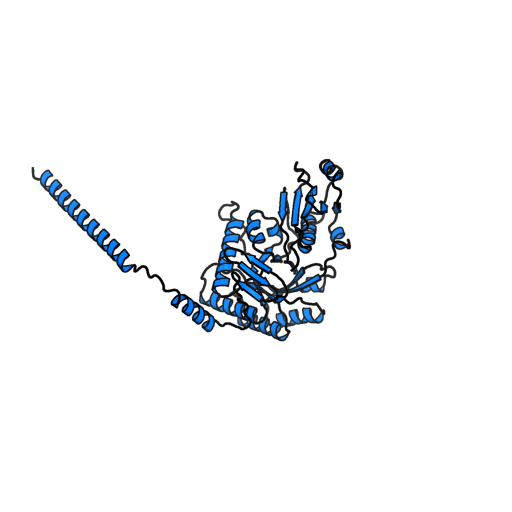GLN A 1 328 ? -4.873 4.064 -20.929 1.00 95.81 328 GLN A C 1
ATOM 2674 O O . GLN A 1 328 ? -4.157 3.949 -19.937 1.00 95.81 328 GLN A O 1
ATOM 2679 N N . GLU A 1 329 ? -5.435 3.011 -21.524 1.00 96.12 329 GLU A N 1
ATOM 2680 C CA . GLU A 1 329 ? -5.155 1.645 -21.081 1.00 96.12 329 GLU A CA 1
ATOM 2681 C C . GLU A 1 329 ? -3.695 1.279 -21.384 1.00 96.12 329 GLU A C 1
ATOM 2683 O O . GLU A 1 329 ? -3.242 1.349 -22.524 1.00 96.12 329 GLU A O 1
ATOM 2688 N N . VAL A 1 330 ? -2.969 0.881 -20.343 1.00 95.31 330 VAL A N 1
ATOM 2689 C CA . VAL A 1 330 ? -1.546 0.507 -20.370 1.00 95.31 330 VAL A CA 1
ATOM 2690 C C . VAL A 1 330 ? -1.315 -0.862 -19.721 1.00 95.31 330 VAL A C 1
ATOM 2692 O O . VAL A 1 330 ? -0.211 -1.185 -19.282 1.00 95.31 330 VAL A O 1
ATOM 2695 N N . THR A 1 331 ? -2.374 -1.671 -19.615 1.00 93.75 331 THR A N 1
ATOM 2696 C CA . THR A 1 331 ? -2.311 -3.026 -19.062 1.00 93.75 331 THR A CA 1
ATOM 2697 C C . THR A 1 331 ? -1.249 -3.846 -19.794 1.00 93.75 331 THR A C 1
ATOM 2699 O O . THR A 1 331 ? -1.311 -4.020 -21.010 1.00 93.75 331 THR A O 1
ATOM 2702 N N . GLN A 1 332 ? -0.278 -4.382 -19.054 1.00 91.62 332 GLN A N 1
ATOM 2703 C CA . GLN A 1 332 ? 0.731 -5.277 -19.616 1.00 91.62 332 GLN A CA 1
ATOM 2704 C C . GLN A 1 332 ? 0.202 -6.709 -19.622 1.00 91.62 332 GLN A C 1
ATOM 2706 O O . GLN A 1 332 ? 0.378 -7.439 -18.657 1.00 91.62 332 GLN A O 1
ATOM 2711 N N . ASP A 1 333 ? -0.458 -7.106 -20.711 1.00 88.81 333 ASP A N 1
ATOM 2712 C CA . ASP A 1 333 ? -0.922 -8.491 -20.915 1.00 88.81 333 ASP A CA 1
ATOM 2713 C C . ASP A 1 333 ? 0.182 -9.408 -21.480 1.00 88.81 333 ASP A C 1
ATOM 2715 O O . ASP A 1 333 ? 0.033 -10.628 -21.538 1.00 88.81 333 ASP A O 1
ATOM 2719 N N . ARG A 1 334 ? 1.307 -8.821 -21.903 1.00 94.38 334 ARG A N 1
ATOM 2720 C CA . ARG A 1 334 ? 2.508 -9.533 -22.342 1.00 94.38 334 ARG A CA 1
ATOM 2721 C C . ARG A 1 334 ? 3.758 -8.836 -21.835 1.00 94.38 334 ARG A C 1
ATOM 2723 O O . ARG A 1 334 ? 3.755 -7.631 -21.591 1.00 94.38 334 ARG A O 1
ATOM 2730 N N . PHE A 1 335 ? 4.835 -9.601 -21.739 1.00 95.25 335 PHE A N 1
ATOM 2731 C CA . PHE A 1 335 ? 6.133 -9.064 -21.369 1.00 95.25 335 PHE A CA 1
ATOM 2732 C C . PHE A 1 335 ? 6.703 -8.175 -22.486 1.00 95.25 335 PHE A C 1
ATOM 2734 O O . PHE A 1 335 ? 6.642 -8.532 -23.665 1.00 95.25 335 PHE A O 1
ATOM 2741 N N . ILE A 1 336 ? 7.243 -7.022 -22.083 1.00 92.62 336 ILE A N 1
ATOM 2742 C CA . ILE A 1 336 ? 7.965 -6.062 -22.923 1.00 92.62 336 ILE A CA 1
ATOM 2743 C C . ILE A 1 336 ? 9.400 -5.997 -22.394 1.00 92.62 336 ILE A C 1
ATOM 2745 O O . ILE A 1 336 ? 9.656 -5.438 -21.318 1.00 92.62 336 ILE A O 1
ATOM 2749 N N . ASN A 1 337 ? 10.322 -6.590 -23.149 1.00 93.19 337 ASN A N 1
ATOM 2750 C CA . ASN A 1 337 ? 11.742 -6.626 -22.807 1.00 93.19 337 ASN A CA 1
ATOM 2751 C C . ASN A 1 337 ? 12.416 -5.255 -23.022 1.00 93.19 337 ASN A C 1
ATOM 2753 O O . ASN A 1 337 ? 11.790 -4.298 -23.493 1.00 93.19 337 ASN A O 1
ATOM 2757 N N . ALA A 1 338 ? 13.685 -5.137 -22.637 1.00 90.50 338 ALA A N 1
ATOM 2758 C CA . ALA A 1 338 ? 14.444 -3.893 -22.756 1.00 90.50 338 ALA A CA 1
ATOM 2759 C C . ALA A 1 338 ? 14.546 -3.387 -24.207 1.00 90.50 338 ALA A C 1
ATOM 2761 O O . ALA A 1 338 ? 14.289 -2.211 -24.454 1.00 90.50 338 ALA A O 1
ATOM 2762 N N . GLU A 1 339 ? 14.847 -4.267 -25.166 1.00 90.81 339 GLU A N 1
ATOM 2763 C CA . GLU A 1 339 ? 14.997 -3.902 -26.583 1.00 90.81 339 GLU A CA 1
ATOM 2764 C C . GLU A 1 339 ? 13.694 -3.342 -27.171 1.00 90.81 339 GLU A C 1
ATOM 2766 O O . GLU A 1 339 ? 13.685 -2.326 -27.871 1.00 90.81 339 GLU A O 1
ATOM 2771 N N . GLU A 1 340 ? 12.566 -3.985 -26.882 1.00 90.31 340 GLU A N 1
ATOM 2772 C CA . GLU A 1 340 ? 11.264 -3.547 -27.365 1.00 90.31 340 GLU A CA 1
ATOM 2773 C C . GLU A 1 340 ? 10.860 -2.198 -26.758 1.00 90.31 340 GLU A C 1
ATOM 2775 O O . GLU A 1 340 ? 10.384 -1.312 -27.476 1.00 90.31 340 GLU A O 1
ATOM 2780 N N . TYR A 1 341 ? 11.099 -2.025 -25.456 1.00 90.94 341 TYR A N 1
ATOM 2781 C CA . TYR A 1 341 ? 10.884 -0.761 -24.759 1.00 90.94 341 TYR A CA 1
ATOM 2782 C C . TYR A 1 341 ? 11.719 0.369 -25.383 1.00 90.94 341 TYR A C 1
ATOM 2784 O O . TYR A 1 341 ? 11.163 1.397 -25.775 1.00 90.94 341 TYR A O 1
ATOM 2792 N N . GLU A 1 342 ? 13.029 0.168 -25.556 1.00 89.00 342 GLU A N 1
ATOM 2793 C CA . GLU A 1 342 ? 13.927 1.168 -26.149 1.00 89.00 342 GLU A CA 1
ATOM 2794 C C . GLU A 1 342 ? 13.493 1.548 -27.569 1.00 89.00 342 GLU A C 1
ATOM 2796 O O . GLU A 1 342 ? 13.414 2.731 -27.915 1.00 89.00 342 GLU A O 1
ATOM 2801 N N . ASN A 1 343 ? 13.132 0.557 -28.386 1.00 89.25 343 ASN A N 1
ATOM 2802 C CA . ASN A 1 343 ? 12.638 0.779 -29.742 1.00 89.25 343 ASN A CA 1
ATOM 2803 C C . ASN A 1 343 ? 11.346 1.605 -29.771 1.00 89.25 343 ASN A C 1
ATOM 2805 O O . ASN A 1 343 ? 11.168 2.448 -30.658 1.00 89.25 343 ASN A O 1
ATOM 2809 N N . ALA A 1 344 ? 10.430 1.372 -28.833 1.00 86.50 344 ALA A N 1
ATOM 2810 C CA . ALA A 1 344 ? 9.176 2.107 -28.769 1.00 86.50 344 ALA A CA 1
ATOM 2811 C C . ALA A 1 344 ? 9.372 3.551 -28.286 1.00 86.50 344 ALA A C 1
ATOM 2813 O O . ALA A 1 344 ? 8.837 4.475 -28.902 1.00 86.50 344 ALA A O 1
ATOM 2814 N N . VAL A 1 345 ? 10.190 3.759 -27.253 1.00 83.50 345 VAL A N 1
ATOM 2815 C CA . VAL A 1 345 ? 10.528 5.095 -26.737 1.00 83.50 345 VAL A CA 1
ATOM 2816 C C . VAL A 1 345 ? 11.227 5.931 -27.812 1.00 83.50 345 VAL A C 1
ATOM 2818 O O . VAL A 1 345 ? 10.807 7.056 -28.088 1.00 83.50 345 VAL A O 1
ATOM 2821 N N . ASN A 1 346 ? 12.216 5.362 -28.509 1.00 80.75 346 ASN A N 1
ATOM 2822 C CA . ASN A 1 346 ? 12.939 6.051 -29.582 1.00 80.75 346 ASN A CA 1
ATOM 2823 C C . ASN A 1 346 ? 12.030 6.421 -30.766 1.00 80.75 346 ASN A C 1
ATOM 2825 O O . ASN A 1 346 ? 12.188 7.486 -31.363 1.00 80.75 346 ASN A O 1
ATOM 2829 N N . LYS A 1 347 ? 11.045 5.581 -31.113 1.00 74.25 347 LYS A N 1
ATOM 2830 C CA . LYS A 1 347 ? 10.048 5.907 -32.151 1.00 74.25 347 LYS A CA 1
ATOM 2831 C C . LYS A 1 347 ? 9.150 7.077 -31.754 1.00 74.25 347 LYS A C 1
ATOM 2833 O O . LYS A 1 347 ? 8.794 7.864 -32.628 1.00 74.25 347 LYS A O 1
ATOM 2838 N N . THR A 1 348 ? 8.780 7.190 -30.480 1.00 69.38 348 THR A N 1
ATOM 2839 C CA . THR A 1 348 ? 7.980 8.314 -29.970 1.00 69.38 348 THR A CA 1
ATOM 2840 C C . THR A 1 348 ? 8.780 9.614 -30.017 1.00 69.38 348 THR A C 1
ATOM 2842 O O . THR A 1 348 ? 8.299 10.590 -30.587 1.00 69.38 348 THR A O 1
ATOM 2845 N N . ILE A 1 349 ? 10.038 9.590 -29.560 1.00 66.62 349 ILE A N 1
ATOM 2846 C CA . ILE A 1 349 ? 10.956 10.741 -29.633 1.00 66.62 349 ILE A CA 1
ATOM 2847 C C . ILE A 1 349 ? 11.192 11.173 -31.086 1.00 66.62 349 ILE A C 1
ATOM 2849 O O . ILE A 1 349 ? 11.225 12.357 -31.379 1.00 66.62 349 ILE A O 1
ATOM 2853 N N . ASN A 1 350 ? 11.315 10.233 -32.027 1.00 54.09 350 ASN A N 1
ATOM 2854 C CA . ASN A 1 350 ? 11.508 10.573 -33.441 1.00 54.09 350 ASN A CA 1
ATOM 2855 C C . ASN A 1 350 ? 10.230 11.092 -34.136 1.00 54.09 350 ASN A C 1
ATOM 2857 O O . ASN A 1 350 ? 10.329 11.683 -35.210 1.00 54.09 350 ASN A O 1
ATOM 2861 N N . LYS A 1 351 ? 9.037 10.861 -33.566 1.00 52.03 351 LYS A N 1
ATOM 2862 C CA . LYS A 1 351 ? 7.760 11.413 -34.062 1.00 52.03 351 LYS A CA 1
ATOM 2863 C C . LYS A 1 351 ? 7.462 12.796 -33.489 1.00 52.03 351 LYS A C 1
ATOM 2865 O O . LYS A 1 351 ? 6.902 13.633 -34.195 1.00 52.03 351 LYS A O 1
ATOM 2870 N N . GLU A 1 352 ? 7.841 13.044 -32.241 1.00 46.16 352 GLU A N 1
ATOM 2871 C CA . GLU A 1 352 ? 7.925 14.392 -31.688 1.00 46.16 352 GLU A CA 1
ATOM 2872 C C . GLU A 1 352 ? 9.153 15.067 -32.297 1.00 46.16 352 GLU A C 1
ATOM 2874 O O . GLU A 1 352 ? 10.244 14.996 -31.746 1.00 46.16 352 GLU A O 1
ATOM 2879 N N . ASN A 1 353 ? 8.999 15.685 -33.477 1.00 36.03 353 ASN A N 1
ATOM 2880 C CA . ASN A 1 353 ? 10.040 16.537 -34.053 1.00 36.03 353 ASN A CA 1
ATOM 2881 C C . ASN A 1 353 ? 10.646 17.380 -32.924 1.00 36.03 353 ASN A C 1
ATOM 2883 O O . ASN A 1 353 ? 9.915 18.194 -32.348 1.00 36.03 353 ASN A O 1
ATOM 2887 N N . PRO A 1 354 ? 11.946 17.243 -32.602 1.00 41.09 354 PRO A N 1
ATOM 2888 C CA . PRO A 1 354 ? 12.554 18.234 -31.758 1.00 41.09 354 PRO A CA 1
ATOM 2889 C C . PRO A 1 354 ? 12.423 19.518 -32.563 1.00 41.09 354 PRO A C 1
ATOM 2891 O O . PRO A 1 354 ? 12.988 19.644 -33.654 1.00 41.09 354 PRO A O 1
ATOM 2894 N N . ILE A 1 355 ? 11.680 20.485 -32.034 1.00 42.75 355 ILE A N 1
ATOM 2895 C CA . ILE A 1 355 ? 12.002 21.874 -32.305 1.00 42.75 355 ILE A CA 1
ATOM 2896 C C . ILE A 1 355 ? 13.416 22.014 -31.738 1.00 42.75 355 ILE A C 1
ATOM 2898 O O . ILE A 1 355 ? 13.621 22.368 -30.581 1.00 42.75 355 ILE A O 1
ATOM 2902 N N . LYS A 1 356 ? 14.414 21.625 -32.538 1.00 41.59 356 LYS A N 1
ATOM 2903 C CA . LYS A 1 356 ? 15.756 22.153 -32.423 1.00 41.59 356 LYS A CA 1
ATOM 2904 C C . LYS A 1 356 ? 15.537 23.631 -32.681 1.00 41.59 356 LYS A C 1
ATOM 2906 O O . LYS A 1 356 ? 15.512 24.055 -33.833 1.00 41.59 356 LYS A O 1
ATOM 2911 N N . GLU A 1 357 ? 15.301 24.407 -31.626 1.00 43.16 357 GLU A N 1
ATOM 2912 C CA . GLU A 1 357 ? 15.728 25.792 -31.683 1.00 43.16 357 GLU A CA 1
ATOM 2913 C C . GLU A 1 357 ? 17.191 25.713 -32.089 1.00 43.16 357 GLU A C 1
ATOM 2915 O O . GLU A 1 357 ? 18.026 25.133 -31.393 1.00 43.16 357 GLU A O 1
ATOM 2920 N N . ASP A 1 358 ? 17.445 26.140 -33.316 1.00 43.28 358 ASP A N 1
ATOM 2921 C CA . ASP A 1 358 ? 18.743 26.083 -33.936 1.00 43.28 358 ASP A CA 1
ATOM 2922 C C . ASP A 1 358 ? 19.669 27.008 -33.138 1.00 43.28 358 ASP A C 1
ATOM 2924 O O . ASP A 1 358 ? 19.757 28.215 -33.376 1.00 43.28 358 ASP A O 1
ATOM 2928 N N . LEU A 1 359 ? 20.331 26.438 -32.127 1.00 49.62 359 LEU A N 1
ATOM 2929 C CA . LEU A 1 359 ? 21.264 27.134 -31.244 1.00 49.62 359 LEU A CA 1
ATOM 2930 C C . LEU A 1 359 ? 22.445 27.723 -32.026 1.00 49.62 359 LEU A C 1
ATOM 2932 O O . LEU A 1 359 ? 23.200 28.509 -31.463 1.00 49.62 359 LEU A O 1
ATOM 2936 N N . THR A 1 360 ? 22.607 27.414 -33.320 1.00 56.03 360 THR A N 1
ATOM 2937 C CA . THR A 1 360 ? 23.587 28.093 -34.176 1.00 56.03 360 THR A CA 1
ATOM 2938 C C . THR A 1 360 ? 23.271 29.581 -34.346 1.00 56.03 360 THR A C 1
ATOM 2940 O O . THR A 1 360 ? 24.198 30.391 -34.349 1.00 56.03 360 THR A O 1
ATOM 2943 N N . LEU A 1 361 ? 21.995 29.988 -34.390 1.00 54.50 361 LEU A N 1
ATOM 2944 C CA . LEU A 1 361 ? 21.608 31.404 -34.458 1.00 54.50 361 LEU A CA 1
ATOM 2945 C C . LEU A 1 361 ? 21.848 32.125 -33.124 1.00 54.50 361 LEU A C 1
ATOM 2947 O O . LEU A 1 361 ? 22.319 33.267 -33.119 1.00 54.50 361 LEU A O 1
ATOM 2951 N N . THR A 1 362 ? 21.578 31.461 -31.998 1.00 53.66 362 THR A N 1
ATOM 2952 C CA . THR A 1 362 ? 21.806 32.005 -30.648 1.00 53.66 362 THR A CA 1
ATOM 2953 C C . THR A 1 362 ? 23.301 32.099 -30.332 1.00 53.66 362 THR A C 1
ATOM 2955 O O . THR A 1 362 ? 23.765 33.142 -29.868 1.00 53.66 362 THR A O 1
ATOM 2958 N N . ASN A 1 363 ? 24.081 31.075 -30.694 1.00 57.34 363 ASN A N 1
ATOM 2959 C CA . ASN A 1 363 ? 25.539 31.066 -30.556 1.00 57.34 363 ASN A CA 1
ATOM 2960 C C . ASN A 1 363 ? 26.201 32.117 -31.454 1.00 57.34 363 ASN A C 1
ATOM 2962 O O . ASN A 1 363 ? 27.071 32.846 -30.987 1.00 57.34 363 ASN A O 1
ATOM 2966 N N . ARG A 1 364 ? 25.736 32.292 -32.700 1.00 65.94 364 ARG A N 1
ATOM 2967 C CA . ARG A 1 364 ? 26.259 33.330 -33.604 1.00 65.94 364 ARG A CA 1
ATOM 2968 C C . ARG A 1 364 ? 25.983 34.745 -33.089 1.00 65.94 364 ARG A C 1
ATOM 2970 O O . ARG A 1 364 ? 26.818 35.629 -33.260 1.00 65.94 364 ARG A O 1
ATOM 2977 N N . ARG A 1 365 ? 24.844 34.982 -32.426 1.00 64.94 365 ARG A N 1
ATOM 2978 C CA . ARG A 1 365 ? 24.564 36.270 -31.760 1.00 64.94 365 ARG A CA 1
ATOM 2979 C C . ARG A 1 365 ? 25.501 36.503 -30.574 1.00 64.94 365 ARG A C 1
ATOM 2981 O O . ARG A 1 365 ? 26.053 37.593 -30.469 1.00 64.94 365 ARG A O 1
ATOM 2988 N N . LEU A 1 366 ? 25.721 35.493 -29.730 1.00 64.06 366 LEU A N 1
ATOM 2989 C CA . LEU A 1 366 ? 26.676 35.550 -28.612 1.00 64.06 366 LEU A CA 1
ATOM 2990 C C . LEU A 1 366 ? 28.109 35.835 -29.086 1.00 64.06 366 LEU A C 1
ATOM 2992 O O . LEU A 1 366 ? 28.807 36.647 -28.477 1.00 64.06 366 LEU A O 1
ATOM 2996 N N . GLU A 1 367 ? 28.520 35.236 -30.202 1.00 69.62 367 GLU A N 1
ATOM 2997 C CA . GLU A 1 367 ? 29.836 35.447 -30.811 1.00 69.62 367 GLU A CA 1
ATOM 2998 C C . GLU A 1 367 ? 29.990 36.882 -31.346 1.00 69.62 367 GLU A C 1
ATOM 3000 O O . GLU A 1 367 ? 30.989 37.548 -31.071 1.00 69.62 367 GLU A O 1
ATOM 3005 N N . ILE A 1 368 ? 28.957 37.415 -32.015 1.00 74.00 368 ILE A N 1
ATOM 3006 C CA . ILE A 1 368 ? 28.923 38.809 -32.491 1.00 74.00 368 ILE A CA 1
ATOM 3007 C C . ILE A 1 368 ? 28.956 39.801 -31.318 1.00 74.00 368 ILE A C 1
ATOM 3009 O O . ILE A 1 368 ? 29.717 40.769 -31.365 1.00 74.00 368 ILE A O 1
ATOM 3013 N N . PHE A 1 369 ? 28.177 39.569 -30.253 1.00 75.62 369 PHE A N 1
ATOM 3014 C CA . PHE A 1 369 ? 28.186 40.432 -29.065 1.00 75.62 369 PHE A CA 1
ATOM 3015 C C . PHE A 1 369 ? 29.543 40.417 -28.354 1.00 75.62 369 PHE A C 1
ATOM 3017 O O . PHE A 1 369 ? 30.045 41.474 -27.968 1.00 75.62 369 PHE A O 1
ATOM 3024 N N . SER A 1 370 ? 30.168 39.244 -28.243 1.00 72.06 370 SER A N 1
ATOM 3025 C CA . SER A 1 370 ? 31.500 39.093 -27.646 1.00 72.06 370 SER A CA 1
ATOM 3026 C C . SER A 1 370 ? 32.572 39.802 -28.479 1.00 72.06 370 SER A C 1
ATOM 3028 O O . SER A 1 370 ? 33.399 40.529 -27.929 1.00 72.06 370 SER A O 1
ATOM 3030 N N . GLY A 1 371 ? 32.517 39.676 -29.809 1.00 81.94 371 GLY A N 1
ATOM 3031 C CA . GLY A 1 371 ? 33.414 40.384 -30.724 1.00 81.94 371 GLY A CA 1
ATOM 3032 C C . GLY A 1 371 ? 33.254 41.907 -30.661 1.00 81.94 371 GLY A C 1
ATOM 3033 O O . GLY A 1 371 ? 34.246 42.632 -30.576 1.00 81.94 371 GLY A O 1
ATOM 3034 N N . ALA A 1 372 ? 32.014 42.404 -30.630 1.00 84.88 372 ALA A N 1
ATOM 3035 C CA . ALA A 1 372 ? 31.733 43.835 -30.512 1.00 84.88 372 ALA A CA 1
ATOM 3036 C C . ALA A 1 372 ? 32.241 44.417 -29.181 1.00 84.88 372 ALA A C 1
ATOM 3038 O O . ALA A 1 372 ? 32.860 45.483 -29.174 1.00 84.88 372 ALA A O 1
ATOM 3039 N N . ALA A 1 373 ? 32.048 43.702 -28.068 1.00 82.94 373 ALA A N 1
ATOM 3040 C CA . ALA A 1 373 ? 32.556 44.113 -26.759 1.00 82.94 373 ALA A CA 1
ATOM 3041 C C . ALA A 1 373 ? 34.091 44.222 -26.744 1.00 82.94 373 ALA A C 1
ATOM 3043 O O . ALA A 1 373 ? 34.639 45.176 -26.190 1.00 82.94 373 ALA A O 1
ATOM 3044 N N . LEU A 1 374 ? 34.786 43.296 -27.411 1.00 87.31 374 LEU A N 1
ATOM 3045 C CA . LEU A 1 374 ? 36.248 43.278 -27.512 1.00 87.31 374 LEU A CA 1
ATOM 3046 C C . LEU A 1 374 ? 36.782 44.472 -28.319 1.00 87.31 374 LEU A C 1
ATOM 3048 O O . LEU A 1 374 ? 37.741 45.124 -27.903 1.00 87.31 374 LEU A O 1
ATOM 3052 N N . ILE A 1 375 ? 36.120 44.818 -29.428 1.00 89.19 375 ILE A N 1
ATOM 3053 C CA . ILE A 1 375 ? 36.463 45.996 -30.242 1.00 89.19 375 ILE A CA 1
ATOM 3054 C C . ILE A 1 375 ? 36.267 47.289 -29.442 1.00 89.19 375 ILE A C 1
ATOM 3056 O O . ILE A 1 375 ? 37.132 48.167 -29.476 1.00 89.19 375 ILE A O 1
ATOM 3060 N N . ILE A 1 376 ? 35.173 47.399 -28.683 1.00 88.56 376 ILE A N 1
ATOM 3061 C CA . ILE A 1 376 ? 34.928 48.548 -27.799 1.00 88.56 376 ILE A CA 1
ATOM 3062 C C . ILE A 1 376 ? 36.040 48.653 -26.747 1.00 88.56 376 ILE A C 1
ATOM 3064 O O . ILE A 1 376 ? 36.579 49.739 -26.534 1.00 88.56 376 ILE A O 1
ATOM 3068 N N . PHE A 1 377 ? 36.441 47.533 -26.140 1.00 87.81 377 PHE A N 1
ATOM 3069 C CA . PHE A 1 377 ? 37.509 47.501 -25.138 1.00 87.81 377 PHE A CA 1
ATOM 3070 C C . PHE A 1 377 ? 38.859 47.953 -25.710 1.00 87.81 377 PHE A C 1
ATOM 3072 O O . PHE A 1 377 ? 39.560 48.764 -25.102 1.00 87.81 377 PHE A O 1
ATOM 3079 N N . ILE A 1 378 ? 39.200 47.493 -26.916 1.00 88.31 378 ILE A N 1
ATOM 3080 C CA . ILE A 1 378 ? 40.406 47.926 -27.634 1.00 88.31 378 ILE A CA 1
ATOM 3081 C C . ILE A 1 378 ? 40.332 49.425 -27.955 1.00 88.31 378 ILE A C 1
ATOM 3083 O O . ILE A 1 378 ? 41.312 50.144 -27.758 1.00 88.31 378 ILE A O 1
ATOM 3087 N N . GLY A 1 379 ? 39.171 49.924 -28.388 1.00 88.38 379 GLY A N 1
ATOM 3088 C CA . GLY A 1 379 ? 38.948 51.351 -28.626 1.00 88.38 379 GLY A CA 1
ATOM 3089 C C . GLY A 1 379 ? 39.179 52.195 -27.370 1.00 88.38 379 GLY A C 1
ATOM 3090 O O . GLY A 1 379 ? 39.899 53.195 -27.424 1.00 88.38 379 GLY A O 1
ATOM 3091 N N . ILE A 1 380 ? 38.651 51.758 -26.223 1.00 87.50 380 ILE A N 1
ATOM 3092 C CA . ILE A 1 380 ? 38.866 52.409 -24.922 1.00 87.50 380 ILE A CA 1
ATOM 3093 C C . ILE A 1 380 ? 40.354 52.411 -24.554 1.00 87.50 380 ILE A C 1
ATOM 3095 O O . ILE A 1 380 ? 40.866 53.450 -24.141 1.00 87.50 380 ILE A O 1
ATOM 3099 N N . LEU A 1 381 ? 41.072 51.302 -24.755 1.00 84.50 381 LEU A N 1
ATOM 3100 C CA . LEU A 1 381 ? 42.514 51.224 -24.491 1.00 84.50 381 LEU A CA 1
ATOM 3101 C C . LEU A 1 381 ? 43.323 52.178 -25.379 1.00 84.50 381 LEU A C 1
ATOM 3103 O O . LEU A 1 381 ? 44.251 52.828 -24.899 1.00 84.50 381 LEU A O 1
ATOM 3107 N N . ILE A 1 382 ? 42.969 52.312 -26.658 1.00 86.00 382 ILE A N 1
ATOM 3108 C CA . ILE A 1 382 ? 43.639 53.242 -27.580 1.00 86.00 382 ILE A CA 1
ATOM 3109 C C . ILE A 1 382 ? 43.368 54.696 -27.179 1.00 86.00 382 ILE A C 1
ATOM 3111 O O . ILE A 1 382 ? 44.293 55.513 -27.160 1.00 86.00 382 ILE A O 1
ATOM 3115 N N . ILE A 1 383 ? 42.121 55.031 -26.830 1.00 84.00 383 ILE A N 1
ATOM 3116 C CA . ILE A 1 383 ? 41.751 56.372 -26.359 1.00 84.00 383 ILE A CA 1
ATOM 3117 C C . ILE A 1 383 ? 42.470 56.687 -25.044 1.00 84.00 383 ILE A C 1
ATOM 3119 O O . ILE A 1 383 ? 43.087 57.744 -24.934 1.00 84.00 383 ILE A O 1
ATOM 3123 N N . SER A 1 384 ? 42.456 55.759 -24.086 1.00 79.62 384 SER A N 1
ATOM 3124 C CA . SER A 1 384 ? 43.161 55.869 -22.805 1.00 79.62 384 SER A CA 1
ATOM 3125 C C . SER A 1 384 ? 44.657 56.117 -23.016 1.00 79.62 384 SER A C 1
ATOM 3127 O O . SER A 1 384 ? 45.192 57.109 -22.520 1.00 79.62 384 SER A O 1
ATOM 3129 N N . ARG A 1 385 ? 45.306 55.326 -23.878 1.00 77.06 385 ARG A N 1
ATOM 3130 C CA . ARG A 1 385 ? 46.725 55.483 -24.223 1.00 77.06 385 ARG A CA 1
ATOM 3131 C C . ARG A 1 385 ? 47.029 56.813 -24.923 1.00 77.06 385 ARG A C 1
ATOM 3133 O O . ARG A 1 385 ? 48.094 57.393 -24.712 1.00 77.06 385 ARG A O 1
ATOM 3140 N N . ASN A 1 386 ? 46.114 57.323 -25.749 1.00 75.94 386 ASN A N 1
ATOM 3141 C CA . ASN A 1 386 ? 46.260 58.634 -26.389 1.00 75.94 386 ASN A CA 1
ATOM 3142 C C . ASN A 1 386 ? 46.061 59.797 -25.404 1.00 75.94 386 ASN A C 1
ATOM 3144 O O . ASN A 1 386 ? 46.753 60.810 -25.522 1.00 75.94 386 ASN A O 1
ATOM 3148 N N . ILE A 1 387 ? 45.158 59.662 -24.428 1.00 78.19 387 ILE A N 1
ATOM 3149 C CA . ILE A 1 387 ? 44.985 60.636 -23.340 1.00 78.19 387 ILE A CA 1
ATOM 3150 C C . ILE A 1 387 ? 46.227 60.649 -22.441 1.00 78.19 387 ILE A C 1
ATOM 3152 O O . ILE A 1 387 ? 46.730 61.727 -22.130 1.00 78.19 387 ILE A O 1
ATOM 3156 N N . GLU A 1 388 ? 46.772 59.482 -22.085 1.00 71.12 388 GLU A N 1
ATOM 3157 C CA . GLU A 1 388 ? 48.023 59.375 -21.323 1.00 71.12 388 GLU A CA 1
ATOM 3158 C C . GLU A 1 388 ? 49.203 59.998 -22.072 1.00 71.12 388 GLU A C 1
ATOM 3160 O O . GLU A 1 388 ? 49.909 60.835 -21.510 1.00 71.12 388 GLU A O 1
ATOM 3165 N N . ARG A 1 389 ? 49.376 59.701 -23.369 1.00 67.56 389 ARG A N 1
ATOM 3166 C CA . ARG A 1 389 ? 50.415 60.353 -24.187 1.00 67.56 389 ARG A CA 1
ATOM 3167 C C . ARG A 1 389 ? 50.268 61.875 -24.220 1.00 67.56 389 ARG A C 1
ATOM 3169 O O . ARG A 1 389 ? 51.270 62.573 -24.113 1.00 67.56 389 ARG A O 1
ATOM 3176 N N . LYS A 1 390 ? 49.044 62.404 -24.320 1.00 68.38 390 LYS A N 1
ATOM 3177 C CA . LYS A 1 390 ? 48.794 63.858 -24.278 1.00 68.38 390 LYS A CA 1
ATOM 3178 C C . LYS A 1 390 ? 49.018 64.482 -22.895 1.00 68.38 390 LYS A C 1
ATOM 3180 O O . LYS A 1 390 ? 49.225 65.689 -22.821 1.00 68.38 390 LYS A O 1
ATOM 3185 N N . ARG A 1 391 ? 48.970 63.696 -21.815 1.00 62.81 391 ARG A N 1
ATOM 3186 C CA . ARG A 1 391 ? 49.249 64.152 -20.442 1.00 62.81 391 ARG A CA 1
ATOM 3187 C C . ARG A 1 391 ? 50.742 64.190 -20.108 1.00 62.81 391 ARG A C 1
ATOM 3189 O O . ARG A 1 391 ? 51.134 65.048 -19.330 1.00 62.81 391 ARG A O 1
ATOM 3196 N N . PHE A 1 392 ? 51.548 63.296 -20.682 1.00 59.41 392 PHE A N 1
ATOM 3197 C CA . PHE A 1 392 ? 52.989 63.198 -20.398 1.00 59.41 392 PHE A CA 1
ATOM 3198 C C . PHE A 1 392 ? 53.895 63.957 -21.381 1.00 59.41 392 PHE A C 1
ATOM 3200 O O . PHE A 1 392 ? 55.047 64.212 -21.052 1.00 59.41 392 PHE A O 1
ATOM 3207 N N . PHE A 1 393 ? 53.394 64.341 -22.560 1.00 59.34 393 PHE A N 1
ATOM 3208 C CA . PHE A 1 393 ? 54.124 65.168 -23.534 1.00 59.34 393 PHE A CA 1
ATOM 3209 C C . PHE A 1 393 ? 53.526 66.576 -23.645 1.00 59.34 393 PHE A C 1
ATOM 3211 O O . PHE A 1 393 ? 53.152 67.015 -24.735 1.00 59.34 393 PHE A O 1
ATOM 3218 N N . LYS A 1 394 ? 53.407 67.265 -22.507 1.00 52.50 394 LYS A N 1
ATOM 3219 C CA . LYS A 1 394 ? 53.125 68.699 -22.462 1.00 52.50 394 LYS A CA 1
ATOM 3220 C C . LYS A 1 394 ? 54.267 69.439 -21.790 1.00 52.50 394 LYS A C 1
ATOM 3222 O O . LYS A 1 394 ? 54.721 68.937 -20.740 1.00 52.50 394 LYS A O 1
#

Foldseek 3Di:
DPDPDPAAEEEEEEAFQDQVPDLFGLVLLVVLLQLLVLHKYKYAYLPDPDPDVRQSHQEYEYEDDDPDRPSCVVCVPVPHYYYYDRDSVVLQPDPVRFAAEAEFAEAPDQELPAPLVLLLLLLVLCLVVVAAHEYEYEFDQDCPDPPSLLSSLLSLLSSLLSRYAYEYEFHDDPPDDVPPDPPRLVVSQVSSVRSCVSSVLSLHFHFYYEDESLLQQDPSNQVVNVLKLAYEYDYDRNRHDDDRIDIGGRHPHDEYEDELVCVVPDPRDGGHYYHYDYSNDGNVVSSVSVVSCVVVVPDHDRPLPDWMWGDDPWIWTRHNSFIATNNHTSRNNDRDGSVNSVVVVVVVVVVPPPPPPVCVVVVVVVVVVVVVVVVVVVVVVVVVVVVVVVVVPD

Organism: Clostridium beijerinckii (NCBI:txid1520)

pLDDT: mean 82.14, std 16.12, range [25.81, 98.25]

Sequence (394 aa):
MKCYGENEKILILYDKSKEYGSEKNLLSSLVKSQLSKEKEINISKINIDNPKDVEQYNEIFILNIGEENHSIEELKSYDRKINWIKKSSELLDKKGFKLKTETYLYLDNVTPFNDLNNLIGEIDYLKDKGIKFFIEAAPVFVNEDLKAMGRFSEALRYAQANGGKVILKFPIINSKGVNGTGTGGKIIGDKLKEAFKNYTNYWIYPVGINANEEFIYREDLKNILESTNTLFLNYNEDINIDIDNYEIKAYTNFIQKVDLNDYINNEKISGKNAIKIESNCNLEEFKNNIDKVLSKEINLIPSNKMSTYIKFESEIKNDNGRVFFNNQEVTQDRFINAEEYENAVNKTINKENPIKEDLTLTNRRLEIFSGAALIIFIGILIISRNIERKRFFK

=== Feature glossary ===
The features interleaved in this record are:

— What the protein is —

Sequence gives the chain of amino acids in standard one-letter code (A=alanine, C=cysteine, …, Y=tyrosine), read N→C. It is the only feature that is directly encoded by the gene; all structural features are derived from the folded form of this sequence.

Database cross-references. InterPro integrates a dozen domain/family signature databases into unified entries with residue-range hits. GO terms attach function/process/location labels with evidence codes. CATH codes position the fold in a four-level structural taxonomy. Organism is the NCBI-taxonomy species name.

— Where its atoms are —

Atomic coordinates in PDBx/mmCIF format — the same representation the Protein Data Bank distributes. Each line of the _atom_site loop places one backbone atom in Cartesian space (units: ångströms, origin: arbitrary).

The six renders are orthographic views along the three Cartesian axes in both directions. Represent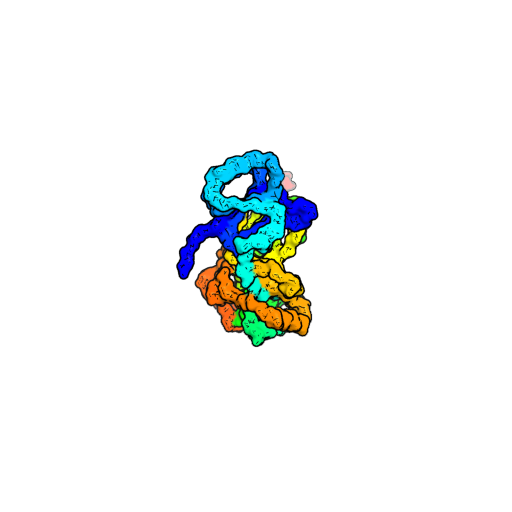ation (cartoon, sticks, or surface) and color scheme (sequence-rainbow or by-chain) vary across proteins so the training set covers all the common visualization conventions.

— Local backbone conformation —

Eight-state secondary structure (DSSP): H is the canonical α-helix, G the tighter 3₁₀-helix, I the wider π-helix; E/B are β-structure, T and S are turns and bends, and '-' is everything else. DSSP derives these from the pattern of main-chain N–H···O=C hydrogen bonds, not from the sequence.

P-SEA three-state annotation labels each residue as helix, strand, or coil based purely on the geometry of the Cα trace. It serves as a fallback when the full backbone (and thus DSSP) is unavailable.

The φ/ψ torsion pair specifies the backbone conformation at each residue. φ rotates about the N–Cα bond, ψ about the Cα–C bond. Steric clashes forbid most of the (φ, ψ) plane — the allowed regions (α-helix basin, β-sheet basin, left-handed helix) are the Ramachandran-allowed regions.

— Global shape and packing —

The geometric summary reports three shape descriptors. Rg (radius of gyration) measures how spread out the Cα atoms are about their centre of mass; compact globular proteins have small Rg, elongated or unfolded ones large. Cα contacts (<8 Å, |i−j|>4) count long-range residue pairs in spatial proximity — high for tightly packed folds, near zero for rods or random coil. The bounding-box extents give the protein's footprint along x, y, z in Å.

Solvent-accessible surface area (SASA) is the area in Å² traced out by the centre of a 1.4 Å probe sphere (a water molecule) rolled over the protein's van der Waals surface (Shrake–Rupley / Lee–Richards construction). Buried residues have near-zero SASA; fully exposed residues can exceed 200 Å². The total SASA scales roughly with the number of surface residues.

The contact map is a binary N×N matrix image: pixel (i, j) is dark where Cα_i and Cα_j are within 8 Å and |i−j|>4. Because the |i−j|>4 filter removes local helical contacts, off-diagonal stripes parallel to the main diagonal indicate parallel β-sheets; stripes perpendicular to it indicate antiparallel β-sheets. The Ramachandran plot scatters every residue's (φ, ψ) pair against the sterically allowed regions. The PAE heatmap renders the predicted-aligned-error matrix.

— Structural neighborhood —

3Di is Foldseek's structural alphabet. Each residue is assigned one of twenty discrete states based on how its Cα sits relative to its spatial (not sequential) neighbors. Aligning 3Di strings finds structural homologs roughly as well as full 3D superposition, but orders of magnitude faster.

Nearest PDB neighbors are the top structural matches found by Foldseek when searching this structure against the entire Protein Data Bank. Each hit reports a TM-score (0 to 1; >0.5 almost always implies the same fold) and an E-value. These are *structural* homologs — they may share no detectable sequence similarity.

— Confidence and disorder —

For AlphaFold models, the B-factor field carries pLDDT — the model's own estimate of local accuracy on a 0–100 scale. Regions with pLDDT<50 should be treated as essentially unmodeled; they often correspond to intrinsically disordered segments.

Crystallographic B-factors measure how much each atom's electron density is smeared out, in Å². They rise in mobile loops and surface residues and fall in the buried interior. In AlphaFold models this column is repurposed to hold pLDDT instead.

Predicted aligned error is AlphaFold's pairwise confidence. Unlike pLDDT (per-residue), PAE is per-residue-pair and captures whether two parts of the structure are correctly placed relative to each other. Units are ångströms of expected positional error.